Protein AF-0000000067812761 (afdb_homodimer)

Sequence (734 aa):
MPRHYYSAAEYTDMILMYGECHQNAALTLRTYRERYGASRHCPTDVRTIISAVQRLRDNQPLMPNTHDGVAGQQTSSNLEQRVLTHFRNNPTCSLRQAGRTFHVHHRTIHRILKKDKVRPYKYCKVQALLPRDKPVREMYCRWVLDRIAQDQHFVRNVFWTDESTFTRNGMWNRQTMRHWSHTNPHLIRESAHQYRFSVNVWAGIHGENIVGPFFIDGNLNAQKFLELCDGPISEYLDGLSVAANSRVWFQLDGAPPHSVLLARERLNIMFGDQWIGRFGPQRWPARSPDLTPLDFFLWGFIKNEVYARVSESEAELRTRIVDAFDKLKTMALDPDRNLLRRVRHNIVRRYSLCVQNRGGHIEHLKIMPRHYYSAAEYTDMILMYGECHQNAALTLRTYRERYGASRHCPTDVRTIISAVQRLRDNQPLMPNTHDGVAGQQTSSNLEQRVLTHFRNNPTCSLRQAGRTFHVHHRTIHRILKKDKVRPYKYCKVQALLPRDKPVREMYCRWVLDRIAQDQHFVRNVFWTDESTFTRNGMWNRQTMRHWSHTNPHLIRESAHQYRFSVNVWAGIHGENIVGPFFIDGNLNAQKFLELCDGPISEYLDGLSVAANSRVWFQLDGAPPHSVLLARERLNIMFGDQWIGRFGPQRWPARSPDLTPLDFFLWGFIKNEVYARVSESEAELRTRIVDAFDKLKTMALDPDRNLLRRVRHNIVRRYSLCVQNRGGHIEHLKI

Secondary structure (DSSP, 8-state):
-------HHHHHHHHHHHHHTTT-HHHHHHHHHHHHTTTSPPPS-HHHHHHHHHHHHTT--SS-----THHHHHHHHHHHHHHHHHHHH-TT--HHHHHHHHTS-HHHHHHHHHHTT-EEEEPEEEE---TTHHHHHHHHHHHHHHHHHH-TTHHHHEEEEEEEEEETT----TTT-EEEESS----EEEE--SS--EEEEEEEEETTEEEEEEEESSS--HHHHHHHIIIIIHHHHHHS-HHHHHTPEEE--S-GGGTSHHHHHHHHHHHTT-EESTTSSBPPPTT-GGGSHIIIIIHHHHHHHHTTS--SSHHHHHHHHHHHHHHHHHHHH-TTT-HHHHHHHHHHHHHHHHHHTTT---TTS--/-------HHHHHHHHHHHHHTTT-HHHHHHHHHHHHTTTSPPPS-HHHHHHHHHHHHTT--SS------HHHHHHHHHHHHHHHHHHHH-TT--HHHHHHHHTS-HHHHHHHHHHTT-EEEEPEEEE---TTHHHHHHHHHHHHHHHHHH-TTHHHHEEEEEEEEEETT----TTT-EEEESS----EEEE--SS--EEEEEEEEETTEEEEEEEESSS--HHHHHHHIIIIIHHHHHTS-HHHHHT-EEE--S-GGGTSHHHHHHHHHHHTT-EESTTSSBPPPTT-GGGSHIIIIIHHHHHHHHTTS--SSHHHHHHHHHHHHHHHHHHHH-TTT-HHHHHHHHHHHHHHHHHHTTT---TTS--

Foldseek 3Di:
DPPDFDDPVRLVVLQVLCVVVVNDLVVSQVVCCVVCVVPDDGDPDSVLNVVLVVCVVVVHDSTDPPCVCPVVVVVLVVVLVVLVVVCVVVVPDQLCNSCVVSVHHSVSSVVSCVVVPNDDDDDDDAFDDDPVLLQLLLVQLVVVVVVCVVPVCLLLQEKFKDKDKDKLQDDEDPVPDDDDDPDDPVDDDDHDDPDMDMWMFMWIDHRLDTFDGDTDDPDDALVSVVVCVVPRVVVVLVPDDPVSSLSHAYEDEADPSCPDPVNQVSCCVRHNQRYEYPVGNHDDRHRPLVLGCCNVPVVVQLSNQLVSDGDPDPVSSVVSSVVSVVVVSVVSPDPVCVPVVVSSVVNNVQSVQSNVVSRDDPVPDPD/DPPDFDDPVRLVVLQVLCVVVVNDLVVSQVVCCVPCVVPDDGDPDSVLNVVLVVCVVVVHDSGDPPCPPPVVVVVLVVVLVVLVVVCVVVVPDQLCNSCVVSVHHSVSSVVSCVVVPNDDDDDDDAFDDDPVLLQLLLVLLVVQVVVCVVPVCLLLQEKFKDKDKDKLQDDEDPVPDDDDDPDPPVDDDDHDDPDMDMWMFMWIDHRLDTFDGDTDDPDDALVSVVVCVVPRVVVVLVPDPPVSSLSHAYEDEADPSCPDPVNQVSCCVRHNQRYEYPVGNHDDRHRPLVLGCCNVPVVVQLSNQLVSDGDPDPVRSVVSSVVSVVVVSVVSPDPVCVPVVVSSVVNNVQSVQSNVVSRDDPVPDDD

Organism: Spodoptera frugiperda (NCBI:txid7108)

InterPro domains:
  IPR032135 Helix-turn-helix domain (DUF4817) [PF16087] (7-45)
  IPR036397 Ribonuclease H superfamily [G3DSA:3.30.420.10] (127-363)

Structure (mmCIF, N/CA/C/O backbone):
data_AF-0000000067812761-model_v1
#
loop_
_entity.id
_entity.type
_entity.pdbx_description
1 polymer 'Uncharacterized protein LOC126912128'
#
loop_
_atom_site.group_PDB
_atom_site.id
_atom_site.type_symbol
_atom_site.label_atom_id
_atom_site.label_alt_id
_atom_site.label_comp_id
_atom_site.label_asym_id
_atom_site.label_entity_id
_atom_site.label_seq_id
_atom_site.pdbx_PDB_ins_code
_atom_site.Cartn_x
_atom_site.Cartn_y
_atom_site.Cartn_z
_atom_site.occupancy
_atom_site.B_iso_or_equiv
_atom_site.auth_seq_id
_atom_site.auth_comp_id
_atom_site.auth_asym_id
_atom_site.auth_atom_id
_atom_site.pdbx_PDB_model_num
ATOM 1 N N . MET A 1 1 ? -55.125 4.051 21.984 1 34.16 1 MET A N 1
ATOM 2 C CA . MET A 1 1 ? -54.969 3.23 23.188 1 34.16 1 MET A CA 1
ATOM 3 C C . MET A 1 1 ? -53.719 2.365 23.094 1 34.16 1 MET A C 1
ATOM 5 O O . MET A 1 1 ? -53.344 1.897 22.016 1 34.16 1 MET A O 1
ATOM 9 N N . PRO A 1 2 ? -52.781 2.453 24.125 1 41.34 2 PRO A N 1
ATOM 10 C CA . PRO A 1 2 ? -51.531 1.684 24.016 1 41.34 2 PRO A CA 1
ATOM 11 C C . PRO A 1 2 ? -51.781 0.189 23.812 1 41.34 2 PRO A C 1
ATOM 13 O O . PRO A 1 2 ? -52.688 -0.376 24.422 1 41.34 2 PRO A O 1
ATOM 16 N N . ARG A 1 3 ? -51.562 -0.428 22.703 1 49.19 3 ARG A N 1
ATOM 17 C CA . ARG A 1 3 ? -51.688 -1.851 22.406 1 49.19 3 ARG A CA 1
ATOM 18 C C . ARG A 1 3 ? -51.094 -2.703 23.516 1 49.19 3 ARG A C 1
ATOM 20 O O . ARG A 1 3 ? -49.938 -2.527 23.875 1 49.19 3 ARG A O 1
ATOM 27 N N . HIS A 1 4 ? -51.938 -3.107 24.266 1 58.53 4 HIS A N 1
ATOM 28 C CA . HIS A 1 4 ? -51.469 -3.945 25.359 1 58.53 4 HIS A CA 1
ATOM 29 C C . HIS A 1 4 ? -50.875 -5.246 24.859 1 58.53 4 HIS A C 1
ATOM 31 O O . HIS A 1 4 ? -51.375 -5.848 23.906 1 58.53 4 HIS A O 1
ATOM 37 N N . TYR A 1 5 ? -49.531 -5.359 25.188 1 68.19 5 TYR A N 1
ATOM 38 C CA . TYR A 1 5 ? -48.781 -6.559 24.812 1 68.19 5 TYR A CA 1
ATOM 39 C C . TYR A 1 5 ? -49.031 -7.691 25.797 1 68.19 5 TYR A C 1
ATOM 41 O O . TYR A 1 5 ? -48.844 -7.52 27 1 68.19 5 TYR A O 1
ATOM 49 N N . TYR A 1 6 ? -49.844 -8.641 25.422 1 80.12 6 TYR A N 1
ATOM 50 C CA . TYR A 1 6 ? -50.094 -9.812 26.234 1 80.12 6 TYR A CA 1
ATOM 51 C C . TYR A 1 6 ? -48.875 -10.727 26.281 1 80.12 6 TYR A C 1
ATOM 53 O O . TYR A 1 6 ? -48.094 -10.797 25.328 1 80.12 6 TYR A O 1
ATOM 61 N N . SER A 1 7 ? -48.656 -11.188 27.484 1 82.19 7 SER A N 1
ATOM 62 C CA . SER A 1 7 ? -47.562 -12.148 27.641 1 82.19 7 SER A CA 1
ATOM 63 C C . SER A 1 7 ? -47.875 -13.477 26.953 1 82.19 7 SER A C 1
ATOM 65 O O . SER A 1 7 ? -49.031 -13.719 26.578 1 82.19 7 SER A O 1
ATOM 67 N N . ALA A 1 8 ? -46.906 -14.328 26.734 1 84.19 8 ALA A N 1
ATOM 68 C CA . ALA A 1 8 ? -47.125 -15.641 26.125 1 84.19 8 ALA A CA 1
ATOM 69 C C . ALA A 1 8 ? -48.062 -16.5 26.984 1 84.19 8 ALA A C 1
ATOM 71 O O . ALA A 1 8 ? -48.906 -17.219 26.438 1 84.19 8 ALA A O 1
ATOM 72 N N . ALA A 1 9 ? -48.031 -16.328 28.266 1 88.19 9 ALA A N 1
ATOM 73 C CA . ALA A 1 9 ? -48.875 -17.078 29.188 1 88.19 9 ALA A CA 1
ATOM 74 C C . ALA A 1 9 ? -50.344 -16.641 29.047 1 88.19 9 ALA A C 1
ATOM 76 O O . ALA A 1 9 ? -51.25 -17.469 29.078 1 88.19 9 ALA A O 1
ATOM 77 N N . GLU A 1 10 ? -50.438 -15.352 28.859 1 87.69 10 GLU A N 1
ATOM 78 C CA . GLU A 1 10 ? -51.781 -14.82 28.703 1 87.69 10 GLU A CA 1
ATOM 79 C C . GLU A 1 10 ? -52.406 -15.289 27.391 1 87.69 10 GLU A C 1
ATOM 81 O O . GLU A 1 10 ? -53.594 -15.664 27.359 1 87.69 10 GLU A O 1
ATOM 86 N N . TYR A 1 11 ? -51.562 -15.219 26.344 1 89.25 11 TYR A N 1
ATOM 87 C CA . TYR A 1 11 ? -52.062 -15.703 25.047 1 89.25 11 TYR A CA 1
ATOM 88 C C . TYR A 1 11 ? -52.406 -17.188 25.125 1 89.25 11 TYR A C 1
ATOM 90 O O . TYR A 1 11 ? -53.406 -17.625 24.562 1 89.25 11 TYR A O 1
ATOM 98 N N . THR A 1 12 ? -51.625 -17.953 25.781 1 90.25 12 THR A N 1
ATOM 99 C CA . THR A 1 12 ? -51.875 -19.375 25.922 1 90.25 12 THR A CA 1
ATOM 100 C C . THR A 1 12 ? -53.188 -19.625 26.672 1 90.25 12 THR A C 1
ATOM 102 O O . THR A 1 12 ? -53.969 -20.484 26.281 1 90.25 12 THR A O 1
ATOM 105 N N . ASP A 1 13 ? -53.469 -18.812 27.734 1 91.38 13 ASP A N 1
ATOM 106 C CA . ASP A 1 13 ? -54.688 -18.922 28.5 1 91.38 13 ASP A CA 1
ATOM 107 C C . ASP A 1 13 ? -55.906 -18.578 27.625 1 91.38 13 ASP A C 1
ATOM 109 O O . ASP A 1 13 ? -56.969 -19.203 27.75 1 91.38 13 ASP A O 1
ATOM 113 N N . MET A 1 14 ? -55.688 -17.641 26.766 1 91.31 14 MET A N 1
ATOM 114 C CA . MET A 1 14 ? -56.75 -17.25 25.859 1 91.31 14 MET A CA 1
ATOM 115 C C . MET A 1 14 ? -57.094 -18.391 24.922 1 91.31 14 MET A C 1
ATOM 117 O O . MET A 1 14 ? -58.281 -18.672 24.672 1 91.31 14 MET A O 1
ATOM 121 N N . ILE A 1 15 ? -56.062 -19.047 24.469 1 90.06 15 ILE A N 1
ATOM 122 C CA . ILE A 1 15 ? -56.25 -20.125 23.5 1 90.06 15 ILE A CA 1
ATOM 123 C C . ILE A 1 15 ? -56.875 -21.328 24.172 1 90.06 15 ILE A C 1
ATOM 125 O O . ILE A 1 15 ? -57.781 -21.938 23.625 1 90.06 15 ILE A O 1
ATOM 129 N N . LEU A 1 16 ? -56.531 -21.562 25.344 1 92.19 16 LEU A N 1
ATOM 130 C CA . LEU A 1 16 ? -57.125 -22.672 26.094 1 92.19 16 LEU A CA 1
ATOM 131 C C . LEU A 1 16 ? -58.594 -22.406 26.406 1 92.19 16 LEU A C 1
ATOM 133 O O . LEU A 1 16 ? -59.406 -23.312 26.297 1 92.19 16 LEU A O 1
ATOM 137 N N . MET A 1 17 ? -58.906 -21.172 26.719 1 91.56 17 MET A N 1
ATOM 138 C CA . MET A 1 17 ? -60.281 -20.812 27 1 91.56 17 MET A CA 1
ATOM 139 C C . MET A 1 17 ? -61.125 -20.844 25.734 1 91.56 17 MET A C 1
ATOM 141 O O . MET A 1 17 ? -62.312 -21.203 25.781 1 91.56 17 MET A O 1
ATOM 145 N N . TYR A 1 18 ? -60.5 -20.547 24.688 1 91.69 18 TYR A N 1
ATOM 146 C CA . TYR A 1 18 ? -61.156 -20.641 23.391 1 91.69 18 TYR A CA 1
ATOM 147 C C . TYR A 1 18 ? -61.562 -22.094 23.094 1 91.69 18 TYR A C 1
ATOM 149 O O . TYR A 1 18 ? -62.625 -22.344 22.562 1 91.69 18 TYR A O 1
ATOM 157 N N . GLY A 1 19 ? -60.781 -23.016 23.438 1 89.25 19 GLY A N 1
ATOM 158 C CA . GLY A 1 19 ? -61.094 -24.422 23.328 1 89.25 19 GLY A CA 1
ATOM 159 C C . GLY A 1 19 ? -62.188 -24.844 24.281 1 89.25 19 GLY A C 1
ATOM 160 O O . GLY A 1 19 ? -63.094 -25.609 23.906 1 89.25 19 GLY A O 1
ATOM 161 N N . GLU A 1 20 ? -62.156 -24.312 25.484 1 92.38 20 GLU A N 1
ATOM 162 C CA . GLU A 1 20 ? -63.156 -24.609 26.516 1 92.38 20 GLU A CA 1
ATOM 163 C C . GLU A 1 20 ? -64.562 -24.156 26.078 1 92.38 20 GLU A C 1
ATOM 165 O O . GLU A 1 20 ? -65.562 -24.812 26.391 1 92.38 20 GLU A O 1
ATOM 170 N N . CYS A 1 21 ? -64.5 -23.047 25.375 1 91.19 21 CYS A N 1
ATOM 171 C CA . CYS A 1 21 ? -65.812 -22.484 24.922 1 91.19 21 CYS A CA 1
ATOM 172 C C . CYS A 1 21 ? -66.188 -23.031 23.547 1 91.19 21 CYS A C 1
ATOM 174 O O . CYS A 1 21 ? -66.938 -22.406 22.812 1 91.19 21 CYS A O 1
ATOM 176 N N . HIS A 1 22 ? -65.562 -24.281 23.172 1 89.44 22 HIS A N 1
ATOM 177 C CA . HIS A 1 22 ? -65.875 -24.984 21.938 1 89.44 22 HIS A CA 1
ATOM 178 C C . HIS A 1 22 ? -65.75 -24.047 20.734 1 89.44 22 HIS A C 1
ATOM 180 O O . HIS A 1 22 ? -66.562 -24.062 19.844 1 89.44 22 HIS A O 1
ATOM 186 N N . GLN A 1 23 ? -64.688 -23.078 20.797 1 88.75 23 GLN A N 1
ATOM 187 C CA . GLN A 1 23 ? -64.25 -22.203 19.719 1 88.75 23 GLN A CA 1
ATOM 188 C C . GLN A 1 23 ? -65.25 -21.094 19.422 1 88.75 23 GLN A C 1
ATOM 190 O O . GLN A 1 23 ? -65.375 -20.656 18.281 1 88.75 23 GLN A O 1
ATOM 195 N N . ASN A 1 24 ? -66 -20.828 20.375 1 88.88 24 ASN A N 1
ATOM 196 C CA . ASN A 1 24 ? -66.812 -19.625 20.344 1 88.88 24 ASN A CA 1
ATOM 197 C C . ASN A 1 24 ? -66.062 -18.422 20.938 1 88.88 24 ASN A C 1
ATOM 199 O O . ASN A 1 24 ? -65.938 -18.312 22.156 1 88.88 24 ASN A O 1
ATOM 203 N N . ALA A 1 25 ? -65.75 -17.516 20.078 1 89.81 25 ALA A N 1
ATOM 204 C CA . ALA A 1 25 ? -64.875 -16.406 20.484 1 89.81 25 ALA A CA 1
ATOM 205 C C . ALA A 1 25 ? -65.562 -15.453 21.438 1 89.81 25 ALA A C 1
ATOM 207 O O . ALA A 1 25 ? -64.938 -14.961 22.391 1 89.81 25 ALA A O 1
ATOM 208 N N . ALA A 1 26 ? -66.812 -15.18 21.094 1 89.25 26 ALA A N 1
ATOM 209 C CA . ALA A 1 26 ? -67.562 -14.25 21.938 1 89.25 26 ALA A CA 1
ATOM 210 C C . ALA A 1 26 ? -67.688 -14.789 23.359 1 89.25 26 ALA A C 1
ATOM 212 O O . ALA A 1 26 ? -67.5 -14.055 24.328 1 89.25 26 ALA A O 1
ATOM 213 N N . LEU A 1 27 ? -68.062 -16.109 23.406 1 91.75 27 LEU A N 1
ATOM 214 C CA . LEU A 1 27 ? -68.188 -16.75 24.719 1 91.75 27 LEU A CA 1
ATOM 215 C C . LEU A 1 27 ? -66.812 -16.766 25.438 1 91.75 27 LEU A C 1
ATOM 217 O O . LEU A 1 27 ? -66.75 -16.609 26.656 1 91.75 27 LEU A O 1
ATOM 221 N N . THR A 1 28 ? -65.75 -16.891 24.688 1 91 28 THR A N 1
ATOM 222 C CA . THR A 1 28 ? -64.438 -16.922 25.266 1 91 28 THR A CA 1
ATOM 223 C C . THR A 1 28 ? -64.062 -15.578 25.922 1 91 28 THR A C 1
ATOM 225 O O . THR A 1 28 ? -63.5 -15.539 27.016 1 91 28 THR A O 1
ATOM 228 N N . LEU A 1 29 ? -64.375 -14.531 25.297 1 89.31 29 LEU A N 1
ATOM 229 C CA . LEU A 1 29 ? -64.125 -13.203 25.828 1 89.31 29 LEU A CA 1
ATOM 230 C C . LEU A 1 29 ? -64.812 -12.984 27.156 1 89.31 29 LEU A C 1
ATOM 232 O O . LEU A 1 29 ? -64.25 -12.453 28.109 1 89.31 29 LEU A O 1
ATOM 236 N N . ARG A 1 30 ? -66.062 -13.336 27.156 1 89.31 30 ARG A N 1
ATOM 237 C CA . ARG A 1 30 ? -66.812 -13.164 28.359 1 89.31 30 ARG A CA 1
ATOM 238 C C . ARG A 1 30 ? -66.25 -14.016 29.5 1 89.31 30 ARG A C 1
ATOM 240 O O . ARG A 1 30 ? -66.188 -13.539 30.641 1 89.31 30 ARG A O 1
ATOM 247 N N . THR A 1 31 ? -66 -15.305 29.141 1 91.38 31 THR A N 1
ATOM 248 C CA . THR A 1 31 ? -65.5 -16.219 30.156 1 91.38 31 THR A CA 1
ATOM 249 C C . THR A 1 31 ? -64.125 -15.742 30.672 1 91.38 31 THR A C 1
ATOM 251 O O . THR A 1 31 ? -63.844 -15.859 31.875 1 91.38 31 THR A O 1
ATOM 254 N N . TYR A 1 32 ? -63.344 -15.211 29.812 1 90.31 32 TYR A N 1
ATOM 255 C CA . TYR A 1 32 ? -62.031 -14.711 30.203 1 90.31 32 TYR A CA 1
ATOM 256 C C . TYR A 1 32 ? -62.156 -13.523 31.141 1 90.31 32 TYR A C 1
ATOM 258 O O . TYR A 1 32 ? -61.406 -13.438 32.125 1 90.31 32 TYR A O 1
ATOM 266 N N . ARG A 1 33 ? -63.031 -12.672 30.906 1 87.81 33 ARG A N 1
ATOM 267 C CA . ARG A 1 33 ? -63.25 -11.508 31.75 1 87.81 33 ARG A CA 1
ATOM 268 C C . ARG A 1 33 ? -63.781 -11.938 33.125 1 87.81 33 ARG A C 1
ATOM 270 O O . ARG A 1 33 ? -63.406 -11.336 34.156 1 87.81 33 ARG A O 1
ATOM 277 N N . GLU A 1 34 ? -64.562 -12.906 33.094 1 89.56 34 GLU A N 1
ATOM 278 C CA . GLU A 1 34 ? -65.125 -13.398 34.344 1 89.56 34 GLU A CA 1
ATOM 279 C C . GLU A 1 34 ? -64.062 -14.047 35.219 1 89.56 34 GLU A C 1
ATOM 281 O O . GLU A 1 34 ? -64 -13.867 36.438 1 89.56 34 GLU A O 1
ATOM 286 N N . ARG A 1 35 ? -63.156 -14.805 34.469 1 87.69 35 ARG A N 1
ATOM 287 C CA . ARG A 1 35 ? -62.188 -15.586 35.219 1 87.69 35 ARG A CA 1
ATOM 288 C C . ARG A 1 35 ? -60.969 -14.727 35.625 1 87.69 35 ARG A C 1
ATOM 290 O O . ARG A 1 35 ? -60.469 -14.852 36.719 1 87.69 35 ARG A O 1
ATOM 297 N N . TYR A 1 36 ? -60.531 -13.875 34.75 1 85.12 36 TYR A N 1
ATOM 298 C CA . TYR A 1 36 ? -59.25 -13.18 34.969 1 85.12 36 TYR A CA 1
ATOM 299 C C . TYR A 1 36 ? -59.469 -11.672 35 1 85.12 36 TYR A C 1
ATOM 301 O O . TYR A 1 36 ? -58.5 -10.914 35.094 1 85.12 36 TYR A O 1
ATOM 309 N N . GLY A 1 37 ? -60.562 -11.164 34.844 1 80.94 37 GLY A N 1
ATOM 310 C CA . GLY A 1 37 ? -60.844 -9.742 34.75 1 80.94 37 GLY A CA 1
ATOM 311 C C . GLY A 1 37 ? -60.344 -8.945 35.969 1 80.94 37 GLY A C 1
ATOM 312 O O . GLY A 1 37 ? -60.062 -7.754 35.844 1 80.94 37 GLY A O 1
ATOM 313 N N . ALA A 1 38 ? -60.188 -9.602 37.094 1 79.56 38 ALA A N 1
ATOM 314 C CA . ALA A 1 38 ? -59.781 -8.898 38.312 1 79.56 38 ALA A CA 1
ATOM 315 C C . ALA A 1 38 ? -58.281 -8.766 38.375 1 79.56 38 ALA A C 1
ATOM 317 O O . ALA A 1 38 ? -57.75 -7.863 39.031 1 79.56 38 ALA A O 1
ATOM 318 N N . SER A 1 39 ? -57.5 -9.586 37.625 1 79.38 39 SER A N 1
ATOM 319 C CA . SER A 1 39 ? -56.031 -9.641 37.844 1 79.38 39 SER A CA 1
ATOM 320 C C . SER A 1 39 ? -55.312 -9.305 36.562 1 79.38 39 SER A C 1
ATOM 322 O O . SER A 1 39 ? -54.156 -8.867 36.594 1 79.38 39 SER A O 1
ATOM 324 N N . ARG A 1 40 ? -55.969 -9.547 35.406 1 81.81 40 ARG A N 1
ATOM 325 C CA . ARG A 1 40 ? -55.25 -9.367 34.156 1 81.81 40 ARG A CA 1
ATOM 326 C C . ARG A 1 40 ? -56.031 -8.438 33.219 1 81.81 40 ARG A C 1
ATOM 328 O O . ARG A 1 40 ? -57.219 -8.203 33.406 1 81.81 40 ARG A O 1
ATOM 335 N N . HIS A 1 41 ? -55.219 -7.867 32.281 1 81.19 41 HIS A N 1
ATOM 336 C CA . HIS A 1 41 ? -55.875 -7.113 31.203 1 81.19 41 HIS A CA 1
ATOM 337 C C . HIS A 1 41 ? -56.562 -8.047 30.219 1 81.19 41 HIS A C 1
ATOM 339 O O . HIS A 1 41 ? -55.969 -8.961 29.688 1 81.19 41 HIS A O 1
ATOM 345 N N . CYS A 1 42 ? -57.812 -7.855 30.047 1 82.94 42 CYS A N 1
ATOM 346 C CA . CYS A 1 42 ? -58.625 -8.758 29.219 1 82.94 42 CYS A CA 1
ATOM 347 C C . CYS A 1 42 ? -58.75 -8.227 27.797 1 82.94 42 CYS A C 1
ATOM 349 O O . CYS A 1 42 ? -58.844 -7.02 27.578 1 82.94 42 CYS A O 1
ATOM 351 N N . PRO A 1 43 ? -58.688 -9.18 26.875 1 83 43 PRO A N 1
ATOM 352 C CA . PRO A 1 43 ? -58.875 -8.742 25.484 1 83 43 PRO A CA 1
ATOM 353 C C . PRO A 1 43 ? -60.281 -8.258 25.219 1 83 43 PRO A C 1
ATOM 355 O O . PRO A 1 43 ? -61.25 -8.781 25.781 1 83 43 PRO A O 1
ATOM 358 N N . THR A 1 44 ? -60.312 -7.172 24.391 1 81.19 44 THR A N 1
ATOM 359 C CA . THR A 1 44 ? -61.625 -6.559 24.109 1 81.19 44 THR A CA 1
ATOM 360 C C . THR A 1 44 ? -62.156 -7.043 22.781 1 81.19 44 THR A C 1
ATOM 362 O O . THR A 1 44 ? -63.344 -6.91 22.516 1 81.19 44 THR A O 1
ATOM 365 N N . ASP A 1 45 ? -61.281 -7.613 22.062 1 83 45 ASP A N 1
ATOM 366 C CA . ASP A 1 45 ? -61.656 -8.008 20.703 1 83 45 ASP A CA 1
ATOM 367 C C . ASP A 1 45 ? -61.438 -9.508 20.484 1 83 45 ASP A C 1
ATOM 369 O O . ASP A 1 45 ? -60.406 -10.039 20.859 1 83 45 ASP A O 1
ATOM 373 N N . VAL A 1 46 ? -62.469 -10.031 19.891 1 85 46 VAL A N 1
ATOM 374 C CA . VAL A 1 46 ? -62.406 -11.469 19.641 1 85 46 VAL A CA 1
ATOM 375 C C . VAL A 1 46 ? -61.281 -11.781 18.672 1 85 46 VAL A C 1
ATOM 377 O O . VAL A 1 46 ? -60.719 -12.883 18.688 1 85 46 VAL A O 1
ATOM 380 N N . ARG A 1 47 ? -60.938 -10.773 17.844 1 84.62 47 ARG A N 1
ATOM 381 C CA . ARG A 1 47 ? -59.906 -10.977 16.828 1 84.62 47 ARG A CA 1
ATOM 382 C C . ARG A 1 47 ? -58.562 -11.297 17.484 1 84.62 47 ARG A C 1
ATOM 384 O O . ARG A 1 47 ? -57.719 -11.992 16.891 1 84.62 47 ARG A O 1
ATOM 391 N N . THR A 1 48 ? -58.406 -10.75 18.625 1 84.5 48 THR A N 1
ATOM 392 C CA . THR A 1 48 ? -57.156 -11.016 19.328 1 84.5 48 THR A CA 1
ATOM 393 C C . THR A 1 48 ? -56.969 -12.508 19.578 1 84.5 48 THR A C 1
ATOM 395 O O . THR A 1 48 ? -55.875 -13.047 19.375 1 84.5 48 THR A O 1
ATOM 398 N N . ILE A 1 49 ? -58 -13.094 19.906 1 85.94 49 ILE A N 1
ATOM 399 C CA . ILE A 1 49 ? -57.969 -14.516 20.234 1 85.94 49 ILE A CA 1
ATOM 400 C C . ILE A 1 49 ? -57.906 -15.344 18.953 1 85.94 49 ILE A C 1
ATOM 402 O O . ILE A 1 49 ? -57.062 -16.25 18.844 1 85.94 49 ILE A O 1
ATOM 406 N N . ILE A 1 50 ? -58.625 -14.906 18 1 87.31 50 ILE A N 1
ATOM 407 C CA . ILE A 1 50 ? -58.688 -15.641 16.734 1 87.31 50 ILE A CA 1
ATOM 408 C C . ILE A 1 50 ? -57.344 -15.531 16.016 1 87.31 50 ILE A C 1
ATOM 410 O O . ILE A 1 50 ? -56.844 -16.516 15.461 1 87.31 50 ILE A O 1
ATOM 414 N N . SER A 1 51 ? -56.781 -14.375 16.031 1 85.75 51 SER A N 1
ATOM 415 C CA . SER A 1 51 ? -55.469 -14.18 15.367 1 85.75 51 SER A CA 1
ATOM 416 C C . SER A 1 51 ? -54.375 -15 16.047 1 85.75 51 SER A C 1
ATOM 418 O O . SER A 1 51 ? -53.5 -15.523 15.367 1 85.75 51 SER A O 1
ATOM 420 N N . ALA A 1 52 ? -54.438 -15.07 17.281 1 85.62 52 ALA A N 1
ATOM 421 C CA . ALA A 1 52 ? -53.469 -15.859 18 1 85.62 52 ALA A CA 1
ATOM 422 C C . ALA A 1 52 ? -53.531 -17.328 17.625 1 85.62 52 ALA A C 1
ATOM 424 O O . ALA A 1 52 ? -52.5 -17.984 17.406 1 85.62 52 ALA A O 1
ATOM 425 N N . VAL A 1 53 ? -54.75 -17.875 17.578 1 88 53 VAL A N 1
ATOM 426 C CA . VAL A 1 53 ? -54.938 -19.266 17.203 1 88 53 VAL A CA 1
ATOM 427 C C . VAL A 1 53 ? -54.469 -19.484 15.766 1 88 53 VAL A C 1
ATOM 429 O O . VAL A 1 53 ? -53.844 -20.5 15.461 1 88 53 VAL A O 1
ATOM 432 N N . GLN A 1 54 ? -54.688 -18.469 14.953 1 87.56 54 GLN A N 1
ATOM 433 C CA . GLN A 1 54 ? -54.25 -18.594 13.562 1 87.56 54 GLN A CA 1
ATOM 434 C C . GLN A 1 54 ? -52.75 -18.578 13.438 1 87.56 54 GLN A C 1
ATOM 436 O O . GLN A 1 54 ? -52.156 -19.297 12.633 1 87.56 54 GLN A O 1
ATOM 441 N N . ARG A 1 55 ? -52.156 -17.672 14.125 1 82.81 55 ARG A N 1
ATOM 442 C CA . ARG A 1 55 ? -50.719 -17.641 14.117 1 82.81 55 ARG A CA 1
ATOM 443 C C . ARG A 1 55 ? -50.125 -19 14.492 1 82.81 55 ARG A C 1
ATOM 445 O O . ARG A 1 55 ? -49.156 -19.469 13.867 1 82.81 55 ARG A O 1
ATOM 452 N N . LEU A 1 56 ? -50.688 -19.609 15.422 1 84.31 56 LEU A N 1
ATOM 453 C CA . LEU A 1 56 ? -50.219 -20.922 15.852 1 84.31 56 LEU A CA 1
ATOM 454 C C . LEU A 1 56 ? -50.438 -21.969 14.758 1 84.31 56 LEU A C 1
ATOM 456 O O . LEU A 1 56 ? -49.562 -22.797 14.492 1 84.31 56 LEU A O 1
ATOM 460 N N . ARG A 1 57 ? -51.625 -21.875 14.219 1 84.06 57 ARG A N 1
ATOM 461 C CA . ARG A 1 57 ? -51.938 -22.844 13.172 1 84.06 57 ARG A CA 1
ATOM 462 C C . ARG A 1 57 ? -50.969 -22.719 12.008 1 84.06 57 ARG A C 1
ATOM 464 O O . ARG A 1 57 ? -50.625 -23.719 11.359 1 84.06 57 ARG A O 1
ATOM 471 N N . ASP A 1 58 ? -50.406 -21.5 11.836 1 81.81 58 ASP A N 1
ATOM 472 C CA . ASP A 1 58 ? -49.469 -21.219 10.742 1 81.81 58 ASP A CA 1
ATOM 473 C C . ASP A 1 58 ? -48.031 -21.344 11.203 1 81.81 58 ASP A C 1
ATOM 475 O O . ASP A 1 58 ? -47.094 -20.938 10.484 1 81.81 58 ASP A O 1
ATOM 479 N N . ASN A 1 59 ? -47.938 -21.734 12.266 1 82.81 59 ASN A N 1
ATOM 480 C CA . ASN A 1 59 ? -46.594 -21.938 12.867 1 82.81 59 ASN A CA 1
ATOM 481 C C . ASN A 1 59 ? -45.875 -20.609 13.047 1 82.81 59 ASN A C 1
ATOM 483 O O . ASN A 1 59 ? -44.656 -20.531 12.875 1 82.81 59 ASN A O 1
ATOM 487 N N . GLN A 1 60 ? -46.562 -19.578 13.188 1 79.56 60 GLN A N 1
ATOM 488 C CA . GLN A 1 60 ? -46 -18.281 13.484 1 79.56 60 GLN A CA 1
ATOM 489 C C . GLN A 1 60 ? -45.812 -18.094 14.992 1 79.56 60 GLN A C 1
ATOM 491 O O . GLN A 1 60 ? -46.438 -18.797 15.789 1 79.56 60 GLN A O 1
ATOM 496 N N . PRO A 1 61 ? -44.906 -17.109 15.305 1 80.12 61 PRO A N 1
ATOM 497 C CA . PRO A 1 61 ? -44.75 -16.828 16.734 1 80.12 61 PRO A CA 1
ATOM 498 C C . PRO A 1 61 ? -46.062 -16.375 17.391 1 80.12 61 PRO A C 1
ATOM 500 O O . PRO A 1 61 ? -46.844 -15.688 16.75 1 80.12 61 PRO A O 1
ATOM 503 N N . LEU A 1 62 ? -46.219 -16.906 18.562 1 80.75 62 LEU A N 1
ATOM 504 C CA . LEU A 1 62 ? -47.438 -16.594 19.312 1 80.75 62 LEU A CA 1
ATOM 505 C C . LEU A 1 62 ? -47.594 -15.094 19.5 1 80.75 62 LEU A C 1
ATOM 507 O O . LEU A 1 62 ? -48.688 -14.555 19.312 1 80.75 62 LEU A O 1
ATOM 511 N N . MET A 1 63 ? -46.438 -14.453 19.812 1 76.56 63 MET A N 1
ATOM 512 C CA . MET A 1 63 ? -46.5 -13.008 20.031 1 76.56 63 MET A CA 1
ATOM 513 C C . MET A 1 63 ? -46.5 -12.266 18.703 1 76.56 63 MET A C 1
ATOM 515 O O . MET A 1 63 ? -45.75 -12.625 17.781 1 76.56 63 MET A O 1
ATOM 519 N N . PRO A 1 64 ? -47.438 -11.336 18.453 1 67.44 64 PRO A N 1
ATOM 520 C CA . PRO A 1 64 ? -47.438 -10.57 17.203 1 67.44 64 PRO A CA 1
ATOM 521 C C . PRO A 1 64 ? -46.156 -9.781 16.984 1 67.44 64 PRO A C 1
ATOM 523 O O . PRO A 1 64 ? -45.5 -9.352 17.953 1 67.44 64 PRO A O 1
ATOM 526 N N . ASN A 1 65 ? -45.531 -9.961 15.734 1 53.06 65 ASN A N 1
ATOM 527 C CA . ASN A 1 65 ? -44.438 -9.07 15.352 1 53.06 65 ASN A CA 1
ATOM 528 C C . ASN A 1 65 ? -44.875 -7.609 15.328 1 53.06 65 ASN A C 1
ATOM 530 O O . ASN A 1 65 ? -45.906 -7.277 14.695 1 53.06 65 ASN A O 1
ATOM 534 N N . THR A 1 66 ? -45 -6.867 16.188 1 47.75 66 THR A N 1
ATOM 535 C CA . THR A 1 66 ? -45.438 -5.477 16.094 1 47.75 66 THR A CA 1
ATOM 536 C C . THR A 1 66 ? -44.781 -4.781 14.906 1 47.75 66 THR A C 1
ATOM 538 O O . THR A 1 66 ? -43.656 -4.34 14.992 1 47.75 66 THR A O 1
ATOM 541 N N . HIS A 1 67 ? -44.844 -5.297 13.656 1 40.25 67 HIS A N 1
ATOM 542 C CA . HIS A 1 67 ? -44.438 -4.398 12.57 1 40.25 67 HIS A CA 1
ATOM 543 C C . HIS A 1 67 ? -45.375 -3.195 12.484 1 40.25 67 HIS A C 1
ATOM 545 O O . HIS A 1 67 ? -46.438 -3.275 11.875 1 40.25 67 HIS A O 1
ATOM 551 N N . ASP A 1 68 ? -45.812 -2.561 13.312 1 39.22 68 ASP A N 1
ATOM 552 C CA . ASP A 1 68 ? -46.531 -1.341 12.992 1 39.22 68 ASP A CA 1
ATOM 553 C C . ASP A 1 68 ? -45.969 -0.681 11.734 1 39.22 68 ASP A C 1
ATOM 555 O O . ASP A 1 68 ? -46.25 0.489 11.461 1 39.22 68 ASP A O 1
ATOM 559 N N . GLY A 1 69 ? -44.844 -1.141 10.977 1 36.78 69 GLY A N 1
ATOM 560 C CA . GLY A 1 69 ? -44.062 -0.531 9.914 1 36.78 69 GLY A CA 1
ATOM 561 C C . GLY A 1 69 ? -44.781 -0.473 8.586 1 36.78 69 GLY A C 1
ATOM 562 O O . GLY A 1 69 ? -44.156 -0.432 7.527 1 36.78 69 GLY A O 1
ATOM 563 N N . VAL A 1 70 ? -45.875 -0.616 8.484 1 36.5 70 VAL A N 1
ATOM 564 C CA . VAL A 1 70 ? -46.5 -0.577 7.156 1 36.5 70 VAL A CA 1
ATOM 565 C C . VAL A 1 70 ? -46.281 0.809 6.543 1 36.5 70 VAL A C 1
ATOM 567 O O . VAL A 1 70 ? -45.969 0.932 5.359 1 36.5 70 VAL A O 1
ATOM 570 N N . ALA A 1 71 ? -46.656 1.867 7.102 1 38.84 71 ALA A N 1
ATOM 571 C CA . ALA A 1 71 ? -46.406 3.201 6.562 1 38.84 71 ALA A CA 1
ATOM 572 C C . ALA A 1 71 ? -44.906 3.436 6.355 1 38.84 71 ALA A C 1
ATOM 574 O O . ALA A 1 71 ? -44.5 4.109 5.406 1 38.84 71 ALA A O 1
ATOM 575 N N . GLY A 1 72 ? -43.938 2.842 7.02 1 41.53 72 GLY A N 1
ATOM 576 C CA . GLY A 1 72 ? -42.5 2.748 6.973 1 41.53 72 GLY A CA 1
ATOM 577 C C . GLY A 1 72 ? -41.969 1.873 5.84 1 41.53 72 GLY A C 1
ATOM 578 O O . GLY A 1 72 ? -40.844 2.008 5.406 1 41.53 72 GLY A O 1
ATOM 579 N N . GLN A 1 73 ? -42.688 0.919 5.418 1 46.38 73 GLN A N 1
ATOM 580 C CA . GLN A 1 73 ? -42.375 0.032 4.301 1 46.38 73 GLN A CA 1
ATOM 581 C C . GLN A 1 73 ? -42.438 0.775 2.971 1 46.38 73 GLN A C 1
ATOM 583 O O . GLN A 1 73 ? -41.625 0.568 2.09 1 46.38 73 GLN A O 1
ATOM 588 N N . GLN A 1 74 ? -43.531 1.522 2.773 1 47.56 74 GLN A N 1
ATOM 589 C CA . GLN A 1 74 ? -43.594 2.252 1.512 1 47.56 74 GLN A CA 1
ATOM 590 C C . GLN A 1 74 ? -42.469 3.262 1.402 1 47.56 74 GLN A C 1
ATOM 592 O O . GLN A 1 74 ? -41.844 3.4 0.342 1 47.56 74 GLN A O 1
ATOM 597 N N . THR A 1 75 ? -42.312 4.07 2.398 1 50.38 75 THR A N 1
ATOM 598 C CA . THR A 1 75 ? -41.188 4.992 2.428 1 50.38 75 THR A CA 1
ATOM 599 C C . THR A 1 75 ? -39.875 4.234 2.281 1 50.38 75 THR A C 1
ATOM 601 O O . THR A 1 75 ? -38.938 4.711 1.619 1 50.38 75 THR A O 1
ATOM 604 N N . SER A 1 76 ? -40.094 3.061 2.736 1 64.06 76 SER A N 1
ATOM 605 C CA . SER A 1 76 ? -38.906 2.221 2.652 1 64.06 76 SER A CA 1
ATOM 606 C C . SER A 1 76 ? -38.688 1.705 1.234 1 64.06 76 SER A C 1
ATOM 608 O O . SER A 1 76 ? -37.531 1.666 0.746 1 64.06 76 SER A O 1
ATOM 610 N N . SER A 1 77 ? -40 1.565 0.583 1 72.88 77 SER A N 1
ATOM 611 C CA . SER A 1 77 ? -39.875 1.045 -0.774 1 72.88 77 SER A CA 1
ATOM 612 C C . SER A 1 77 ? -39.406 2.127 -1.738 1 72.88 77 SER A C 1
ATOM 614 O O . SER A 1 77 ? -38.594 1.861 -2.621 1 72.88 77 SER A O 1
ATOM 616 N N . ASN A 1 78 ? -39.969 3.297 -1.456 1 81 78 ASN A N 1
ATOM 617 C CA . ASN A 1 78 ? -39.531 4.402 -2.299 1 81 78 ASN A CA 1
ATOM 618 C C . ASN A 1 78 ? -38.062 4.707 -2.104 1 81 78 ASN A C 1
ATOM 620 O O . ASN A 1 78 ? -37.312 4.922 -3.074 1 81 78 ASN A O 1
ATOM 624 N N . LEU A 1 79 ? -37.781 4.688 -0.977 1 86.69 79 LEU A N 1
ATOM 625 C CA . LEU A 1 79 ? -36.375 4.918 -0.68 1 86.69 79 LEU A CA 1
ATOM 626 C C . LEU A 1 79 ? -35.5 3.842 -1.323 1 86.69 79 LEU A C 1
ATOM 628 O O . LEU A 1 79 ? -34.438 4.145 -1.866 1 86.69 79 LEU A O 1
ATOM 632 N N . GLU A 1 80 ? -36.031 2.643 -1.199 1 90.12 80 GLU A N 1
ATOM 633 C CA . GLU A 1 80 ? -35.281 1.525 -1.785 1 90.12 80 GLU A CA 1
ATOM 634 C C . GLU A 1 80 ? -35.062 1.729 -3.283 1 90.12 80 GLU A C 1
ATOM 636 O O . GLU A 1 80 ? -33.969 1.528 -3.793 1 90.12 80 GLU A O 1
ATOM 641 N N . GLN A 1 81 ? -36.125 2.164 -3.969 1 89.81 81 GLN A N 1
ATOM 642 C CA . GLN A 1 81 ? -36.031 2.379 -5.406 1 89.81 81 GLN A CA 1
ATOM 643 C C . GLN A 1 81 ? -35.062 3.529 -5.727 1 89.81 81 GLN A C 1
ATOM 645 O O . GLN A 1 81 ? -34.312 3.457 -6.684 1 89.81 81 GLN A O 1
ATOM 650 N N . ARG A 1 82 ? -35.188 4.504 -4.969 1 92.19 82 ARG A N 1
ATOM 651 C CA . ARG A 1 82 ? -34.344 5.668 -5.184 1 92.19 82 ARG A CA 1
ATOM 652 C C . ARG A 1 82 ? -32.875 5.32 -4.941 1 92.19 82 ARG A C 1
ATOM 654 O O . ARG A 1 82 ? -32 5.777 -5.676 1 92.19 82 ARG A O 1
ATOM 661 N N . VAL A 1 83 ? -32.688 4.555 -3.971 1 93 83 VAL A N 1
ATOM 662 C CA . VAL A 1 83 ? -31.312 4.141 -3.643 1 93 83 VAL A CA 1
ATOM 663 C C . VAL A 1 83 ? -30.766 3.262 -4.762 1 93 83 VAL A C 1
ATOM 665 O O . VAL A 1 83 ? -29.625 3.451 -5.203 1 93 83 VAL A O 1
ATOM 668 N N . LEU A 1 84 ? -31.562 2.367 -5.184 1 92.5 84 LEU A N 1
ATOM 669 C CA . LEU A 1 84 ? -31.109 1.466 -6.242 1 92.5 84 LEU A CA 1
ATOM 670 C C . LEU A 1 84 ? -30.828 2.236 -7.527 1 92.5 84 LEU A C 1
ATOM 672 O O . LEU A 1 84 ? -29.844 1.959 -8.211 1 92.5 84 LEU A O 1
ATOM 676 N N . THR A 1 85 ? -31.688 3.205 -7.82 1 92.38 85 THR A N 1
ATOM 677 C CA . THR A 1 85 ? -31.469 4.043 -9 1 92.38 85 THR A CA 1
ATOM 678 C C . THR A 1 85 ? -30.203 4.871 -8.844 1 92.38 85 THR A C 1
ATOM 680 O O . THR A 1 85 ? -29.453 5.055 -9.812 1 92.38 85 THR A O 1
ATOM 683 N N . HIS A 1 86 ? -30 5.289 -7.715 1 93.44 86 HIS A N 1
ATOM 684 C CA . HIS A 1 86 ? -28.797 6.078 -7.426 1 93.44 86 HIS A CA 1
ATOM 685 C C . HIS A 1 86 ? -27.531 5.273 -7.68 1 93.44 86 HIS A C 1
ATOM 687 O O . HIS A 1 86 ? -26.594 5.766 -8.312 1 93.44 86 HIS A O 1
ATOM 693 N N . PHE A 1 87 ? -27.5 4.102 -7.281 1 93.5 87 PHE A N 1
ATOM 694 C CA . PHE A 1 87 ? -26.297 3.281 -7.422 1 93.5 87 PHE A CA 1
ATOM 695 C C . PHE A 1 87 ? -26.156 2.762 -8.844 1 93.5 87 PHE A C 1
ATOM 697 O O . PHE A 1 87 ? -25.062 2.42 -9.281 1 93.5 87 PHE A O 1
ATOM 704 N N . ARG A 1 88 ? -27.281 2.699 -9.555 1 91.31 88 ARG A N 1
ATOM 705 C CA . ARG A 1 88 ? -27.203 2.375 -10.977 1 91.31 88 ARG A CA 1
ATOM 706 C C . ARG A 1 88 ? -26.5 3.488 -11.75 1 91.31 88 ARG A C 1
ATOM 708 O O . ARG A 1 88 ? -25.719 3.217 -12.664 1 91.31 88 ARG A O 1
ATOM 715 N N . ASN A 1 89 ? -26.844 4.629 -11.258 1 91.69 89 ASN A N 1
ATOM 716 C CA . ASN A 1 89 ? -26.266 5.793 -11.938 1 91.69 89 ASN A CA 1
ATOM 717 C C . ASN A 1 89 ? -24.875 6.125 -11.406 1 91.69 89 ASN A C 1
ATOM 719 O O . ASN A 1 89 ? -24.078 6.742 -12.109 1 91.69 89 ASN A O 1
ATOM 723 N N . ASN A 1 90 ? -24.734 5.766 -10.172 1 91.94 90 ASN A N 1
ATOM 724 C CA . ASN A 1 90 ? -23.453 6.027 -9.508 1 91.94 90 ASN A CA 1
ATOM 725 C C . ASN A 1 90 ? -22.922 4.777 -8.812 1 91.94 90 ASN A C 1
ATOM 727 O O . ASN A 1 90 ? -22.859 4.73 -7.582 1 91.94 90 ASN A O 1
ATOM 731 N N . PRO A 1 91 ? -22.453 3.945 -9.617 1 92.06 91 PRO A N 1
ATOM 732 C CA . PRO A 1 91 ? -22.078 2.646 -9.062 1 92.06 91 PRO A CA 1
ATOM 733 C C . PRO A 1 91 ? -20.844 2.732 -8.156 1 92.06 91 PRO A C 1
ATOM 735 O O . PRO A 1 91 ? -20.547 1.786 -7.422 1 92.06 91 PRO A O 1
ATOM 738 N N . THR A 1 92 ? -20.141 3.775 -8.094 1 89.12 92 THR A N 1
ATOM 739 C CA . THR A 1 92 ? -18.938 3.895 -7.285 1 89.12 92 THR A CA 1
ATOM 740 C C . THR A 1 92 ? -19.203 4.707 -6.023 1 89.12 92 THR A C 1
ATOM 742 O O . THR A 1 92 ? -18.281 4.996 -5.258 1 89.12 92 THR A O 1
ATOM 745 N N . CYS A 1 93 ? -20.422 5.035 -5.742 1 90.19 93 CYS A N 1
ATOM 746 C CA . CYS A 1 93 ? -20.797 5.816 -4.566 1 90.19 93 CYS A CA 1
ATOM 747 C C . CYS A 1 93 ? -20.594 5.016 -3.287 1 90.19 93 CYS A C 1
ATOM 749 O O . CYS A 1 93 ? -20.844 3.811 -3.258 1 90.19 93 CYS A O 1
ATOM 751 N N . SER A 1 94 ? -20.094 5.66 -2.283 1 89.94 94 SER A N 1
ATOM 752 C CA . SER A 1 94 ? -19.938 4.992 -0.996 1 89.94 94 SER A CA 1
ATOM 753 C C . SER A 1 94 ? -21.25 4.926 -0.235 1 89.94 94 SER A C 1
ATOM 755 O O . SER A 1 94 ? -22.156 5.711 -0.493 1 89.94 94 SER A O 1
ATOM 757 N N . LEU A 1 95 ? -21.297 4.027 0.714 1 92.38 95 LEU A N 1
ATOM 758 C CA . LEU A 1 95 ? -22.484 3.885 1.542 1 92.38 95 LEU A CA 1
ATOM 759 C C . LEU A 1 95 ? -22.719 5.133 2.389 1 92.38 95 LEU A C 1
ATOM 761 O O . LEU A 1 95 ? -23.844 5.586 2.545 1 92.38 95 LEU A O 1
ATOM 765 N N . ARG A 1 96 ? -21.609 5.645 2.848 1 88 96 ARG A N 1
ATOM 766 C CA . ARG A 1 96 ? -21.719 6.82 3.707 1 88 96 ARG A CA 1
ATOM 767 C C . ARG A 1 96 ? -22.188 8.039 2.916 1 88 96 ARG A C 1
ATOM 769 O O . ARG A 1 96 ? -23.016 8.805 3.387 1 88 96 ARG A O 1
ATOM 776 N N . GLN A 1 97 ? -21.609 8.266 1.754 1 87.44 97 GLN A N 1
ATOM 777 C CA . GLN A 1 97 ? -22.062 9.352 0.892 1 87.44 97 GLN A CA 1
ATOM 778 C C . GLN A 1 97 ? -23.547 9.195 0.544 1 87.44 97 GLN A C 1
ATOM 780 O O . GLN A 1 97 ? -24.297 10.18 0.54 1 87.44 97 GLN A O 1
ATOM 785 N N . ALA A 1 98 ? -23.953 7.984 0.201 1 92.25 98 ALA A N 1
ATOM 786 C CA . ALA A 1 98 ? -25.359 7.723 -0.101 1 92.25 98 ALA A CA 1
ATOM 787 C C . ALA A 1 98 ? -26.234 7.992 1.114 1 92.25 98 ALA A C 1
ATOM 789 O O . ALA A 1 98 ? -27.344 8.531 0.982 1 92.25 98 ALA A O 1
ATOM 790 N N . GLY A 1 99 ? -25.672 7.594 2.25 1 91 99 GLY A N 1
ATOM 791 C CA . GLY A 1 99 ? -26.422 7.891 3.463 1 91 99 GLY A CA 1
ATOM 792 C C . GLY A 1 99 ? -26.688 9.375 3.652 1 91 99 GLY A C 1
ATOM 793 O O . GLY A 1 99 ? -27.781 9.766 4.043 1 91 99 GLY A O 1
ATOM 794 N N . ARG A 1 100 ? -25.766 10.18 3.35 1 85.44 100 ARG A N 1
ATOM 795 C CA . ARG A 1 100 ? -25.906 11.625 3.455 1 85.44 100 ARG A CA 1
ATOM 796 C C . ARG A 1 100 ? -26.875 12.156 2.398 1 85.44 100 ARG A C 1
ATOM 798 O O . ARG A 1 100 ? -27.688 13.047 2.678 1 85.44 100 ARG A O 1
ATOM 805 N N . THR A 1 101 ? -26.719 11.68 1.293 1 87.62 101 THR A N 1
ATOM 806 C CA . THR A 1 101 ? -27.562 12.109 0.19 1 87.62 101 THR A CA 1
ATOM 807 C C . THR A 1 101 ? -29.031 11.828 0.504 1 87.62 101 THR A C 1
ATOM 809 O O . THR A 1 101 ? -29.906 12.664 0.244 1 87.62 101 THR A O 1
ATOM 812 N N . PHE A 1 102 ? -29.344 10.758 1.111 1 91.44 102 PHE A N 1
ATOM 813 C CA . PHE A 1 102 ? -30.719 10.344 1.36 1 91.44 102 PHE A CA 1
ATOM 814 C C . PHE A 1 102 ? -31.109 10.609 2.809 1 91.44 102 PHE A C 1
ATOM 816 O O . PHE A 1 102 ? -32.219 10.305 3.221 1 91.44 102 PHE A O 1
ATOM 823 N N . HIS A 1 103 ? -30.094 11.125 3.572 1 88.81 103 HIS A N 1
ATOM 824 C CA . HIS A 1 103 ? -30.328 11.477 4.965 1 88.81 103 HIS A CA 1
ATOM 825 C C . HIS A 1 103 ? -30.734 10.258 5.785 1 88.81 103 HIS A C 1
ATOM 827 O O . HIS A 1 103 ? -31.719 10.297 6.527 1 88.81 103 HIS A O 1
ATOM 833 N N . VAL A 1 104 ? -30.141 9.172 5.539 1 90.19 104 VAL A N 1
ATOM 834 C CA . VAL A 1 104 ? -30.312 7.938 6.301 1 90.19 104 VAL A CA 1
ATOM 835 C C . VAL A 1 104 ? -28.953 7.395 6.707 1 90.19 104 VAL A C 1
ATOM 837 O O . VAL A 1 104 ? -27.922 7.84 6.195 1 90.19 104 VAL A O 1
ATOM 840 N N . HIS A 1 105 ? -28.984 6.586 7.691 1 91.94 105 HIS A N 1
ATOM 841 C CA . HIS A 1 105 ? -27.75 5.945 8.102 1 91.94 105 HIS A CA 1
ATOM 842 C C . HIS A 1 105 ? -27.203 5.039 7 1 91.94 105 HIS A C 1
ATOM 844 O O . HIS A 1 105 ? -27.969 4.375 6.301 1 91.94 105 HIS A O 1
ATOM 850 N N . HIS A 1 106 ? -25.922 4.906 6.863 1 92.12 106 HIS A N 1
ATOM 851 C CA . HIS A 1 106 ? -25.281 4.129 5.805 1 92.12 106 HIS A CA 1
ATOM 852 C C . HIS A 1 106 ? -25.641 2.652 5.91 1 92.12 106 HIS A C 1
ATOM 854 O O . HIS A 1 106 ? -25.688 1.943 4.902 1 92.12 106 HIS A O 1
ATOM 860 N N . ARG A 1 107 ? -26.047 2.213 7.02 1 92.38 107 ARG A N 1
ATOM 861 C CA . ARG A 1 107 ? -26.422 0.819 7.207 1 92.38 107 ARG A CA 1
ATOM 862 C C . ARG A 1 107 ? -27.734 0.516 6.492 1 92.38 107 ARG A C 1
ATOM 864 O O . ARG A 1 107 ? -27.953 -0.604 6.02 1 92.38 107 ARG A O 1
ATOM 871 N N . THR A 1 108 ? -28.609 1.469 6.551 1 90.69 108 THR A N 1
ATOM 872 C CA . THR A 1 108 ? -29.875 1.312 5.824 1 90.69 108 THR A CA 1
ATOM 873 C C . THR A 1 108 ? -29.609 1.152 4.328 1 90.69 108 THR A C 1
ATOM 875 O O . THR A 1 108 ? -30.25 0.324 3.672 1 90.69 108 THR A O 1
ATOM 878 N N . ILE A 1 109 ? -28.672 1.974 3.848 1 92.69 109 ILE A N 1
ATOM 879 C CA . ILE A 1 109 ? -28.297 1.877 2.443 1 92.69 109 ILE A CA 1
ATOM 880 C C . ILE A 1 109 ? -27.734 0.486 2.156 1 92.69 109 ILE A C 1
ATOM 882 O O . ILE A 1 109 ? -28.109 -0.149 1.166 1 92.69 109 ILE A O 1
ATOM 886 N N . HIS A 1 110 ? -26.891 0.002 2.961 1 94.06 110 HIS A N 1
ATOM 887 C CA . HIS A 1 110 ? -26.266 -1.301 2.791 1 94.06 110 HIS A CA 1
ATOM 888 C C . HIS A 1 110 ? -27.297 -2.42 2.781 1 94.06 110 HIS A C 1
ATOM 890 O O . HIS A 1 110 ? -27.219 -3.34 1.966 1 94.06 110 HIS A O 1
ATOM 896 N N . ARG A 1 111 ? -28.281 -2.332 3.67 1 91.75 111 ARG A N 1
ATOM 897 C CA . ARG A 1 111 ? -29.344 -3.32 3.756 1 91.75 111 ARG A CA 1
ATOM 898 C C . ARG A 1 111 ? -30.141 -3.379 2.457 1 91.75 111 ARG A C 1
ATOM 900 O O . ARG A 1 111 ? -30.484 -4.461 1.98 1 91.75 111 ARG A O 1
ATOM 907 N N . ILE A 1 112 ? -30.438 -2.271 1.982 1 91.56 112 ILE A N 1
ATOM 908 C CA . ILE A 1 112 ? -31.203 -2.18 0.746 1 91.56 112 ILE A CA 1
ATOM 909 C C . ILE A 1 112 ? -30.422 -2.836 -0.395 1 91.56 112 ILE A C 1
ATOM 911 O O . ILE A 1 112 ? -30.984 -3.623 -1.161 1 91.56 112 ILE A O 1
ATOM 915 N N . LEU A 1 113 ? -29.188 -2.545 -0.506 1 93.69 113 LEU A N 1
ATOM 916 C CA . LEU A 1 113 ? -28.375 -3.096 -1.58 1 93.69 113 LEU A CA 1
ATOM 917 C C . LEU A 1 113 ? -28.219 -4.605 -1.429 1 93.69 113 LEU A C 1
ATOM 919 O O . LEU A 1 113 ? -28.297 -5.344 -2.414 1 93.69 113 LEU A O 1
ATOM 923 N N . LYS A 1 114 ? -28 -5.012 -0.287 1 92.69 114 LYS A N 1
ATOM 924 C CA . LYS A 1 114 ? -27.875 -6.441 -0.016 1 92.69 114 LYS A CA 1
ATOM 925 C C . LYS A 1 114 ? -29.172 -7.18 -0.358 1 92.69 114 LYS A C 1
ATOM 927 O O . LYS A 1 114 ? -29.141 -8.281 -0.916 1 92.69 114 LYS A O 1
ATOM 932 N N . LYS A 1 115 ? -30.25 -6.656 0.079 1 89.38 115 LYS A N 1
ATOM 933 C CA . LYS A 1 115 ? -31.547 -7.242 -0.226 1 89.38 115 LYS A CA 1
ATOM 934 C C . LYS A 1 115 ? -31.719 -7.461 -1.728 1 89.38 115 LYS A C 1
ATOM 936 O O . LYS A 1 115 ? -32.281 -8.469 -2.154 1 89.38 115 LYS A O 1
ATOM 941 N N . ASP A 1 116 ? -31.25 -6.504 -2.461 1 92.19 116 ASP A N 1
ATOM 942 C CA . ASP A 1 116 ? -31.375 -6.59 -3.912 1 92.19 116 ASP A CA 1
ATOM 943 C C . ASP A 1 116 ? -30.172 -7.305 -4.527 1 92.19 116 ASP A C 1
ATOM 945 O O . ASP A 1 116 ? -29.953 -7.238 -5.738 1 92.19 116 ASP A O 1
ATOM 949 N N . LYS A 1 117 ? -29.266 -7.785 -3.744 1 92.88 117 LYS A N 1
ATOM 950 C CA . LYS A 1 117 ? -28.125 -8.594 -4.16 1 92.88 117 LYS A CA 1
ATOM 951 C C . LYS A 1 117 ? -27.094 -7.758 -4.918 1 92.88 117 LYS A C 1
ATOM 953 O O . LYS A 1 117 ? -26.469 -8.242 -5.859 1 92.88 117 LYS A O 1
ATOM 958 N N . VAL A 1 118 ? -27.234 -6.543 -4.68 1 93.38 118 VAL A N 1
ATOM 959 C CA . VAL A 1 118 ? -26.188 -5.668 -5.199 1 93.38 118 VAL A CA 1
ATOM 960 C C . VAL A 1 118 ? -24.984 -5.703 -4.27 1 93.38 118 VAL A C 1
ATOM 962 O O . VAL A 1 118 ? -25.109 -5.457 -3.066 1 93.38 118 VAL A O 1
ATOM 965 N N . ARG A 1 119 ? -23.859 -6.059 -4.879 1 93.56 119 ARG A N 1
ATOM 966 C CA . ARG A 1 119 ? -22.656 -6.234 -4.074 1 93.56 119 ARG A CA 1
ATOM 967 C C . ARG A 1 119 ? -21.547 -5.297 -4.531 1 93.56 119 ARG A C 1
ATOM 969 O O . ARG A 1 119 ? -21.5 -4.902 -5.695 1 93.56 119 ARG A O 1
ATOM 976 N N . PRO A 1 120 ? -20.734 -4.91 -3.547 1 93 120 PRO A N 1
ATOM 977 C CA . PRO A 1 120 ? -19.562 -4.086 -3.896 1 93 120 PRO A CA 1
ATOM 978 C C . PRO A 1 120 ? -18.406 -4.906 -4.461 1 93 120 PRO A C 1
ATOM 980 O O . PRO A 1 120 ? -17.891 -5.789 -3.779 1 93 120 PRO A O 1
ATOM 983 N N . TYR A 1 121 ? -18.078 -4.727 -5.707 1 91 121 TYR A N 1
ATOM 984 C CA . TYR A 1 121 ? -16.969 -5.43 -6.332 1 91 121 TYR A CA 1
ATOM 985 C C . TYR A 1 121 ? -15.719 -4.559 -6.367 1 91 121 TYR A C 1
ATOM 987 O O . TYR A 1 121 ? -15.812 -3.34 -6.52 1 91 121 TYR A O 1
ATOM 995 N N . LYS A 1 122 ? -14.594 -5.102 -6.184 1 89.69 122 LYS A N 1
ATOM 996 C CA . LYS A 1 122 ? -13.312 -4.41 -6.164 1 89.69 122 LYS A CA 1
ATOM 997 C C . LYS A 1 122 ? -12.695 -4.352 -7.562 1 89.69 122 LYS A C 1
ATOM 999 O O . LYS A 1 122 ? -13.016 -5.176 -8.422 1 89.69 122 LYS A O 1
ATOM 1004 N N . TYR A 1 123 ? -11.914 -3.398 -7.781 1 88.88 123 TYR A N 1
ATOM 1005 C CA . TYR A 1 123 ? -11.094 -3.314 -8.984 1 88.88 123 TYR A CA 1
ATOM 1006 C C . TYR A 1 123 ? -9.852 -4.195 -8.867 1 88.88 123 TYR A C 1
ATOM 1008 O O . TYR A 1 123 ? -9.234 -4.262 -7.801 1 88.88 123 TYR A O 1
ATOM 1016 N N . CYS A 1 124 ? -9.57 -4.902 -9.953 1 89.5 124 CYS A N 1
ATOM 1017 C CA . CYS A 1 124 ? -8.352 -5.703 -10 1 89.5 124 CYS A CA 1
ATOM 1018 C C . CYS A 1 124 ? -7.188 -4.891 -10.555 1 89.5 124 CYS A C 1
ATOM 1020 O O . CYS A 1 124 ? -7.277 -4.336 -11.648 1 89.5 124 CYS A O 1
ATOM 1022 N N . LYS A 1 125 ? -6.191 -4.77 -9.766 1 89.38 125 LYS A N 1
ATOM 1023 C CA . LYS A 1 125 ? -4.977 -4.09 -10.211 1 89.38 125 LYS A CA 1
ATOM 1024 C C . LYS A 1 125 ? -4.223 -4.934 -11.234 1 89.38 125 LYS A C 1
ATOM 1026 O O . LYS A 1 125 ? -3.945 -6.109 -10.992 1 89.38 125 LYS A O 1
ATOM 1031 N N . VAL A 1 126 ? -3.973 -4.383 -12.461 1 91.81 126 VAL A N 1
ATOM 1032 C CA . VAL A 1 126 ? -3.307 -5.133 -13.523 1 91.81 126 VAL A CA 1
ATOM 1033 C C . VAL A 1 126 ? -2.17 -4.301 -14.109 1 91.81 126 VAL A C 1
ATOM 1035 O O . VAL A 1 126 ? -2.131 -3.08 -13.938 1 91.81 126 VAL A O 1
ATOM 1038 N N . GLN A 1 127 ? -1.284 -4.953 -14.758 1 92.5 127 GLN A N 1
ATOM 1039 C CA . GLN A 1 127 ? -0.18 -4.301 -15.453 1 92.5 127 GLN A CA 1
ATOM 1040 C C . GLN A 1 127 ? -0.678 -3.51 -16.656 1 92.5 127 GLN A C 1
ATOM 1042 O O . GLN A 1 127 ? -1.488 -4.012 -17.438 1 92.5 127 GLN A O 1
ATOM 1047 N N . ALA A 1 128 ? -0.218 -2.283 -16.766 1 93 128 ALA A N 1
ATOM 1048 C CA . ALA A 1 128 ? -0.576 -1.475 -17.938 1 93 128 ALA A CA 1
ATOM 1049 C C . ALA A 1 128 ? 0.025 -2.053 -19.203 1 93 128 ALA A C 1
ATOM 1051 O O . ALA A 1 128 ? 1.203 -2.416 -19.234 1 93 128 ALA A O 1
ATOM 1052 N N . LEU A 1 129 ? -0.766 -2.131 -20.219 1 94.38 129 LEU A N 1
ATOM 1053 C CA . LEU A 1 129 ? -0.334 -2.652 -21.516 1 94.38 129 LEU A CA 1
ATOM 1054 C C . LEU A 1 129 ? -0.385 -1.566 -22.578 1 94.38 129 LEU A C 1
ATOM 1056 O O . LEU A 1 129 ? -1.193 -0.639 -22.484 1 94.38 129 LEU A O 1
ATOM 1060 N N . LEU A 1 130 ? 0.477 -1.665 -23.469 1 93.5 130 LEU A N 1
ATOM 1061 C CA . LEU A 1 130 ? 0.389 -0.878 -24.703 1 93.5 130 LEU A CA 1
ATOM 1062 C C . LEU A 1 130 ? -0.406 -1.622 -25.766 1 93.5 130 LEU A C 1
ATOM 1064 O O . LEU A 1 130 ? -0.474 -2.854 -25.75 1 93.5 130 LEU A O 1
ATOM 1068 N N . PRO A 1 131 ? -1.007 -0.908 -26.562 1 92.25 131 PRO A N 1
ATOM 1069 C CA . PRO A 1 131 ? -1.791 -1.562 -27.625 1 92.25 131 PRO A CA 1
ATOM 1070 C C . PRO A 1 131 ? -0.982 -2.596 -28.406 1 92.25 131 PRO A C 1
ATOM 1072 O O . PRO A 1 131 ? -1.517 -3.635 -28.797 1 92.25 131 PRO A O 1
ATOM 1075 N N . ARG A 1 132 ? 0.299 -2.41 -28.516 1 94.38 132 ARG A N 1
ATOM 1076 C CA . ARG A 1 132 ? 1.14 -3.307 -29.312 1 94.38 132 ARG A CA 1
ATOM 1077 C C . ARG A 1 132 ? 1.467 -4.578 -28.531 1 94.38 132 ARG A C 1
ATOM 1079 O O . ARG A 1 132 ? 1.939 -5.559 -29.109 1 94.38 132 ARG A O 1
ATOM 1086 N N . ASP A 1 133 ? 1.213 -4.551 -27.281 1 95.69 133 ASP A N 1
ATOM 1087 C CA . ASP A 1 133 ? 1.559 -5.691 -26.438 1 95.69 133 ASP A CA 1
ATOM 1088 C C . ASP A 1 133 ? 0.572 -6.84 -26.625 1 95.69 133 ASP A C 1
ATOM 1090 O O . ASP A 1 133 ? 0.945 -8.008 -26.531 1 95.69 133 ASP A O 1
ATOM 1094 N N . LYS A 1 134 ? -0.683 -6.5 -26.953 1 96.94 134 LYS A N 1
ATOM 1095 C CA . LYS A 1 134 ? -1.761 -7.484 -26.938 1 96.94 134 LYS A CA 1
ATOM 1096 C C . LYS A 1 134 ? -1.52 -8.562 -28 1 96.94 134 LYS A C 1
ATOM 1098 O O . LYS A 1 134 ? -1.516 -9.758 -27.672 1 96.94 134 LYS A O 1
ATOM 1103 N N . PRO A 1 135 ? -1.194 -8.195 -29.203 1 97.5 135 PRO A N 1
ATOM 1104 C CA . PRO A 1 135 ? -0.945 -9.25 -30.188 1 97.5 135 PRO A CA 1
ATOM 1105 C C . PRO A 1 135 ? 0.276 -10.102 -29.844 1 97.5 135 PRO A C 1
ATOM 1107 O O . PRO A 1 135 ? 0.281 -11.305 -30.109 1 97.5 135 PRO A O 1
ATOM 1110 N N . VAL A 1 136 ? 1.271 -9.477 -29.281 1 97.06 136 VAL A N 1
ATOM 1111 C CA . VAL A 1 136 ? 2.49 -10.195 -28.938 1 97.06 136 VAL A CA 1
ATOM 1112 C C . VAL A 1 136 ? 2.207 -11.18 -27.797 1 97.06 136 VAL A C 1
ATOM 1114 O O . VAL A 1 136 ? 2.688 -12.312 -27.812 1 97.06 136 VAL A O 1
ATOM 1117 N N . ARG A 1 137 ? 1.444 -10.734 -26.906 1 98 137 ARG A N 1
ATOM 1118 C CA . ARG A 1 137 ? 1.041 -11.586 -25.797 1 98 137 ARG A CA 1
ATOM 1119 C C . ARG A 1 137 ? 0.221 -12.773 -26.281 1 98 137 ARG A C 1
ATOM 1121 O O . ARG A 1 137 ? 0.458 -13.914 -25.859 1 98 137 ARG A O 1
ATOM 1128 N N . GLU A 1 138 ? -0.75 -12.492 -27.094 1 98.19 138 GLU A N 1
ATOM 1129 C CA . GLU A 1 138 ? -1.576 -13.562 -27.641 1 98.19 138 GLU A CA 1
ATOM 1130 C C . GLU A 1 138 ? -0.732 -14.562 -28.438 1 98.19 138 GLU A C 1
ATOM 1132 O O . GLU A 1 138 ? -0.889 -15.781 -28.266 1 98.19 138 GLU A O 1
ATOM 1137 N N . MET A 1 139 ? 0.201 -14.086 -29.25 1 98.06 139 MET A N 1
ATOM 1138 C CA . MET A 1 139 ? 1.056 -14.938 -30.078 1 98.06 139 MET A CA 1
ATOM 1139 C C . MET A 1 139 ? 1.938 -15.82 -29.203 1 98.06 139 MET A C 1
ATOM 1141 O O . MET A 1 139 ? 2.08 -17.016 -29.469 1 98.06 139 MET A O 1
ATOM 1145 N N . TYR A 1 140 ? 2.467 -15.242 -28.219 1 98.12 140 TYR A N 1
ATOM 1146 C CA . TYR A 1 140 ? 3.324 -16 -27.312 1 98.12 140 TYR A CA 1
ATOM 1147 C C . TYR A 1 140 ? 2.545 -17.109 -26.625 1 98.12 140 TYR A C 1
ATOM 1149 O O . TYR A 1 140 ? 3.002 -18.25 -26.562 1 98.12 140 TYR A O 1
ATOM 1157 N N . CYS A 1 141 ? 1.403 -16.719 -26.078 1 98.44 141 CYS A N 1
ATOM 1158 C CA . CYS A 1 141 ? 0.581 -17.688 -25.359 1 98.44 141 CYS A CA 1
ATOM 1159 C C . CYS A 1 141 ? 0.132 -18.812 -26.297 1 98.44 141 CYS A C 1
ATOM 1161 O O . CYS A 1 141 ? 0.103 -19.984 -25.906 1 98.44 141 CYS A O 1
ATOM 1163 N N . ARG A 1 142 ? -0.204 -18.516 -27.516 1 98.25 142 ARG A N 1
ATOM 1164 C CA . ARG A 1 142 ? -0.574 -19.531 -28.5 1 98.25 142 ARG A CA 1
ATOM 1165 C C . ARG A 1 142 ? 0.595 -20.469 -28.781 1 98.25 142 ARG A C 1
ATOM 1167 O O . ARG A 1 142 ? 0.406 -21.672 -28.922 1 98.25 142 ARG A O 1
ATOM 1174 N N . TRP A 1 143 ? 1.739 -19.859 -28.891 1 98.12 143 TRP A N 1
ATOM 1175 C CA . TRP A 1 143 ? 2.932 -20.656 -29.125 1 98.12 143 TRP A CA 1
ATOM 1176 C C . TRP A 1 143 ? 3.148 -21.672 -28.016 1 98.12 143 TRP A C 1
ATOM 1178 O O . TRP A 1 143 ? 3.42 -22.844 -28.281 1 98.12 143 TRP A O 1
ATOM 1188 N N . VAL A 1 144 ? 3.021 -21.25 -26.797 1 97.94 144 VAL A N 1
ATOM 1189 C CA . VAL A 1 144 ? 3.229 -22.141 -25.672 1 97.94 144 VAL A CA 1
ATOM 1190 C C . VAL A 1 144 ? 2.16 -23.234 -25.672 1 97.94 144 VAL A C 1
ATOM 1192 O O . VAL A 1 144 ? 2.459 -24.406 -25.422 1 97.94 144 VAL A O 1
ATOM 1195 N N . LEU A 1 145 ? 0.92 -22.828 -25.922 1 97.94 145 LEU A N 1
ATOM 1196 C CA . LEU A 1 145 ? -0.167 -23.797 -25.953 1 97.94 145 LEU A CA 1
ATOM 1197 C C . LEU A 1 145 ? 0.043 -24.828 -27.062 1 97.94 145 LEU A C 1
ATOM 1199 O O . LEU A 1 145 ? -0.272 -26 -26.891 1 97.94 145 LEU A O 1
ATOM 1203 N N . ASP A 1 146 ? 0.564 -24.406 -28.141 1 97.94 146 ASP A N 1
ATOM 1204 C CA . ASP A 1 146 ? 0.903 -25.312 -29.234 1 97.94 146 ASP A CA 1
ATOM 1205 C C . ASP A 1 146 ? 2.014 -26.281 -28.812 1 97.94 146 ASP A C 1
ATOM 1207 O O . ASP A 1 146 ? 1.976 -27.469 -29.156 1 97.94 146 ASP A O 1
ATOM 1211 N N . ARG A 1 147 ? 2.984 -25.75 -28.109 1 97.44 147 ARG A N 1
ATOM 1212 C CA . ARG A 1 147 ? 4.066 -26.594 -27.625 1 97.44 147 ARG A CA 1
ATOM 1213 C C . ARG A 1 147 ? 3.539 -27.641 -26.641 1 97.44 147 ARG A C 1
ATOM 1215 O O . ARG A 1 147 ? 4.004 -28.781 -26.625 1 97.44 147 ARG A O 1
ATOM 1222 N N . ILE A 1 148 ? 2.621 -27.234 -25.875 1 96.88 148 ILE A N 1
ATOM 1223 C CA . ILE A 1 148 ? 2.008 -28.125 -24.906 1 96.88 148 ILE A CA 1
ATOM 1224 C C . ILE A 1 148 ? 1.248 -29.234 -25.641 1 96.88 148 ILE A C 1
ATOM 1226 O O . ILE A 1 148 ? 1.256 -30.391 -25.219 1 96.88 148 ILE A O 1
ATOM 1230 N N . ALA A 1 149 ? 0.53 -28.859 -26.656 1 96.69 149 ALA A N 1
ATOM 1231 C CA . ALA A 1 149 ? -0.201 -29.828 -27.453 1 96.69 149 ALA A CA 1
ATOM 1232 C C . ALA A 1 149 ? 0.744 -30.875 -28.047 1 96.69 149 ALA A C 1
ATOM 1234 O O . ALA A 1 149 ? 0.378 -32.031 -28.188 1 96.69 149 ALA A O 1
ATOM 1235 N N . GLN A 1 150 ? 1.975 -30.531 -28.328 1 96.12 150 GLN A N 1
ATOM 1236 C CA . GLN A 1 150 ? 2.979 -31.438 -28.891 1 96.12 150 GLN A CA 1
ATOM 1237 C C . GLN A 1 150 ? 3.666 -32.25 -27.797 1 96.12 150 GLN A C 1
ATOM 1239 O O . GLN A 1 150 ? 3.957 -33.438 -27.984 1 96.12 150 GLN A O 1
ATOM 1244 N N . ASP A 1 151 ? 3.908 -31.547 -26.75 1 95.25 151 ASP A N 1
ATOM 1245 C CA . ASP A 1 151 ? 4.543 -32.156 -25.578 1 95.25 151 ASP A CA 1
ATOM 1246 C C . ASP A 1 151 ? 3.863 -31.688 -24.281 1 95.25 151 ASP A C 1
ATOM 1248 O O . ASP A 1 151 ? 4.109 -30.578 -23.812 1 95.25 151 ASP A O 1
ATOM 1252 N N . GLN A 1 152 ? 3.209 -32.625 -23.641 1 92.56 152 GLN A N 1
ATOM 1253 C CA . GLN A 1 152 ? 2.416 -32.281 -22.453 1 92.56 152 GLN A CA 1
ATOM 1254 C C . GLN A 1 152 ? 3.309 -31.844 -21.297 1 92.56 152 GLN A C 1
ATOM 1256 O O . GLN A 1 152 ? 2.836 -31.203 -20.359 1 92.56 152 GLN A O 1
ATOM 1261 N N . HIS A 1 153 ? 4.59 -32.125 -21.375 1 93.5 153 HIS A N 1
ATOM 1262 C CA . HIS A 1 153 ? 5.496 -31.797 -20.281 1 93.5 153 HIS A CA 1
ATOM 1263 C C . HIS A 1 153 ? 6.281 -30.516 -20.594 1 93.5 153 HIS A C 1
ATOM 1265 O O . HIS A 1 153 ? 7.234 -30.188 -19.891 1 93.5 153 HIS A O 1
ATOM 1271 N N . PHE A 1 154 ? 5.859 -29.812 -21.594 1 96.94 154 PHE A N 1
ATOM 1272 C CA . PHE A 1 154 ? 6.617 -28.641 -22.047 1 96.94 154 PHE A CA 1
ATOM 1273 C C . PHE A 1 154 ? 6.797 -27.656 -20.906 1 96.94 154 PHE A C 1
ATOM 1275 O O . PHE A 1 154 ? 7.914 -27.203 -20.625 1 96.94 154 PHE A O 1
ATOM 1282 N N . VAL A 1 155 ? 5.688 -27.344 -20.234 1 96.94 155 VAL A N 1
ATOM 1283 C CA . VAL A 1 155 ? 5.723 -26.328 -19.172 1 96.94 155 VAL A CA 1
ATOM 1284 C C . VAL A 1 155 ? 6.641 -26.781 -18.047 1 96.94 155 VAL A C 1
ATOM 1286 O O . VAL A 1 155 ? 7.316 -25.969 -17.422 1 96.94 155 VAL A O 1
ATOM 1289 N N . ARG A 1 156 ? 6.66 -28.047 -17.812 1 95.94 156 ARG A N 1
ATOM 1290 C CA . ARG A 1 156 ? 7.516 -28.625 -16.781 1 95.94 156 ARG A CA 1
ATOM 1291 C C . ARG A 1 156 ? 8.992 -28.453 -17.125 1 95.94 156 ARG A C 1
ATOM 1293 O O . ARG A 1 156 ? 9.844 -28.391 -16.234 1 95.94 156 ARG A O 1
ATOM 1300 N N . ASN A 1 157 ? 9.289 -28.344 -18.438 1 97.06 157 ASN A N 1
ATOM 1301 C CA . ASN A 1 157 ? 10.672 -28.25 -18.906 1 97.06 157 ASN A CA 1
ATOM 1302 C C . ASN A 1 157 ? 11.141 -26.812 -19.031 1 97.06 157 ASN A C 1
ATOM 1304 O O . ASN A 1 157 ? 12.312 -26.547 -19.297 1 97.06 157 ASN A O 1
ATOM 1308 N N . VAL A 1 158 ? 10.234 -25.922 -18.781 1 98.19 158 VAL A N 1
ATOM 1309 C CA . VAL A 1 158 ? 10.633 -24.516 -18.844 1 98.19 158 VAL A CA 1
ATOM 1310 C C . VAL A 1 158 ? 11.25 -24.094 -17.516 1 98.19 158 VAL A C 1
ATOM 1312 O O . VAL A 1 158 ? 10.68 -24.359 -16.453 1 98.19 158 VAL A O 1
ATOM 1315 N N . PHE A 1 159 ? 12.422 -23.562 -17.562 1 98.38 159 PHE A N 1
ATOM 1316 C CA . PHE A 1 159 ? 13.117 -22.969 -16.422 1 98.38 159 PHE A CA 1
ATOM 1317 C C . PHE A 1 159 ? 12.797 -21.484 -16.312 1 98.38 159 PHE A C 1
ATOM 1319 O O . PHE A 1 159 ? 13.461 -20.656 -16.938 1 98.38 159 PHE A O 1
ATOM 1326 N N . TRP A 1 160 ? 11.75 -21.172 -15.5 1 98.38 160 TRP A N 1
ATOM 1327 C CA . TRP A 1 160 ? 11.312 -19.797 -15.281 1 98.38 160 TRP A CA 1
ATOM 1328 C C . TRP A 1 160 ? 12.266 -19.062 -14.344 1 98.38 160 TRP A C 1
ATOM 1330 O O . TRP A 1 160 ? 12.617 -19.578 -13.281 1 98.38 160 TRP A O 1
ATOM 1340 N N . THR A 1 161 ? 12.695 -17.875 -14.734 1 97.81 161 THR A N 1
ATOM 1341 C CA . THR A 1 161 ? 13.633 -17.141 -13.898 1 97.81 161 THR A CA 1
ATOM 1342 C C . THR A 1 161 ? 13.203 -15.688 -13.758 1 97.81 161 THR A C 1
ATOM 1344 O O . THR A 1 161 ? 12.438 -15.18 -14.586 1 97.81 161 THR A O 1
ATOM 1347 N N . ASP A 1 162 ? 13.547 -15.047 -12.711 1 97.25 162 ASP A N 1
ATOM 1348 C CA . ASP A 1 162 ? 13.25 -13.641 -12.477 1 97.25 162 ASP A CA 1
ATOM 1349 C C . ASP A 1 162 ? 14.078 -13.094 -11.312 1 97.25 162 ASP A C 1
ATOM 1351 O O . ASP A 1 162 ? 14.734 -13.852 -10.602 1 97.25 162 ASP A O 1
ATOM 1355 N N . GLU A 1 163 ? 14.156 -11.844 -11.312 1 96.62 163 GLU A N 1
ATOM 1356 C CA . GLU A 1 163 ? 14.805 -11.148 -10.203 1 96.62 163 GLU A CA 1
ATOM 1357 C C . GLU A 1 163 ? 13.812 -10.273 -9.445 1 96.62 163 GLU A C 1
ATOM 1359 O O . GLU A 1 163 ? 12.82 -9.82 -10.016 1 96.62 163 GLU A O 1
ATOM 1364 N N . SER A 1 164 ? 14.031 -10.117 -8.219 1 96.69 164 SER A N 1
ATOM 1365 C CA . SER A 1 164 ? 13.203 -9.234 -7.406 1 96.69 164 SER A CA 1
ATOM 1366 C C . SER A 1 164 ? 14.039 -8.484 -6.375 1 96.69 164 SER A C 1
ATOM 1368 O O . SER A 1 164 ? 15.047 -9 -5.883 1 96.69 164 SER A O 1
ATOM 1370 N N . THR A 1 165 ? 13.617 -7.289 -6.102 1 96.19 165 THR A N 1
ATOM 1371 C CA . THR A 1 165 ? 14.297 -6.449 -5.121 1 96.19 165 THR A CA 1
ATOM 1372 C C . THR A 1 165 ? 13.539 -6.441 -3.797 1 96.19 165 THR A C 1
ATOM 1374 O O . THR A 1 165 ? 12.32 -6.273 -3.773 1 96.19 165 THR A O 1
ATOM 1377 N N . PHE A 1 166 ? 14.266 -6.719 -2.756 1 96.19 166 PHE A N 1
ATOM 1378 C CA . PHE A 1 166 ? 13.75 -6.617 -1.395 1 96.19 166 PHE A CA 1
ATOM 1379 C C . PHE A 1 166 ? 14.344 -5.414 -0.677 1 96.19 166 PHE A C 1
ATOM 1381 O O . PHE A 1 166 ? 15.562 -5.211 -0.696 1 96.19 166 PHE A O 1
ATOM 1388 N N . THR A 1 167 ? 13.484 -4.633 -0.112 1 94.44 167 THR A N 1
ATOM 1389 C CA . THR A 1 167 ? 13.953 -3.434 0.576 1 94.44 167 THR A CA 1
ATOM 1390 C C . THR A 1 167 ? 13.594 -3.484 2.057 1 94.44 167 THR A C 1
ATOM 1392 O O . THR A 1 167 ? 12.781 -4.309 2.475 1 94.44 167 THR A O 1
ATOM 1395 N N . ARG A 1 168 ? 14.211 -2.693 2.803 1 90.38 168 ARG A N 1
ATOM 1396 C CA . ARG A 1 168 ? 13.914 -2.592 4.227 1 90.38 168 ARG A CA 1
ATOM 1397 C C . ARG A 1 168 ? 12.445 -2.25 4.457 1 90.38 168 ARG A C 1
ATOM 1399 O O . ARG A 1 168 ? 11.82 -2.771 5.379 1 90.38 168 ARG A O 1
ATOM 1406 N N . ASN A 1 169 ? 11.953 -1.269 3.648 1 85.94 169 ASN A N 1
ATOM 1407 C CA . ASN A 1 169 ? 10.586 -0.777 3.816 1 85.94 169 ASN A CA 1
ATOM 1408 C C . ASN A 1 169 ? 9.617 -1.492 2.883 1 85.94 169 ASN A C 1
ATOM 1410 O O . ASN A 1 169 ? 8.758 -0.857 2.271 1 85.94 169 ASN A O 1
ATOM 1414 N N . GLY A 1 170 ? 9.789 -2.773 2.838 1 82 170 GLY A N 1
ATOM 1415 C CA . GLY A 1 170 ? 8.898 -3.533 1.976 1 82 170 GLY A CA 1
ATOM 1416 C C . GLY A 1 170 ? 7.453 -3.508 2.443 1 82 170 GLY A C 1
ATOM 1417 O O . GLY A 1 170 ? 7.18 -3.248 3.615 1 82 170 GLY A O 1
ATOM 1418 N N . MET A 1 171 ? 6.609 -3.748 1.466 1 77.38 171 MET A N 1
ATOM 1419 C CA . MET A 1 171 ? 5.176 -3.727 1.733 1 77.38 171 MET A CA 1
ATOM 1420 C C . MET A 1 171 ? 4.734 -5.004 2.439 1 77.38 171 MET A C 1
ATOM 1422 O O . MET A 1 171 ? 5.207 -6.094 2.109 1 77.38 171 MET A O 1
ATOM 1426 N N . TRP A 1 172 ? 3.979 -4.816 3.467 1 74.81 172 TRP A N 1
ATOM 1427 C CA . TRP A 1 172 ? 3.373 -5.957 4.145 1 74.81 172 TRP A CA 1
ATOM 1428 C C . TRP A 1 172 ? 1.851 -5.891 4.07 1 74.81 172 TRP A C 1
ATOM 1430 O O . TRP A 1 172 ? 1.28 -4.82 3.844 1 74.81 172 TRP A O 1
ATOM 1440 N N . ASN A 1 173 ? 1.32 -7.031 4.062 1 72.81 173 ASN A N 1
ATOM 1441 C CA . ASN A 1 173 ? -0.131 -7.141 3.957 1 72.81 173 ASN A CA 1
ATOM 1442 C C . ASN A 1 173 ? -0.812 -6.859 5.293 1 72.81 173 ASN A C 1
ATOM 1444 O O . ASN A 1 173 ? -0.839 -7.723 6.176 1 72.81 173 ASN A O 1
ATOM 1448 N N . ARG A 1 174 ? -1.396 -5.738 5.367 1 77.19 174 ARG A N 1
ATOM 1449 C CA . ARG A 1 174 ? -2.051 -5.32 6.602 1 77.19 174 ARG A CA 1
ATOM 1450 C C . ARG A 1 174 ? -3.326 -6.117 6.848 1 77.19 174 ARG A C 1
ATOM 1452 O O . ARG A 1 174 ? -3.818 -6.184 7.973 1 77.19 174 ARG A O 1
ATOM 1459 N N . GLN A 1 175 ? -3.855 -6.621 5.793 1 76 175 GLN A N 1
ATOM 1460 C CA . GLN A 1 175 ? -5.121 -7.336 5.918 1 76 175 GLN A CA 1
ATOM 1461 C C . GLN A 1 175 ? -4.918 -8.695 6.578 1 76 175 GLN A C 1
ATOM 1463 O O . GLN A 1 175 ? -5.809 -9.188 7.277 1 76 175 GLN A O 1
ATOM 1468 N N . THR A 1 176 ? -3.771 -9.227 6.293 1 76.19 176 THR A N 1
ATOM 1469 C CA . THR A 1 176 ? -3.57 -10.586 6.789 1 76.19 176 THR A CA 1
ATOM 1470 C C . THR A 1 176 ? -2.809 -10.57 8.109 1 76.19 176 THR A C 1
ATOM 1472 O O . THR A 1 176 ? -2.84 -11.547 8.867 1 76.19 176 THR A O 1
ATOM 1475 N N . MET A 1 177 ? -2.195 -9.461 8.344 1 83.69 177 MET A N 1
ATOM 1476 C CA . MET A 1 177 ? -1.459 -9.367 9.602 1 83.69 177 MET A CA 1
ATOM 1477 C C . MET A 1 177 ? -2.363 -8.883 10.727 1 83.69 177 MET A C 1
ATOM 1479 O O . MET A 1 177 ? -2.586 -7.68 10.875 1 83.69 177 MET A O 1
ATOM 1483 N N . ARG A 1 178 ? -2.793 -9.852 11.391 1 88.62 178 ARG A N 1
ATOM 1484 C CA . ARG A 1 178 ? -3.711 -9.539 12.484 1 88.62 178 ARG A CA 1
ATOM 1485 C C . ARG A 1 178 ? -3.213 -10.125 13.805 1 88.62 178 ARG A C 1
ATOM 1487 O O . ARG A 1 178 ? -2.412 -11.062 13.812 1 88.62 178 ARG A O 1
ATOM 1494 N N . HIS A 1 179 ? -3.551 -9.477 14.859 1 91.38 179 HIS A N 1
ATOM 1495 C CA . HIS A 1 179 ? -3.268 -9.914 16.219 1 91.38 179 HIS A CA 1
ATOM 1496 C C . HIS A 1 179 ? -4.555 -10.141 17.016 1 91.38 179 HIS A C 1
ATOM 1498 O O . HIS A 1 179 ? -5.316 -9.203 17.25 1 91.38 179 HIS A O 1
ATOM 1504 N N . TRP A 1 180 ? -4.668 -11.391 17.297 1 93.56 180 TRP A N 1
ATOM 1505 C CA . TRP A 1 180 ?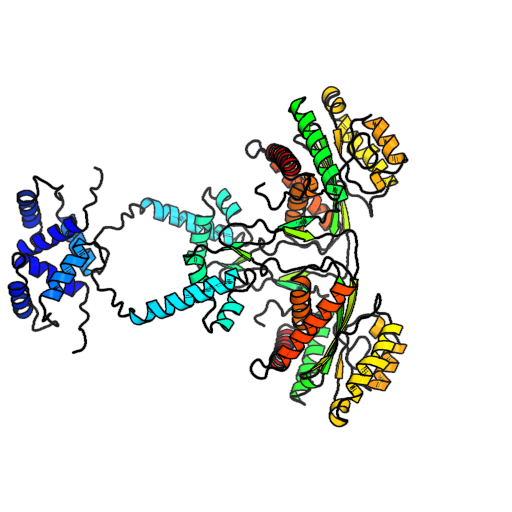 -5.879 -11.742 18.016 1 93.56 180 TRP A CA 1
ATOM 1506 C C . TRP A 1 180 ? -5.723 -11.453 19.516 1 93.56 180 TRP A C 1
ATOM 1508 O O . TRP A 1 180 ? -4.766 -11.906 20.141 1 93.56 180 TRP A O 1
ATOM 1518 N N . SER A 1 181 ? -6.637 -10.578 20.094 1 92.38 181 SER A N 1
ATOM 1519 C CA . SER A 1 181 ? -6.586 -10.219 21.5 1 92.38 181 SER A CA 1
ATOM 1520 C C . SER A 1 181 ? -7.957 -9.789 22.016 1 92.38 181 SER A C 1
ATOM 1522 O O . SER A 1 181 ? -8.867 -9.523 21.234 1 92.38 181 SER A O 1
ATOM 1524 N N . HIS A 1 182 ? -8.07 -9.812 23.328 1 91.62 182 HIS A N 1
ATOM 1525 C CA . HIS A 1 182 ? -9.305 -9.375 23.969 1 91.62 182 HIS A CA 1
ATOM 1526 C C . HIS A 1 182 ? -9.453 -7.859 23.938 1 91.62 182 HIS A C 1
ATOM 1528 O O . HIS A 1 182 ? -10.562 -7.34 23.875 1 91.62 182 HIS A O 1
ATOM 1534 N N . THR A 1 183 ? -8.352 -7.27 23.969 1 89.62 183 THR A N 1
ATOM 1535 C CA . THR A 1 183 ? -8.312 -5.812 23.938 1 89.62 183 THR A CA 1
ATOM 1536 C C . THR A 1 183 ? -7.324 -5.32 22.875 1 89.62 183 THR A C 1
ATOM 1538 O O . THR A 1 183 ? -6.371 -6.023 22.531 1 89.62 183 THR A O 1
ATOM 1541 N N . ASN A 1 184 ? -7.531 -4.125 22.438 1 88.12 184 ASN A N 1
ATOM 1542 C CA . ASN A 1 184 ? -6.637 -3.555 21.438 1 88.12 184 ASN A CA 1
ATOM 1543 C C . ASN A 1 184 ? -5.234 -3.332 21.984 1 88.12 184 ASN A C 1
ATOM 1545 O O . ASN A 1 184 ? -5.035 -2.473 22.844 1 88.12 184 ASN A O 1
ATOM 1549 N N . PRO A 1 185 ? -4.359 -4.078 21.594 1 88.44 185 PRO A N 1
ATOM 1550 C CA . PRO A 1 185 ? -2.994 -3.922 22.094 1 88.44 185 PRO A CA 1
ATOM 1551 C C . PRO A 1 185 ? -2.287 -2.699 21.516 1 88.44 185 PRO A C 1
ATOM 1553 O O . PRO A 1 185 ? -1.187 -2.354 21.953 1 88.44 185 PRO A O 1
ATOM 1556 N N . HIS A 1 186 ? -2.896 -2.014 20.547 1 89.62 186 HIS A N 1
ATOM 1557 C CA . HIS A 1 186 ? -2.348 -0.812 19.922 1 89.62 186 HIS A CA 1
ATOM 1558 C C . HIS A 1 186 ? -0.971 -1.08 19.328 1 89.62 186 HIS A C 1
ATOM 1560 O O . HIS A 1 186 ? -0.01 -0.366 19.625 1 89.62 186 HIS A O 1
ATOM 1566 N N . LEU A 1 187 ? -1.032 -2.102 18.578 1 89.25 187 LEU A N 1
ATOM 1567 C CA . LEU A 1 187 ? 0.212 -2.545 17.969 1 89.25 187 LEU A CA 1
ATOM 1568 C C . LEU A 1 187 ? 0.637 -1.592 16.844 1 89.25 187 LEU A C 1
ATOM 1570 O O . LEU A 1 187 ? -0.21 -1.036 16.141 1 89.25 187 LEU A O 1
ATOM 1574 N N . ILE A 1 188 ? 1.96 -1.358 16.812 1 89.62 188 ILE A N 1
ATOM 1575 C CA . ILE A 1 188 ? 2.492 -0.469 15.781 1 89.62 188 ILE A CA 1
ATOM 1576 C C . ILE A 1 188 ? 3.549 -1.203 14.961 1 89.62 188 ILE A C 1
ATOM 1578 O O . ILE A 1 188 ? 4.156 -2.166 15.438 1 89.62 188 ILE A O 1
ATOM 1582 N N . ARG A 1 189 ? 3.674 -0.826 13.789 1 89.06 189 ARG A N 1
ATOM 1583 C CA . ARG A 1 189 ? 4.773 -1.251 12.93 1 89.06 189 ARG A CA 1
ATOM 1584 C C . ARG A 1 189 ? 5.422 -0.055 12.234 1 89.06 189 ARG A C 1
ATOM 1586 O O . ARG A 1 189 ? 4.746 0.706 11.539 1 89.06 189 ARG A O 1
ATOM 1593 N N . GLU A 1 190 ? 6.625 0.118 12.477 1 88.31 190 GLU A N 1
ATOM 1594 C CA . GLU A 1 190 ? 7.355 1.248 11.906 1 88.31 190 GLU A CA 1
ATOM 1595 C C . GLU A 1 190 ? 7.652 1.022 10.43 1 88.31 190 GLU A C 1
ATOM 1597 O O . GLU A 1 190 ? 7.945 -0.1 10.008 1 88.31 190 GLU A O 1
ATOM 1602 N N . SER A 1 191 ? 7.438 2.051 9.703 1 86.81 191 SER A N 1
ATOM 1603 C CA . SER A 1 191 ? 7.746 2.08 8.281 1 86.81 191 SER A CA 1
ATOM 1604 C C . SER A 1 191 ? 8.508 3.348 7.902 1 86.81 191 SER A C 1
ATOM 1606 O O . SER A 1 191 ? 8.812 4.172 8.766 1 86.81 191 SER A O 1
ATOM 1608 N N . ALA A 1 192 ? 8.961 3.506 6.746 1 86.44 192 ALA A N 1
ATOM 1609 C CA . ALA A 1 192 ? 9.656 4.684 6.227 1 86.44 192 ALA A CA 1
ATOM 1610 C C . ALA A 1 192 ? 10.953 4.938 6.984 1 86.44 192 ALA A C 1
ATOM 1612 O O . ALA A 1 192 ? 11.203 6.055 7.434 1 86.44 192 ALA A O 1
ATOM 1613 N N . HIS A 1 193 ? 11.727 3.93 7.168 1 86.69 193 HIS A N 1
ATOM 1614 C CA . HIS A 1 193 ? 13.039 4.066 7.793 1 86.69 193 HIS A CA 1
ATOM 1615 C C . HIS A 1 193 ? 13.984 4.898 6.93 1 86.69 193 HIS A C 1
ATOM 1617 O O . HIS A 1 193 ? 13.992 4.754 5.703 1 86.69 193 HIS A O 1
ATOM 1623 N N . GLN A 1 194 ? 14.641 5.785 7.539 1 82.94 194 GLN A N 1
ATOM 1624 C CA . GLN A 1 194 ? 15.562 6.66 6.82 1 82.94 194 GLN A CA 1
ATOM 1625 C C . GLN A 1 194 ? 16.766 5.875 6.289 1 82.94 194 GLN A C 1
ATOM 1627 O O . GLN A 1 194 ? 17.219 6.117 5.172 1 82.94 194 GLN A O 1
ATOM 1632 N N . TYR A 1 195 ? 17.266 4.98 7.223 1 84.69 195 TYR A N 1
ATOM 1633 C CA . TYR A 1 195 ? 18.312 4.09 6.746 1 84.69 195 TYR A CA 1
ATOM 1634 C C . TYR A 1 195 ? 17.75 3.014 5.832 1 84.69 195 TYR A C 1
ATOM 1636 O O . TYR A 1 195 ? 16.938 2.184 6.266 1 84.69 195 TYR A O 1
ATOM 1644 N N . ARG A 1 196 ? 18.219 3.096 4.535 1 89.06 196 ARG A N 1
ATOM 1645 C CA . ARG A 1 196 ? 17.641 2.193 3.543 1 89.06 196 ARG A CA 1
ATOM 1646 C C . ARG A 1 196 ? 18.688 1.221 3.016 1 89.06 196 ARG A C 1
ATOM 1648 O O . ARG A 1 196 ? 19.875 1.572 2.896 1 89.06 196 ARG A O 1
ATOM 1655 N N . PHE A 1 197 ? 18.312 -0.05 2.936 1 92.38 197 PHE A N 1
ATOM 1656 C CA . PHE A 1 197 ? 19.094 -1.067 2.244 1 92.38 197 PHE A CA 1
ATOM 1657 C C . PHE A 1 197 ? 18.188 -1.948 1.385 1 92.38 197 PHE A C 1
ATOM 1659 O O . PHE A 1 197 ? 16.984 -1.988 1.586 1 92.38 197 PHE A O 1
ATOM 1666 N N . SER A 1 198 ? 18.719 -2.459 0.345 1 93.94 198 SER A N 1
ATOM 1667 C CA . SER A 1 198 ? 17.984 -3.33 -0.567 1 93.94 198 SER A CA 1
ATOM 1668 C C . SER A 1 198 ? 18.844 -4.504 -1.02 1 93.94 198 SER A C 1
ATOM 1670 O O . SER A 1 198 ? 20.078 -4.41 -1.04 1 93.94 198 SER A O 1
ATOM 1672 N N . VAL A 1 199 ? 18.203 -5.578 -1.208 1 95.62 199 VAL A N 1
ATOM 1673 C CA . VAL A 1 199 ? 18.844 -6.797 -1.677 1 95.62 199 VAL A CA 1
ATOM 1674 C C . VAL A 1 199 ? 18.156 -7.297 -2.941 1 95.62 199 VAL A C 1
ATOM 1676 O O . VAL A 1 199 ? 16.922 -7.348 -3.004 1 95.62 199 VAL A O 1
ATOM 1679 N N . ASN A 1 200 ? 18.969 -7.52 -3.92 1 97 200 ASN A N 1
ATOM 1680 C CA . ASN A 1 200 ? 18.438 -8.109 -5.145 1 97 200 ASN A CA 1
ATOM 1681 C C . ASN A 1 200 ? 18.625 -9.625 -5.16 1 97 200 ASN A C 1
ATOM 1683 O O . ASN A 1 200 ? 19.688 -10.133 -4.836 1 97 200 ASN A O 1
ATOM 1687 N N . VAL A 1 201 ? 17.547 -10.305 -5.539 1 98 201 VAL A N 1
ATOM 1688 C CA . VAL A 1 201 ? 17.562 -11.766 -5.457 1 98 201 VAL A CA 1
ATOM 1689 C C . VAL A 1 201 ? 17.141 -12.359 -6.797 1 98 201 VAL A C 1
ATOM 1691 O O . VAL A 1 201 ? 16.203 -11.891 -7.434 1 98 201 VAL A O 1
ATOM 1694 N N . TRP A 1 202 ? 17.891 -13.297 -7.242 1 97.88 202 TRP A N 1
ATOM 1695 C CA . TRP A 1 202 ? 17.547 -14.109 -8.398 1 97.88 202 TRP A CA 1
ATOM 1696 C C . TRP A 1 202 ? 16.969 -15.453 -7.961 1 97.88 202 TRP A C 1
ATOM 1698 O O . TRP A 1 202 ? 17.438 -16.047 -6.992 1 97.88 202 TRP A O 1
ATOM 1708 N N . ALA A 1 203 ? 15.953 -15.945 -8.625 1 98.44 203 ALA A N 1
ATOM 1709 C CA . ALA A 1 203 ? 15.383 -17.266 -8.367 1 98.44 203 ALA A CA 1
ATOM 1710 C C . ALA A 1 203 ? 14.766 -17.844 -9.633 1 98.44 203 ALA A C 1
ATOM 1712 O O . ALA A 1 203 ? 14.617 -17.156 -10.641 1 98.44 203 ALA A O 1
ATOM 1713 N N . GLY A 1 204 ? 14.492 -19.141 -9.523 1 98.19 204 GLY A N 1
ATOM 1714 C CA . GLY A 1 204 ? 13.867 -19.828 -10.641 1 98.19 204 GLY A CA 1
ATOM 1715 C C . GLY A 1 204 ? 13 -21 -10.211 1 98.19 204 GLY A C 1
ATOM 1716 O O . GLY A 1 204 ? 13.07 -21.438 -9.062 1 98.19 204 GLY A O 1
ATOM 1717 N N . ILE A 1 205 ? 12.125 -21.391 -11.094 1 98.19 205 ILE A N 1
ATOM 1718 C CA . ILE A 1 205 ? 11.305 -22.594 -10.938 1 98.19 205 ILE A CA 1
ATOM 1719 C C . ILE A 1 205 ? 11.484 -23.5 -12.148 1 98.19 205 ILE A C 1
ATOM 1721 O O . ILE A 1 205 ? 11.352 -23.062 -13.297 1 98.19 205 ILE A O 1
ATOM 1725 N N . HIS A 1 206 ? 11.859 -24.719 -11.922 1 97.56 206 HIS A N 1
ATOM 1726 C CA . HIS A 1 206 ? 12 -25.734 -12.969 1 97.56 206 HIS A CA 1
ATOM 1727 C C . HIS A 1 206 ? 11.375 -27.062 -12.547 1 97.56 206 HIS A C 1
ATOM 1729 O O . HIS A 1 206 ? 11.867 -27.703 -11.617 1 97.56 206 HIS A O 1
ATOM 1735 N N . GLY A 1 207 ? 10.273 -27.391 -13.281 1 94.12 207 GLY A N 1
ATOM 1736 C CA . GLY A 1 207 ? 9.594 -28.609 -12.883 1 94.12 207 GLY A CA 1
ATOM 1737 C C . GLY A 1 207 ? 9.094 -28.578 -11.453 1 94.12 207 GLY A C 1
ATOM 1738 O O . GLY A 1 207 ? 8.273 -27.734 -11.094 1 94.12 207 GLY A O 1
ATOM 1739 N N . GLU A 1 208 ? 9.656 -29.391 -10.633 1 93.12 208 GLU A N 1
ATOM 1740 C CA . GLU A 1 208 ? 9.266 -29.469 -9.234 1 93.12 208 GLU A CA 1
ATOM 1741 C C . GLU A 1 208 ? 10.328 -28.844 -8.328 1 93.12 208 GLU A C 1
ATOM 1743 O O . GLU A 1 208 ? 10.312 -29.047 -7.113 1 93.12 208 GLU A O 1
ATOM 1748 N N . ASN A 1 209 ? 11.203 -28.062 -8.961 1 94.94 209 ASN A N 1
ATOM 1749 C CA . ASN A 1 209 ? 12.328 -27.516 -8.203 1 94.94 209 ASN A CA 1
ATOM 1750 C C . ASN A 1 209 ? 12.281 -26 -8.156 1 94.94 209 ASN A C 1
ATOM 1752 O O . ASN A 1 209 ? 11.992 -25.344 -9.164 1 94.94 209 ASN A O 1
ATOM 1756 N N . ILE A 1 210 ? 12.469 -25.516 -6.965 1 97.75 210 ILE A N 1
ATOM 1757 C CA . ILE A 1 210 ? 12.703 -24.094 -6.77 1 97.75 210 ILE A CA 1
ATOM 1758 C C . ILE A 1 210 ? 14.203 -23.828 -6.633 1 97.75 210 ILE A C 1
ATOM 1760 O O . ILE A 1 210 ? 14.867 -24.422 -5.77 1 97.75 210 ILE A O 1
ATOM 1764 N N . VAL A 1 211 ? 14.727 -23.047 -7.547 1 97.69 211 VAL A N 1
ATOM 1765 C CA . VAL A 1 211 ? 16.156 -22.766 -7.57 1 97.69 211 VAL A CA 1
ATOM 1766 C C . VAL A 1 211 ? 16.422 -21.391 -6.953 1 97.69 211 VAL A C 1
ATOM 1768 O O . VAL A 1 211 ? 15.781 -20.406 -7.316 1 97.69 211 VAL A O 1
ATOM 1771 N N . GLY A 1 212 ? 17.391 -21.375 -6.113 1 97.19 212 GLY A N 1
ATOM 1772 C CA . GLY A 1 212 ? 17.703 -20.141 -5.391 1 97.19 212 GLY A CA 1
ATOM 1773 C C . GLY A 1 212 ? 17.297 -20.203 -3.93 1 97.19 212 GLY A C 1
ATOM 1774 O O . GLY A 1 212 ? 17 -21.266 -3.398 1 97.19 212 GLY A O 1
ATOM 1775 N N . PRO A 1 213 ? 17.422 -19.031 -3.287 1 98.19 213 PRO A N 1
ATOM 1776 C CA . PRO A 1 213 ? 17.703 -17.672 -3.766 1 98.19 213 PRO A CA 1
ATOM 1777 C C . PRO A 1 213 ? 19.188 -17.422 -3.996 1 98.19 213 PRO A C 1
ATOM 1779 O O . PRO A 1 213 ? 20.031 -17.984 -3.297 1 98.19 213 PRO A O 1
ATOM 1782 N N . PHE A 1 214 ? 19.547 -16.672 -5.016 1 98 214 PHE A N 1
ATOM 1783 C CA . PHE A 1 214 ? 20.891 -16.172 -5.238 1 98 214 PHE A CA 1
ATOM 1784 C C . PHE A 1 214 ? 20.922 -14.656 -5.148 1 98 214 PHE A C 1
ATOM 1786 O O . PHE A 1 214 ? 20.188 -13.969 -5.859 1 98 214 PHE A O 1
ATOM 1793 N N . PHE A 1 215 ? 21.797 -14.156 -4.289 1 97.56 215 PHE A N 1
ATOM 1794 C CA . PHE A 1 215 ? 21.859 -12.719 -4.031 1 97.56 215 PHE A CA 1
ATOM 1795 C C . PHE A 1 215 ? 22.75 -12.023 -5.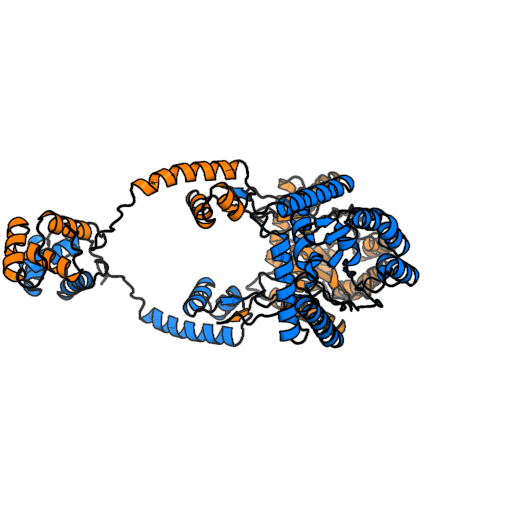055 1 97.56 215 PHE A C 1
ATOM 1797 O O . PHE A 1 215 ? 23.797 -12.539 -5.422 1 97.56 215 PHE A O 1
ATOM 1804 N N . ILE A 1 216 ? 22.219 -10.945 -5.582 1 95.81 216 ILE A N 1
ATOM 1805 C CA . ILE A 1 216 ? 22.969 -10.109 -6.52 1 95.81 216 ILE A CA 1
ATOM 1806 C C . ILE A 1 216 ? 23.391 -8.82 -5.828 1 95.81 216 ILE A C 1
ATOM 1808 O O . ILE A 1 216 ? 22.547 -8.055 -5.344 1 95.81 216 ILE A O 1
ATOM 1812 N N . ASP A 1 217 ? 24.641 -8.602 -5.715 1 90.56 217 ASP A N 1
ATOM 1813 C CA . ASP A 1 217 ? 25.125 -7.367 -5.109 1 90.56 217 ASP A CA 1
ATOM 1814 C C . ASP A 1 217 ? 24.812 -6.16 -5.996 1 90.56 217 ASP A C 1
ATOM 1816 O O . ASP A 1 217 ? 25.344 -6.051 -7.109 1 90.56 217 ASP A O 1
ATOM 1820 N N . GLY A 1 218 ? 23.953 -5.32 -5.547 1 90.31 218 GLY A N 1
ATOM 1821 C CA . GLY A 1 218 ? 23.562 -4.172 -6.344 1 90.31 218 GLY A CA 1
ATOM 1822 C C . GLY A 1 218 ? 22.547 -4.512 -7.422 1 90.31 218 GLY A C 1
ATOM 1823 O O . GLY A 1 218 ? 21.719 -5.418 -7.246 1 90.31 218 GLY A O 1
ATOM 1824 N N . ASN A 1 219 ? 22.578 -3.73 -8.539 1 89.88 219 ASN A N 1
ATOM 1825 C CA . ASN A 1 219 ? 21.641 -3.947 -9.648 1 89.88 219 ASN A CA 1
ATOM 1826 C C . ASN A 1 219 ? 22.172 -4.992 -10.625 1 89.88 219 ASN A C 1
ATOM 1828 O O . ASN A 1 219 ? 23.391 -5.109 -10.82 1 89.88 219 ASN A O 1
ATOM 1832 N N . LEU A 1 220 ? 21.297 -5.703 -11.156 1 93.31 220 LEU A N 1
ATOM 1833 C CA . LEU A 1 220 ? 21.672 -6.688 -12.172 1 93.31 220 LEU A CA 1
ATOM 1834 C C . LEU A 1 220 ? 22.172 -6.004 -13.438 1 93.31 220 LEU A C 1
ATOM 1836 O O . LEU A 1 220 ? 21.484 -5.141 -13.992 1 93.31 220 LEU A O 1
ATOM 1840 N N . ASN A 1 221 ? 23.344 -6.207 -13.773 1 94.56 221 ASN A N 1
ATOM 1841 C CA . ASN A 1 221 ? 23.891 -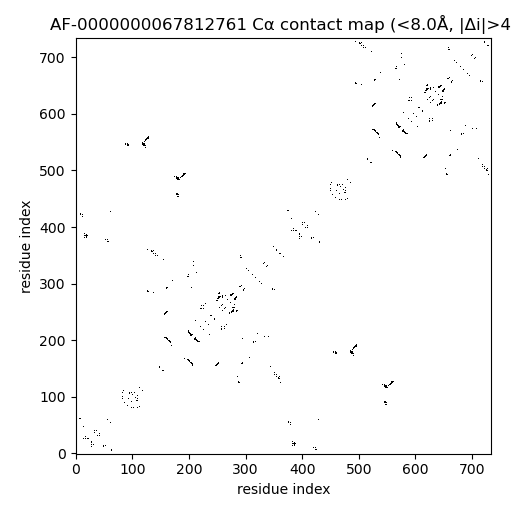5.805 -15.07 1 94.56 221 ASN A CA 1
ATOM 1842 C C . ASN A 1 221 ? 24.312 -7.008 -15.906 1 94.56 221 ASN A C 1
ATOM 1844 O O . ASN A 1 221 ? 24.094 -8.156 -15.5 1 94.56 221 ASN A O 1
ATOM 1848 N N . ALA A 1 222 ? 24.75 -6.73 -17.047 1 93.69 222 ALA A N 1
ATOM 1849 C CA . ALA A 1 222 ? 25.078 -7.801 -17.969 1 93.69 222 ALA A CA 1
ATOM 1850 C C . ALA A 1 222 ? 26.172 -8.711 -17.406 1 93.69 222 ALA A C 1
ATOM 1852 O O . ALA A 1 222 ? 26.078 -9.938 -17.5 1 93.69 222 ALA A O 1
ATOM 1853 N N . GLN A 1 223 ? 27.141 -8.133 -16.797 1 94.88 223 GLN A N 1
ATOM 1854 C CA . GLN A 1 223 ? 28.234 -8.906 -16.25 1 94.88 223 GLN A CA 1
ATOM 1855 C C . GLN A 1 223 ? 27.75 -9.812 -15.117 1 94.88 223 GLN A C 1
ATOM 1857 O O . GLN A 1 223 ? 28.156 -10.977 -15.039 1 94.88 223 GLN A O 1
ATOM 1862 N N . LYS A 1 224 ? 26.984 -9.289 -14.234 1 96.19 224 LYS A N 1
ATOM 1863 C CA . LYS A 1 224 ? 26.453 -10.078 -13.125 1 96.19 224 LYS A CA 1
ATOM 1864 C C . LYS A 1 224 ? 25.547 -11.195 -13.633 1 96.19 224 LYS A C 1
ATOM 1866 O O . LYS A 1 224 ? 25.5 -12.273 -13.039 1 96.19 224 LYS A O 1
ATOM 1871 N N . PHE A 1 225 ? 24.797 -10.867 -14.695 1 96.56 225 PHE A N 1
ATOM 1872 C CA . PHE A 1 225 ? 23.953 -11.898 -15.289 1 96.56 225 PHE A CA 1
ATOM 1873 C C . PHE A 1 225 ? 24.797 -13.039 -15.844 1 96.56 225 PHE A C 1
ATOM 1875 O O . PHE A 1 225 ? 24.453 -14.211 -15.688 1 96.56 225 PHE A O 1
ATOM 1882 N N . LEU A 1 226 ? 25.891 -12.703 -16.484 1 96.5 226 LEU A N 1
ATOM 1883 C CA . LEU A 1 226 ? 26.797 -13.719 -17 1 96.5 226 LEU A CA 1
ATOM 1884 C C . LEU A 1 226 ? 27.391 -14.555 -15.867 1 96.5 226 LEU A C 1
ATOM 1886 O O . LEU A 1 226 ? 27.562 -15.766 -16.016 1 96.5 226 LEU A O 1
ATOM 1890 N N . GLU A 1 227 ? 27.641 -13.875 -14.773 1 96.75 227 GLU A N 1
ATOM 1891 C CA . GLU A 1 227 ? 28.125 -14.594 -13.602 1 96.75 227 GLU A CA 1
ATOM 1892 C C . GLU A 1 227 ? 27.094 -15.586 -13.086 1 96.75 227 GLU A C 1
ATOM 1894 O O . GLU A 1 227 ? 27.438 -16.688 -12.648 1 96.75 227 GLU A O 1
ATOM 1899 N N . LEU A 1 228 ? 25.891 -15.195 -13.117 1 96.62 228 LEU A N 1
ATOM 1900 C CA . LEU A 1 228 ? 24.812 -16.094 -12.734 1 96.62 228 LEU A CA 1
ATOM 1901 C C . LEU A 1 228 ? 24.734 -17.281 -13.688 1 96.62 228 LEU A C 1
ATOM 1903 O O . LEU A 1 228 ? 24.547 -18.422 -13.25 1 96.62 228 LEU A O 1
ATOM 1907 N N . CYS A 1 229 ? 24.812 -17.047 -14.984 1 96.62 229 CYS A N 1
ATOM 1908 C CA . CYS A 1 229 ? 24.75 -18.094 -16 1 96.62 229 CYS A CA 1
ATOM 1909 C C . CYS A 1 229 ? 25.875 -19.109 -15.805 1 96.62 229 CYS A C 1
ATOM 1911 O O . CYS A 1 229 ? 25.625 -20.312 -15.852 1 96.62 229 CYS A O 1
ATOM 1913 N N . ASP A 1 230 ? 27.062 -18.562 -15.523 1 96.06 230 ASP A N 1
ATOM 1914 C CA . ASP A 1 230 ? 28.234 -19.422 -15.461 1 96.06 230 ASP A CA 1
ATOM 1915 C C . ASP A 1 230 ? 28.375 -20.078 -14.086 1 96.06 230 ASP A C 1
ATOM 1917 O O . ASP A 1 230 ? 29.109 -21.047 -13.922 1 96.06 230 ASP A O 1
ATOM 1921 N N . GLY A 1 231 ? 27.641 -19.625 -13.125 1 96.44 231 GLY A N 1
ATOM 1922 C CA . GLY A 1 231 ? 27.719 -20.141 -11.766 1 96.44 231 GLY A CA 1
ATOM 1923 C C . GLY A 1 231 ? 26.5 -20.969 -11.383 1 96.44 231 GLY A C 1
ATOM 1924 O O . GLY A 1 231 ? 26.375 -22.125 -11.773 1 96.44 231 GLY A O 1
ATOM 1925 N N . PRO A 1 232 ? 25.672 -20.312 -10.672 1 95.81 232 PRO A N 1
ATOM 1926 C CA . PRO A 1 232 ? 24.562 -21.078 -10.094 1 95.81 232 PRO A CA 1
ATOM 1927 C C . PRO A 1 232 ? 23.688 -21.734 -11.164 1 95.81 232 PRO A C 1
ATOM 1929 O O . PRO A 1 232 ? 23.203 -22.844 -10.969 1 95.81 232 PRO A O 1
ATOM 1932 N N . ILE A 1 233 ? 23.375 -21.078 -12.242 1 96.62 233 ILE A N 1
ATOM 1933 C CA . ILE A 1 233 ? 22.5 -21.625 -13.281 1 96.62 233 ILE A CA 1
ATOM 1934 C C . ILE A 1 233 ? 23.172 -22.844 -13.922 1 96.62 233 ILE A C 1
ATOM 1936 O O . ILE A 1 233 ? 22.547 -23.891 -14.078 1 96.62 233 ILE A O 1
ATOM 1940 N N . SER A 1 234 ? 24.438 -22.672 -14.32 1 96.56 234 SER A N 1
ATOM 1941 C CA . SER A 1 234 ? 25.188 -23.781 -14.898 1 96.56 234 SER A CA 1
ATOM 1942 C C . SER A 1 234 ? 25.281 -24.953 -13.922 1 96.56 234 SER A C 1
ATOM 1944 O O . SER A 1 234 ? 25.172 -26.109 -14.32 1 96.56 234 SER A O 1
ATOM 1946 N N . GLU A 1 235 ? 25.547 -24.625 -12.68 1 97.12 235 GLU A N 1
ATOM 1947 C CA . GLU A 1 235 ? 25.625 -25.672 -11.656 1 97.12 235 GLU A CA 1
ATOM 1948 C C . GLU A 1 235 ? 24.328 -26.453 -11.555 1 97.12 235 GLU A C 1
ATOM 1950 O O . GLU A 1 235 ? 24.344 -27.672 -11.422 1 97.12 235 GLU A O 1
ATOM 1955 N N . TYR A 1 236 ? 23.266 -25.766 -11.586 1 97.19 236 TYR A N 1
ATOM 1956 C CA . TYR A 1 236 ? 21.969 -26.422 -11.531 1 97.19 236 TYR A CA 1
ATOM 1957 C C . TYR A 1 236 ? 21.75 -27.312 -12.75 1 97.19 236 TYR A C 1
ATOM 1959 O O . TYR A 1 236 ? 21.297 -28.453 -12.617 1 97.19 236 TYR A O 1
ATOM 1967 N N . LEU A 1 237 ? 22.031 -26.797 -13.945 1 96.81 237 LEU A N 1
ATOM 1968 C CA . LEU A 1 237 ? 21.844 -27.531 -15.188 1 96.81 237 LEU A CA 1
ATOM 1969 C C . LEU A 1 237 ? 22.719 -28.781 -15.219 1 96.81 237 LEU A C 1
ATOM 1971 O O . LEU A 1 237 ? 22.297 -29.828 -15.688 1 96.81 237 LEU A O 1
ATOM 1975 N N . ASP A 1 238 ? 23.922 -28.641 -14.664 1 95.69 238 ASP A N 1
ATOM 1976 C CA . ASP A 1 238 ? 24.859 -29.766 -14.625 1 95.69 238 ASP A CA 1
ATOM 1977 C C . ASP A 1 238 ? 24.359 -30.875 -13.711 1 95.69 238 ASP A C 1
ATOM 1979 O O . ASP A 1 238 ? 24.75 -32.031 -13.852 1 95.69 238 ASP A O 1
ATOM 1983 N N . GLY A 1 239 ? 23.547 -30.484 -12.789 1 95.62 239 GLY A N 1
ATOM 1984 C CA . GLY A 1 239 ? 23 -31.469 -11.867 1 95.62 239 GLY A CA 1
ATOM 1985 C C . GLY A 1 239 ? 21.844 -32.25 -12.461 1 95.62 239 GLY A C 1
ATOM 1986 O O . GLY A 1 239 ? 21.453 -33.312 -11.922 1 95.62 239 GLY A O 1
ATOM 1987 N N . LEU A 1 240 ? 21.344 -31.844 -13.562 1 95.56 240 LEU A N 1
ATOM 1988 C CA . LEU A 1 240 ? 20.266 -32.562 -14.242 1 95.56 240 LEU A CA 1
ATOM 1989 C C . LEU A 1 240 ? 20.797 -33.719 -15.078 1 95.56 240 LEU A C 1
ATOM 1991 O O . LEU A 1 240 ? 21.984 -33.719 -15.438 1 95.56 240 LEU A O 1
ATOM 1995 N N . SER A 1 241 ? 19.906 -34.719 -15.367 1 94.88 241 SER A N 1
ATOM 1996 C CA . SER A 1 241 ? 20.266 -35.719 -16.344 1 94.88 241 SER A CA 1
ATOM 1997 C C . SER A 1 241 ? 20.469 -35.125 -17.734 1 94.88 241 SER A C 1
ATOM 1999 O O . SER A 1 241 ? 19.922 -34.062 -18.031 1 94.88 241 SER A O 1
ATOM 2001 N N . VAL A 1 242 ? 21.172 -35.75 -18.531 1 93.25 242 VAL A N 1
ATOM 2002 C CA . VAL A 1 242 ? 21.453 -35.281 -19.891 1 93.25 242 VAL A CA 1
ATOM 2003 C C . VAL A 1 242 ? 20.141 -35.125 -20.656 1 93.25 242 VAL A C 1
ATOM 2005 O O . VAL A 1 242 ? 19.938 -34.125 -21.344 1 93.25 242 VAL A O 1
ATOM 2008 N N . ALA A 1 243 ? 19.297 -35.969 -20.453 1 93.38 243 ALA A N 1
ATOM 2009 C CA . ALA A 1 243 ? 18 -35.938 -21.125 1 93.38 243 ALA A CA 1
ATOM 2010 C C . ALA A 1 243 ? 17.172 -34.75 -20.656 1 93.38 243 ALA A C 1
ATOM 2012 O O . ALA A 1 243 ? 16.547 -34.062 -21.469 1 93.38 243 ALA A O 1
ATOM 2013 N N . ALA A 1 244 ? 17.203 -34.531 -19.375 1 93.44 244 ALA A N 1
ATOM 2014 C CA . ALA A 1 244 ? 16.453 -33.406 -18.812 1 93.44 244 ALA A CA 1
ATOM 2015 C C . ALA A 1 244 ? 17.047 -32.062 -19.234 1 93.44 244 ALA A C 1
ATOM 2017 O O . ALA A 1 244 ? 16.297 -31.125 -19.547 1 93.44 244 ALA A O 1
ATOM 2018 N N . ASN A 1 245 ? 18.297 -31.984 -19.219 1 94.94 245 ASN A N 1
ATOM 2019 C CA . ASN A 1 245 ? 19 -30.766 -19.578 1 94.94 245 ASN A CA 1
ATOM 2020 C C . ASN A 1 245 ? 18.75 -30.375 -21.031 1 94.94 245 ASN A C 1
ATOM 2022 O O . ASN A 1 245 ? 18.609 -29.203 -21.344 1 94.94 245 ASN A O 1
ATOM 2026 N N . SER A 1 246 ? 18.672 -31.375 -21.875 1 94.06 246 SER A N 1
ATOM 2027 C CA . SER A 1 246 ? 18.5 -31.125 -23.297 1 94.06 246 SER A CA 1
ATOM 2028 C C . SER A 1 246 ? 17.109 -30.594 -23.594 1 94.06 246 SER A C 1
ATOM 2030 O O . SER A 1 246 ? 16.859 -30.031 -24.672 1 94.06 246 SER A O 1
ATOM 2032 N N . ARG A 1 247 ? 16.188 -30.703 -22.672 1 95.19 247 ARG A N 1
ATOM 2033 C CA . ARG A 1 247 ? 14.805 -30.312 -22.922 1 95.19 247 ARG A CA 1
ATOM 2034 C C . ARG A 1 247 ? 14.492 -28.969 -22.266 1 95.19 247 ARG A C 1
ATOM 2036 O O . ARG A 1 247 ? 13.398 -28.422 -22.438 1 95.19 247 ARG A O 1
ATOM 2043 N N . VAL A 1 248 ? 15.453 -28.422 -21.562 1 97.62 248 VAL A N 1
ATOM 2044 C CA . VAL A 1 248 ? 15.227 -27.203 -20.781 1 97.62 248 VAL A CA 1
ATOM 2045 C C . VAL A 1 248 ? 15 -26.016 -21.719 1 97.62 248 VAL A C 1
ATOM 2047 O O . VAL A 1 248 ? 15.75 -25.844 -22.672 1 97.62 248 VAL A O 1
ATOM 2050 N N . TRP A 1 249 ? 13.922 -25.328 -21.484 1 98.19 249 TRP A N 1
ATOM 2051 C CA . TRP A 1 249 ? 13.695 -24 -22.047 1 98.19 249 TRP A CA 1
ATOM 2052 C C . TRP A 1 249 ? 13.922 -22.922 -20.984 1 98.19 249 TRP A C 1
ATOM 2054 O O . TRP A 1 249 ? 13.281 -22.938 -19.938 1 98.19 249 TRP A O 1
ATOM 2064 N N . PHE A 1 250 ? 14.836 -22.031 -21.266 1 98.38 250 PHE A N 1
ATOM 2065 C CA . PHE A 1 250 ? 15.203 -21 -20.297 1 98.38 250 PHE A CA 1
ATOM 2066 C C . PHE A 1 250 ? 14.414 -19.719 -20.547 1 98.38 250 PHE A C 1
ATOM 2068 O O . PHE A 1 250 ? 14.406 -19.188 -21.656 1 98.38 250 PHE A O 1
ATOM 2075 N N . GLN A 1 251 ? 13.719 -19.219 -19.562 1 98.25 251 GLN A N 1
ATOM 2076 C CA . GLN A 1 251 ? 12.852 -18.062 -19.766 1 98.25 251 GLN A CA 1
ATOM 2077 C C . GLN A 1 251 ? 13.375 -16.844 -19 1 98.25 251 GLN A C 1
ATOM 2079 O O . GLN A 1 251 ? 13.734 -16.953 -17.828 1 98.25 251 GLN A O 1
ATOM 2084 N N . LEU A 1 252 ? 13.438 -15.719 -19.672 1 96.88 252 LEU A N 1
ATOM 2085 C CA . LEU A 1 252 ? 13.875 -14.445 -19.125 1 96.88 252 LEU A CA 1
ATOM 2086 C C . LEU A 1 252 ? 12.852 -13.352 -19.391 1 96.88 252 LEU A C 1
ATOM 2088 O O . LEU A 1 252 ? 12.133 -13.398 -20.391 1 96.88 252 LEU A O 1
ATOM 2092 N N . ASP A 1 253 ? 12.82 -12.406 -18.453 1 93.31 253 ASP A N 1
ATOM 2093 C CA . ASP A 1 253 ? 12 -11.234 -18.75 1 93.31 253 ASP A CA 1
ATOM 2094 C C . ASP A 1 253 ? 12.711 -10.289 -19.719 1 93.31 253 ASP A C 1
ATOM 2096 O O . ASP A 1 253 ? 13.727 -10.648 -20.297 1 93.31 253 ASP A O 1
ATOM 2100 N N . GLY A 1 254 ? 12.125 -9.148 -20.016 1 91.12 254 GLY A N 1
ATOM 2101 C CA . GLY A 1 254 ? 12.633 -8.242 -21.031 1 91.12 254 GLY A CA 1
ATOM 2102 C C . GLY A 1 254 ? 13.656 -7.258 -20.5 1 91.12 254 GLY A C 1
ATOM 2103 O O . GLY A 1 254 ? 13.977 -6.27 -21.172 1 91.12 254 GLY A O 1
ATOM 2104 N N . ALA A 1 255 ? 14.266 -7.449 -19.328 1 92.31 255 ALA A N 1
ATOM 2105 C CA . ALA A 1 255 ? 15.219 -6.512 -18.734 1 92.31 255 ALA A CA 1
ATOM 2106 C C . ALA A 1 255 ? 16.469 -6.375 -19.609 1 92.31 255 ALA A C 1
ATOM 2108 O O . ALA A 1 255 ? 16.953 -7.359 -20.172 1 92.31 255 ALA A O 1
ATOM 2109 N N . PRO A 1 256 ? 17.047 -5.301 -19.688 1 92.31 256 PRO A N 1
ATOM 2110 C CA . PRO A 1 256 ? 18.188 -5.004 -20.578 1 92.31 256 PRO A CA 1
ATOM 2111 C C . PRO A 1 256 ? 19.391 -5.906 -20.328 1 92.31 256 PRO A C 1
ATOM 2113 O O . PRO A 1 256 ? 20.031 -6.352 -21.266 1 92.31 256 PRO A O 1
ATOM 2116 N N . PRO A 1 257 ? 19.672 -6.234 -19.125 1 94.38 257 PRO A N 1
ATOM 2117 C CA . PRO A 1 257 ? 20.859 -7.078 -18.891 1 94.38 257 PRO A CA 1
ATOM 2118 C C . PRO A 1 257 ? 20.75 -8.43 -19.594 1 94.38 257 PRO A C 1
ATOM 2120 O O . PRO A 1 257 ? 21.781 -9.062 -19.875 1 94.38 257 PRO A O 1
ATOM 2123 N N . HIS A 1 258 ? 19.578 -8.898 -19.891 1 94.38 258 HIS A N 1
ATOM 2124 C CA . HIS A 1 258 ? 19.359 -10.203 -20.484 1 94.38 258 HIS A CA 1
ATOM 2125 C C . HIS A 1 258 ? 19.484 -10.141 -22 1 94.38 258 HIS A C 1
ATOM 2127 O O . HIS A 1 258 ? 19.562 -11.18 -22.672 1 94.38 258 HIS A O 1
ATOM 2133 N N . SER A 1 259 ? 19.438 -8.859 -22.578 1 93.81 259 SER A N 1
ATOM 2134 C CA . SER A 1 259 ? 19.266 -8.773 -24.031 1 93.81 259 SER A CA 1
ATOM 2135 C C . SER A 1 259 ? 20.5 -8.203 -24.703 1 93.81 259 SER A C 1
A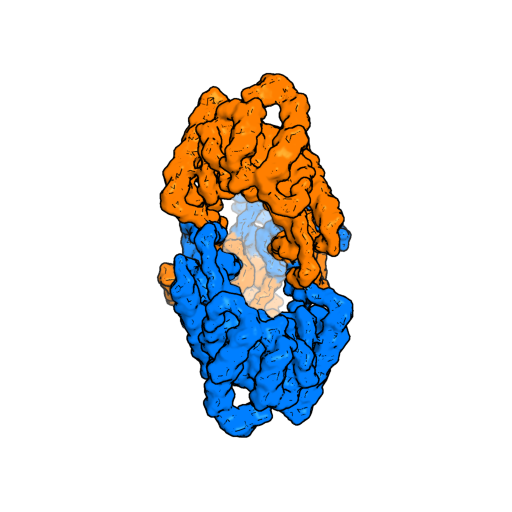TOM 2137 O O . SER A 1 259 ? 20.547 -8.062 -25.922 1 93.81 259 SER A O 1
ATOM 2139 N N . VAL A 1 260 ? 21.516 -7.91 -23.875 1 94.75 260 VAL A N 1
ATOM 2140 C CA . VAL A 1 260 ? 22.766 -7.449 -24.469 1 94.75 260 VAL A CA 1
ATOM 2141 C C . VAL A 1 260 ? 23.406 -8.586 -25.281 1 94.75 260 VAL A C 1
ATOM 2143 O O . VAL A 1 260 ? 23.125 -9.758 -25.031 1 94.75 260 VAL A O 1
ATOM 2146 N N . LEU A 1 261 ? 24.188 -8.195 -26.203 1 94.94 261 LEU A N 1
ATOM 2147 C CA . LEU A 1 261 ? 24.75 -9.156 -27.141 1 94.94 261 LEU A CA 1
ATOM 2148 C C . LEU A 1 261 ? 25.484 -10.266 -26.406 1 94.94 261 LEU A C 1
ATOM 2150 O O . LEU A 1 261 ? 25.281 -11.453 -26.688 1 94.94 261 LEU A O 1
ATOM 2154 N N . LEU A 1 262 ? 26.297 -9.883 -25.5 1 95.31 262 LEU A N 1
ATOM 2155 C CA . LEU A 1 262 ? 27.109 -10.859 -24.766 1 95.31 262 LEU A CA 1
ATOM 2156 C C . LEU A 1 262 ? 26.219 -11.852 -24.031 1 95.31 262 LEU A C 1
ATOM 2158 O O . LEU A 1 262 ? 26.531 -13.047 -23.969 1 95.31 262 LEU A O 1
ATOM 2162 N N . ALA A 1 263 ? 25.234 -11.398 -23.422 1 96.31 263 ALA A N 1
ATOM 2163 C CA . ALA A 1 263 ? 24.281 -12.258 -22.719 1 96.31 263 ALA A CA 1
ATOM 2164 C C . ALA A 1 263 ? 23.578 -13.211 -23.672 1 96.31 263 ALA A C 1
ATOM 2166 O O . ALA A 1 263 ? 23.453 -14.406 -23.391 1 96.31 263 ALA A O 1
ATOM 2167 N N . ARG A 1 264 ? 23.109 -12.711 -24.812 1 96.25 264 ARG A N 1
ATOM 2168 C CA . ARG A 1 264 ? 22.406 -13.539 -25.781 1 96.25 264 ARG A CA 1
ATOM 2169 C C . ARG A 1 264 ? 23.328 -14.617 -26.344 1 96.25 264 ARG A C 1
ATOM 2171 O O . ARG A 1 264 ? 22.906 -15.75 -26.562 1 96.25 264 ARG A O 1
ATOM 2178 N N . GLU A 1 265 ? 24.594 -14.242 -26.594 1 96.88 265 GLU A N 1
ATOM 2179 C CA . GLU A 1 265 ? 25.547 -15.227 -27.078 1 96.88 265 GLU A CA 1
ATOM 2180 C C . GLU A 1 265 ? 25.766 -16.344 -26.062 1 96.88 265 GLU A C 1
ATOM 2182 O O . GLU A 1 265 ? 25.812 -17.516 -26.422 1 96.88 265 GLU A O 1
ATOM 2187 N N . ARG A 1 266 ? 25.859 -15.945 -24.844 1 97.12 266 ARG A N 1
ATOM 2188 C CA . ARG A 1 266 ? 26.047 -16.953 -23.797 1 97.12 266 ARG A CA 1
ATOM 2189 C C . ARG A 1 266 ? 24.812 -17.859 -23.688 1 97.12 266 ARG A C 1
ATOM 2191 O O . ARG A 1 266 ? 24.953 -19.062 -23.531 1 97.12 266 ARG A O 1
ATOM 2198 N N . LEU A 1 267 ? 23.688 -17.312 -23.797 1 97 267 LEU A N 1
ATOM 2199 C CA . LEU A 1 267 ? 22.453 -18.078 -23.75 1 97 267 LEU A CA 1
ATOM 2200 C C . LEU A 1 267 ? 22.375 -19.047 -24.922 1 97 267 LEU A C 1
ATOM 2202 O O . LEU A 1 267 ? 21.922 -20.188 -24.766 1 97 267 LEU A O 1
ATOM 2206 N N . ASN A 1 268 ? 22.812 -18.609 -26.094 1 97.25 268 ASN A N 1
ATOM 2207 C CA . ASN A 1 268 ? 22.859 -19.484 -27.25 1 97.25 268 ASN A CA 1
ATOM 2208 C C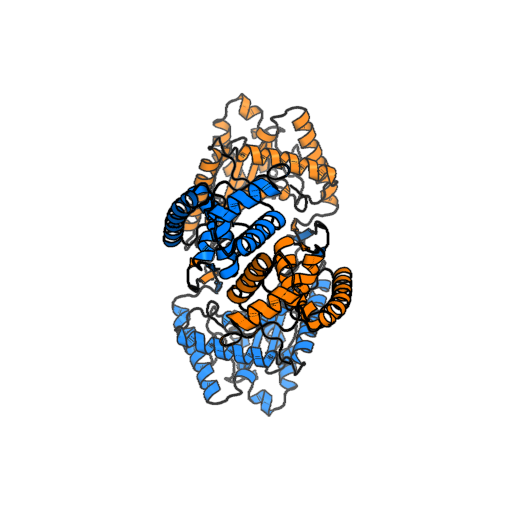 . ASN A 1 268 ? 23.781 -20.672 -27.031 1 97.25 268 ASN A C 1
ATOM 2210 O O . ASN A 1 268 ? 23.484 -21.781 -27.484 1 97.25 268 ASN A O 1
ATOM 2214 N N . ILE A 1 269 ? 24.859 -20.391 -26.406 1 96.62 269 ILE A N 1
ATOM 2215 C CA . ILE A 1 269 ? 25.812 -21.453 -26.141 1 96.62 269 ILE A CA 1
ATOM 2216 C C . ILE A 1 269 ? 25.219 -22.438 -25.125 1 96.62 269 ILE A C 1
ATOM 2218 O O . ILE A 1 269 ? 25.344 -23.656 -25.297 1 96.62 269 ILE A O 1
ATOM 2222 N N . MET A 1 270 ? 24.547 -21.953 -24.172 1 96.25 270 MET A N 1
ATOM 2223 C CA . MET A 1 270 ? 24.047 -22.781 -23.078 1 96.25 270 MET A CA 1
ATOM 2224 C C . MET A 1 270 ? 22.797 -23.531 -23.484 1 96.25 270 MET A C 1
ATOM 2226 O O . MET A 1 270 ? 22.609 -24.688 -23.094 1 96.25 270 MET A O 1
ATOM 2230 N N . PHE A 1 271 ? 21.891 -22.859 -24.297 1 97.12 271 PHE A N 1
ATOM 2231 C CA . PHE A 1 271 ? 20.562 -23.422 -24.469 1 97.12 271 PHE A CA 1
ATOM 2232 C C . PHE A 1 271 ? 20.234 -23.594 -25.953 1 97.12 271 PHE A C 1
ATOM 2234 O O . PHE A 1 271 ? 19.172 -24.109 -26.297 1 97.12 271 PHE A O 1
ATOM 2241 N N . GLY A 1 272 ? 21.172 -23.219 -26.828 1 96.5 272 GLY A N 1
ATOM 2242 C CA . GLY A 1 272 ? 20.844 -23.203 -28.25 1 96.5 272 GLY A CA 1
ATOM 2243 C C . GLY A 1 272 ? 19.688 -22.266 -28.594 1 96.5 272 GLY A C 1
ATOM 2244 O O . GLY A 1 272 ? 19.703 -21.094 -28.219 1 96.5 272 GLY A O 1
ATOM 2245 N N . ASP A 1 273 ? 18.625 -22.828 -29.172 1 96.69 273 ASP A N 1
ATOM 2246 C CA . ASP A 1 273 ? 17.453 -22.031 -29.531 1 96.69 273 ASP A CA 1
ATOM 2247 C C . ASP A 1 273 ? 16.344 -22.188 -28.484 1 96.69 273 ASP A C 1
ATOM 2249 O O . ASP A 1 273 ? 15.211 -21.75 -28.703 1 96.69 273 ASP A O 1
ATOM 2253 N N . GLN A 1 274 ? 16.688 -22.75 -27.328 1 97.81 274 GLN A N 1
ATOM 2254 C CA . GLN A 1 274 ? 15.664 -23.078 -26.344 1 97.81 274 GLN A CA 1
ATOM 2255 C C . GLN A 1 274 ? 15.68 -22.078 -25.188 1 97.81 274 GLN A C 1
ATOM 2257 O O . GLN A 1 274 ? 15.812 -22.469 -24.016 1 97.81 274 GLN A O 1
ATOM 2262 N N . TRP A 1 275 ? 15.5 -20.859 -25.516 1 97.69 275 TRP A N 1
ATOM 2263 C CA . TRP A 1 275 ? 15.312 -19.859 -24.469 1 97.69 275 TRP A CA 1
ATOM 2264 C C . TRP A 1 275 ? 14.359 -18.75 -24.922 1 97.69 275 TRP A C 1
ATOM 2266 O O . TRP A 1 275 ? 14.18 -18.547 -26.125 1 97.69 275 TRP A O 1
ATOM 2276 N N . ILE A 1 276 ? 13.68 -18.25 -24.016 1 97.88 276 ILE A N 1
ATOM 2277 C CA . ILE A 1 276 ? 12.641 -17.234 -24.203 1 97.88 276 ILE A CA 1
ATOM 2278 C C . ILE A 1 276 ? 13.102 -15.914 -23.594 1 97.88 276 ILE A C 1
ATOM 2280 O O . ILE A 1 276 ? 13.453 -15.859 -22.406 1 97.88 276 ILE A O 1
ATOM 2284 N N . GLY A 1 277 ? 13.203 -14.836 -24.312 1 96.62 277 GLY A N 1
ATOM 2285 C CA . GLY A 1 277 ? 13.617 -13.539 -23.828 1 96.62 277 GLY A CA 1
ATOM 2286 C C . GLY A 1 277 ? 13.609 -12.461 -24.891 1 96.62 277 GLY A C 1
ATOM 2287 O O . GLY A 1 277 ? 13.234 -12.719 -26.031 1 96.62 277 GLY A O 1
ATOM 2288 N N . ARG A 1 278 ? 13.992 -11.273 -24.516 1 93.81 278 ARG A N 1
ATOM 2289 C CA . ARG A 1 278 ? 14.07 -10.156 -25.453 1 93.81 278 ARG A CA 1
ATOM 2290 C C . ARG A 1 278 ? 15.156 -10.398 -26.5 1 93.81 278 ARG A C 1
ATOM 2292 O O . ARG A 1 278 ? 16.312 -10.664 -26.156 1 93.81 278 ARG A O 1
ATOM 2299 N N . PHE A 1 279 ? 14.727 -10.469 -27.766 1 92.25 279 PHE A N 1
ATOM 2300 C CA . PHE A 1 279 ? 15.609 -10.656 -28.906 1 92.25 279 PHE A CA 1
ATOM 2301 C C . PHE A 1 279 ? 16.125 -12.086 -28.953 1 92.25 279 PHE A C 1
ATOM 2303 O O . PHE A 1 279 ? 17.188 -12.344 -29.531 1 92.25 279 PHE A O 1
ATOM 2310 N N . GLY A 1 280 ? 15.469 -13 -28.266 1 93.44 280 GLY A N 1
ATOM 2311 C CA . GLY A 1 280 ? 15.828 -14.406 -28.312 1 93.44 280 GLY A CA 1
ATOM 2312 C C . GLY A 1 280 ? 15.102 -15.18 -29.391 1 93.44 280 GLY A C 1
ATOM 2313 O O . GLY A 1 280 ? 14.344 -14.602 -30.172 1 93.44 280 GLY A O 1
ATOM 2314 N N . PRO A 1 281 ? 15.477 -16.5 -29.5 1 95.81 281 PRO A N 1
ATOM 2315 C CA . PRO A 1 281 ? 14.758 -17.328 -30.469 1 95.81 281 PRO A CA 1
ATOM 2316 C C . PRO A 1 281 ? 13.242 -17.281 -30.297 1 95.81 281 PRO A C 1
ATOM 2318 O O . PRO A 1 281 ? 12.5 -17.25 -31.281 1 95.81 281 PRO A O 1
ATOM 2321 N N . GLN A 1 282 ? 12.805 -17.297 -29.062 1 96.81 282 GLN A N 1
ATOM 2322 C CA . GLN A 1 282 ? 11.406 -17.016 -28.75 1 96.81 282 GLN A CA 1
ATOM 2323 C C . GLN A 1 282 ? 11.281 -15.742 -27.906 1 96.81 282 GLN A C 1
ATOM 2325 O O . GLN A 1 282 ? 11.898 -15.625 -26.844 1 96.81 282 GLN A O 1
ATOM 2330 N N . ARG A 1 283 ? 10.461 -14.852 -28.422 1 95.38 283 ARG A N 1
ATOM 2331 C CA . ARG A 1 283 ? 10.359 -13.547 -27.781 1 95.38 283 ARG A CA 1
ATOM 2332 C C . ARG A 1 283 ? 9.406 -13.586 -26.594 1 95.38 283 ARG A C 1
ATOM 2334 O O . ARG A 1 283 ? 8.32 -14.156 -26.672 1 95.38 283 ARG A O 1
ATOM 2341 N N . TRP A 1 284 ? 9.883 -13.039 -25.484 1 97 284 TRP A N 1
ATOM 2342 C CA . TRP A 1 284 ? 9.031 -12.812 -24.312 1 97 284 TRP A CA 1
ATOM 2343 C C . TRP A 1 284 ? 8.18 -11.555 -24.5 1 97 284 TRP A C 1
ATOM 2345 O O . TRP A 1 284 ? 8.688 -10.516 -24.922 1 97 284 TRP A O 1
ATOM 2355 N N . PRO A 1 285 ? 6.844 -11.672 -24.234 1 96.88 285 PRO A N 1
ATOM 2356 C CA . PRO A 1 285 ? 6.023 -10.469 -24.359 1 96.88 285 PRO A CA 1
ATOM 2357 C C . PRO A 1 285 ? 6.34 -9.43 -23.281 1 96.88 285 PRO A C 1
ATOM 2359 O O . PRO A 1 285 ? 6.383 -9.766 -22.094 1 96.88 285 PRO A O 1
ATOM 2362 N N . ALA A 1 286 ? 6.52 -8.234 -23.719 1 94.25 286 ALA A N 1
ATOM 2363 C CA . ALA A 1 286 ? 6.805 -7.148 -22.797 1 94.25 286 ALA A CA 1
ATOM 2364 C C . ALA A 1 286 ? 5.617 -6.898 -21.859 1 94.25 286 ALA A C 1
ATOM 2366 O O . ALA A 1 286 ? 4.465 -7.098 -22.25 1 94.25 286 ALA A O 1
ATOM 2367 N N . ARG A 1 287 ? 5.887 -6.453 -20.609 1 94.94 287 ARG A N 1
ATOM 2368 C CA . ARG A 1 287 ? 4.871 -6.031 -19.656 1 94.94 287 ARG A CA 1
ATOM 2369 C C . ARG A 1 287 ? 3.893 -7.164 -19.375 1 94.94 287 ARG A C 1
ATOM 2371 O O . ARG A 1 287 ? 2.678 -6.953 -19.375 1 94.94 287 ARG A O 1
ATOM 2378 N N . SER A 1 288 ? 4.441 -8.367 -19.141 1 96 288 SER A N 1
ATOM 2379 C CA . SER A 1 288 ? 3.588 -9.531 -18.938 1 96 288 SER A CA 1
ATOM 2380 C C . SER A 1 288 ? 3.973 -10.281 -17.656 1 96 288 SER A C 1
ATOM 2382 O O . SER A 1 288 ? 4.176 -11.492 -17.672 1 96 288 SER A O 1
ATOM 2384 N N . PRO A 1 289 ? 4 -9.562 -16.562 1 95.38 289 PRO A N 1
ATOM 2385 C CA . PRO A 1 289 ? 4.297 -10.25 -15.305 1 95.38 289 PRO A CA 1
ATOM 2386 C C . PRO A 1 289 ? 3.236 -11.281 -14.93 1 95.38 289 PRO A C 1
ATOM 2388 O O . PRO A 1 289 ? 3.518 -12.219 -14.18 1 95.38 289 PRO A O 1
ATOM 2391 N N . ASP A 1 290 ? 2.08 -11.133 -15.469 1 95.5 290 ASP A N 1
ATOM 2392 C CA . ASP A 1 290 ? 0.973 -12.023 -15.141 1 95.5 290 ASP A CA 1
ATOM 2393 C C . ASP A 1 290 ? 1.134 -13.375 -15.836 1 95.5 290 ASP A C 1
ATOM 2395 O O . ASP A 1 290 ? 0.395 -14.32 -15.547 1 95.5 290 ASP A O 1
ATOM 2399 N N . LEU A 1 291 ? 2.17 -13.516 -16.641 1 97.25 291 LEU A N 1
ATOM 2400 C CA . LEU A 1 291 ? 2.338 -14.742 -17.406 1 97.25 291 LEU A CA 1
ATOM 2401 C C . LEU A 1 291 ? 3.502 -15.562 -16.875 1 97.25 291 LEU A C 1
ATOM 2403 O O . LEU A 1 291 ? 3.795 -16.641 -17.391 1 97.25 291 LEU A O 1
ATOM 2407 N N . THR A 1 292 ? 4.188 -15.109 -15.852 1 97.25 292 THR A N 1
ATOM 2408 C CA . THR A 1 292 ? 5.297 -15.859 -15.273 1 97.25 292 THR A CA 1
ATOM 2409 C C . THR A 1 292 ? 4.98 -16.281 -13.844 1 97.25 292 THR A C 1
ATOM 2411 O O . THR A 1 292 ? 4.441 -15.484 -13.062 1 97.25 292 THR A O 1
ATOM 2414 N N . PRO A 1 293 ? 5.289 -17.516 -13.469 1 97.62 293 PRO A N 1
ATOM 2415 C CA . PRO A 1 293 ? 4.961 -18 -12.133 1 97.62 293 PRO A CA 1
ATOM 2416 C C . PRO A 1 293 ? 5.777 -17.312 -11.039 1 97.62 293 PRO A C 1
ATOM 2418 O O . PRO A 1 293 ? 5.402 -17.359 -9.859 1 97.62 293 PRO A O 1
ATOM 2421 N N . LEU A 1 294 ? 6.926 -16.719 -11.375 1 98.06 294 LEU A N 1
ATOM 2422 C CA . LEU A 1 294 ? 7.68 -16 -10.344 1 98.06 294 LEU A CA 1
ATOM 2423 C C . LEU A 1 294 ? 6.93 -14.766 -9.883 1 98.06 294 LEU A C 1
ATOM 2425 O O . LEU A 1 294 ? 6.887 -14.477 -8.68 1 98.06 294 LEU A O 1
ATOM 2429 N N . ASP A 1 295 ? 6.254 -14.141 -10.836 1 96.31 295 ASP A N 1
ATOM 2430 C CA . ASP A 1 295 ? 5.551 -12.906 -10.492 1 96.31 295 ASP A CA 1
ATOM 2431 C C . ASP A 1 295 ? 4.195 -13.203 -9.859 1 96.31 295 ASP A C 1
ATOM 2433 O O . ASP A 1 295 ? 3.814 -12.562 -8.875 1 96.31 295 ASP A O 1
ATOM 2437 N N . PHE A 1 296 ? 3.41 -14.195 -10.414 1 95.12 296 PHE A N 1
ATOM 2438 C CA . PHE A 1 296 ? 2.051 -14.352 -9.898 1 95.12 296 PHE A CA 1
ATOM 2439 C C . PHE A 1 296 ? 2.018 -15.328 -8.734 1 95.12 296 PHE A C 1
ATOM 2441 O O . PHE A 1 296 ? 0.992 -15.477 -8.07 1 95.12 296 PHE A O 1
ATOM 2448 N N . PHE A 1 297 ? 3.193 -15.945 -8.391 1 96.75 297 PHE A N 1
ATOM 2449 C CA . PHE A 1 297 ? 3.195 -16.938 -7.316 1 96.75 297 PHE A CA 1
ATOM 2450 C C . PHE A 1 297 ? 4.406 -16.75 -6.414 1 96.75 297 PHE A C 1
ATOM 2452 O O . PHE A 1 297 ? 4.277 -16.297 -5.273 1 96.75 297 PHE A O 1
ATOM 2459 N N . LEU A 1 298 ? 5.637 -16.969 -6.875 1 98 298 LEU A N 1
ATOM 2460 C CA . LEU A 1 298 ? 6.828 -17.141 -6.055 1 98 298 LEU A CA 1
ATOM 2461 C C . LEU A 1 298 ? 7.098 -15.898 -5.219 1 98 298 LEU A C 1
ATOM 2463 O O . LEU A 1 298 ? 7.195 -15.977 -3.992 1 98 298 LEU A O 1
ATOM 2467 N N . TRP A 1 299 ? 7.227 -14.742 -5.906 1 97.5 299 TRP A N 1
ATOM 2468 C CA . TRP A 1 299 ? 7.621 -13.531 -5.199 1 97.5 299 TRP A CA 1
ATOM 2469 C C . TRP A 1 299 ? 6.559 -13.117 -4.184 1 97.5 299 TRP A C 1
ATOM 2471 O O . TRP A 1 299 ? 6.883 -12.602 -3.111 1 97.5 299 TRP A O 1
ATOM 2481 N N . GLY A 1 300 ? 5.285 -13.305 -4.559 1 94.38 300 GLY A N 1
ATOM 2482 C CA . GLY A 1 300 ? 4.234 -13.008 -3.598 1 94.38 300 GLY A CA 1
ATOM 2483 C C . GLY A 1 300 ? 4.371 -13.797 -2.307 1 94.38 300 GLY A C 1
ATOM 2484 O O . GLY A 1 300 ? 4.234 -13.234 -1.217 1 94.38 300 GLY A O 1
ATOM 2485 N N . PHE A 1 301 ? 4.656 -15.07 -2.406 1 94.31 301 PHE A N 1
ATOM 2486 C CA . PHE A 1 301 ? 4.844 -15.93 -1.244 1 94.31 301 PHE A CA 1
ATOM 2487 C C . PHE A 1 301 ? 6.051 -15.484 -0.429 1 94.31 301 PHE A C 1
ATOM 2489 O O . PHE A 1 301 ? 5.957 -15.312 0.789 1 94.31 301 PHE A O 1
ATOM 2496 N N . ILE A 1 302 ? 7.184 -15.273 -1.111 1 97.19 302 ILE A N 1
ATOM 2497 C CA . ILE A 1 302 ? 8.445 -14.969 -0.44 1 97.19 302 ILE A CA 1
ATOM 2498 C C . ILE A 1 302 ? 8.328 -13.633 0.283 1 97.19 302 ILE A C 1
ATOM 2500 O O . ILE A 1 302 ? 8.719 -13.516 1.448 1 97.19 302 ILE A O 1
ATOM 2504 N N . LYS A 1 303 ? 7.797 -12.633 -0.402 1 95.5 303 LYS A N 1
ATOM 2505 C CA . LYS A 1 303 ? 7.68 -11.312 0.205 1 95.5 303 LYS A CA 1
ATOM 2506 C C . LYS A 1 303 ? 6.723 -11.336 1.391 1 95.5 303 LYS A C 1
ATOM 2508 O O . LYS A 1 303 ? 6.93 -10.625 2.379 1 95.5 303 LYS A O 1
ATOM 2513 N N . ASN A 1 304 ? 5.668 -12.109 1.277 1 91.44 304 ASN A N 1
ATOM 2514 C CA . ASN A 1 304 ? 4.758 -12.234 2.408 1 91.44 304 ASN A CA 1
ATOM 2515 C C . ASN A 1 304 ? 5.469 -12.781 3.643 1 91.44 304 ASN A C 1
ATOM 2517 O O . ASN A 1 304 ? 5.246 -12.305 4.758 1 91.44 304 ASN A O 1
ATOM 2521 N N . GLU A 1 305 ? 6.281 -13.789 3.438 1 91.94 305 GLU A N 1
ATOM 2522 C CA . GLU A 1 305 ? 7.023 -14.391 4.539 1 91.94 305 GLU A CA 1
ATOM 2523 C C . GLU A 1 305 ? 8.094 -13.438 5.074 1 91.94 305 GLU A C 1
ATOM 2525 O O . GLU A 1 305 ? 8.258 -13.305 6.285 1 91.94 305 GLU A O 1
ATOM 2530 N N . VAL A 1 306 ? 8.773 -12.773 4.23 1 94.81 306 VAL A N 1
ATOM 2531 C CA . VAL A 1 306 ? 9.914 -11.938 4.586 1 94.81 306 VAL A CA 1
ATOM 2532 C C . VAL A 1 306 ? 9.438 -10.711 5.355 1 94.81 306 VAL A C 1
ATOM 2534 O O . VAL A 1 306 ? 10.039 -10.32 6.355 1 94.81 306 VAL A O 1
ATOM 2537 N N . TYR A 1 307 ? 8.344 -10.156 4.891 1 91.62 307 TYR A N 1
ATOM 2538 C CA . TYR A 1 307 ? 7.922 -8.875 5.445 1 91.62 307 TYR A CA 1
ATOM 2539 C C . TYR A 1 307 ? 6.918 -9.078 6.574 1 91.62 307 TYR A C 1
ATOM 2541 O O . TYR A 1 307 ? 6.34 -8.109 7.078 1 91.62 307 TYR A O 1
ATOM 2549 N N . ALA A 1 308 ? 6.688 -10.281 6.945 1 85.94 308 ALA A N 1
ATOM 2550 C CA . ALA A 1 308 ? 5.883 -10.539 8.133 1 85.94 308 ALA A CA 1
ATOM 2551 C C . ALA A 1 308 ? 6.531 -9.938 9.375 1 85.94 308 ALA A C 1
ATOM 2553 O O . ALA A 1 308 ? 5.84 -9.594 10.336 1 85.94 308 ALA A O 1
ATOM 2554 N N . ARG A 1 309 ? 7.824 -9.812 9.336 1 84.06 309 ARG A N 1
ATOM 2555 C CA . ARG A 1 309 ? 8.586 -9.172 10.398 1 84.06 309 ARG A CA 1
ATOM 2556 C C . ARG A 1 309 ? 9.578 -8.156 9.836 1 84.06 309 ARG A C 1
ATOM 2558 O O . ARG A 1 309 ? 10.039 -8.305 8.703 1 84.06 309 ARG A O 1
ATOM 2565 N N . VAL A 1 310 ? 9.922 -7.227 10.656 1 86.81 310 VAL A N 1
ATOM 2566 C CA . VAL A 1 310 ? 10.82 -6.16 10.227 1 86.81 310 VAL A CA 1
ATOM 2567 C C . VAL A 1 310 ? 12.266 -6.637 10.312 1 86.81 310 VAL A C 1
ATOM 2569 O O . VAL A 1 310 ? 12.648 -7.305 11.281 1 86.81 310 VAL A O 1
ATOM 2572 N N . SER A 1 311 ? 12.984 -6.332 9.227 1 90.69 311 SER A N 1
ATOM 2573 C CA . SER A 1 311 ? 14.422 -6.586 9.242 1 90.69 311 SER A CA 1
ATOM 2574 C C . SER A 1 311 ? 15.203 -5.312 9.562 1 90.69 311 SER A C 1
ATOM 2576 O O . SER A 1 311 ? 15.047 -4.293 8.891 1 90.69 311 SER A O 1
ATOM 2578 N N . GLU A 1 312 ? 16.125 -5.363 10.484 1 90.44 312 GLU A N 1
ATOM 2579 C CA . GLU A 1 312 ? 16.828 -4.18 10.961 1 90.44 312 GLU A CA 1
ATOM 2580 C C . GLU A 1 312 ? 18.141 -3.992 10.203 1 90.44 312 GLU A C 1
ATOM 2582 O O . GLU A 1 312 ? 18.766 -2.932 10.289 1 90.44 312 GLU A O 1
ATOM 2587 N N . SER A 1 313 ? 18.547 -5.02 9.508 1 94.19 313 SER A N 1
ATOM 2588 C CA . SER A 1 313 ? 19.797 -4.949 8.758 1 94.19 313 SER A CA 1
ATOM 2589 C C . SER A 1 313 ? 19.703 -5.754 7.469 1 94.19 313 SER A C 1
ATOM 2591 O O . SER A 1 313 ? 18.797 -6.57 7.297 1 94.19 313 SER A O 1
ATOM 2593 N N . GLU A 1 314 ? 20.609 -5.41 6.66 1 94.31 314 GLU A N 1
ATOM 2594 C CA . GLU A 1 314 ? 20.688 -6.145 5.402 1 94.31 314 GLU A CA 1
ATOM 2595 C C . GLU A 1 314 ? 20.938 -7.629 5.645 1 94.31 314 GLU A C 1
ATOM 2597 O O . GLU A 1 314 ? 20.359 -8.484 4.965 1 94.31 314 GLU A O 1
ATOM 2602 N N . ALA A 1 315 ? 21.812 -7.988 6.555 1 96.12 315 ALA A N 1
ATOM 2603 C CA . ALA A 1 315 ? 22.125 -9.375 6.895 1 96.12 315 ALA A CA 1
ATOM 2604 C C . ALA A 1 315 ? 20.875 -10.117 7.375 1 96.12 315 ALA A C 1
ATOM 2606 O O . ALA A 1 315 ? 20.656 -11.266 6.996 1 96.12 315 ALA A O 1
ATOM 2607 N N . GLU A 1 316 ? 20.141 -9.438 8.18 1 95.88 316 GLU A N 1
ATOM 2608 C CA . GLU A 1 316 ? 18.906 -10.039 8.664 1 95.88 316 GLU A CA 1
ATOM 2609 C C . GLU A 1 316 ? 17.922 -10.273 7.527 1 95.88 316 GLU A C 1
ATOM 2611 O O . GLU A 1 316 ? 17.234 -11.297 7.496 1 95.88 316 GLU A O 1
ATOM 2616 N N . LEU A 1 317 ? 17.875 -9.297 6.617 1 95.81 317 LEU A N 1
ATOM 2617 C CA . LEU A 1 317 ? 17 -9.43 5.465 1 95.81 317 LEU A CA 1
ATOM 2618 C C . LEU A 1 317 ? 17.391 -10.625 4.605 1 95.81 317 LEU A C 1
ATOM 2620 O O . LEU A 1 317 ? 16.531 -11.398 4.176 1 95.81 317 LEU A O 1
ATOM 2624 N N . ARG A 1 318 ? 18.625 -10.828 4.426 1 97.19 318 ARG A N 1
ATOM 2625 C CA . ARG A 1 318 ? 19.125 -11.953 3.65 1 97.19 318 ARG A CA 1
ATOM 2626 C C . ARG A 1 318 ? 18.75 -13.281 4.305 1 97.19 318 ARG A C 1
ATOM 2628 O O . ARG A 1 318 ? 18.312 -14.211 3.623 1 97.19 318 ARG A O 1
ATOM 2635 N N . THR A 1 319 ? 18.906 -13.32 5.543 1 97.69 319 THR A N 1
ATOM 2636 C CA . THR A 1 319 ? 18.594 -14.539 6.281 1 97.69 319 THR A CA 1
ATOM 2637 C C . THR A 1 319 ? 17.094 -14.852 6.176 1 97.69 319 THR A C 1
ATOM 2639 O O . THR A 1 319 ? 16.719 -16.016 5.992 1 97.69 319 THR A O 1
ATOM 2642 N N . ARG A 1 320 ? 16.344 -13.828 6.273 1 96.75 320 ARG A N 1
ATOM 2643 C CA . ARG A 1 320 ? 14.906 -14.008 6.176 1 96.75 320 ARG A CA 1
ATOM 2644 C C . ARG A 1 320 ? 14.508 -14.516 4.789 1 96.75 320 ARG A C 1
ATOM 2646 O O . ARG A 1 320 ? 13.594 -15.32 4.656 1 96.75 320 ARG A O 1
ATOM 2653 N N . ILE A 1 321 ? 15.094 -14 3.777 1 98 321 ILE A N 1
ATOM 2654 C CA . ILE A 1 321 ? 14.828 -14.422 2.408 1 98 321 ILE A CA 1
ATOM 2655 C C . ILE A 1 321 ? 15.172 -15.898 2.246 1 98 321 ILE A C 1
ATOM 2657 O O . ILE A 1 321 ? 14.391 -16.672 1.692 1 98 321 ILE A O 1
ATOM 2661 N N . VAL A 1 322 ? 16.297 -16.312 2.787 1 98.44 322 VAL A N 1
ATOM 2662 C CA . VAL A 1 322 ? 16.719 -17.703 2.709 1 98.44 322 VAL A CA 1
ATOM 2663 C C . VAL A 1 322 ? 15.719 -18.594 3.443 1 98.44 322 VAL A C 1
ATOM 2665 O O . VAL A 1 322 ? 15.32 -19.641 2.936 1 98.44 322 VAL A O 1
ATOM 2668 N N . ASP A 1 323 ? 15.328 -18.125 4.578 1 97.88 323 ASP A N 1
ATOM 2669 C CA . ASP A 1 323 ? 14.352 -18.875 5.363 1 97.88 323 ASP A CA 1
ATOM 2670 C C . ASP A 1 323 ? 13.039 -19.031 4.594 1 97.88 323 ASP A C 1
ATOM 2672 O O . ASP A 1 323 ? 12.422 -20.109 4.633 1 97.88 323 ASP A O 1
ATOM 2676 N N . ALA A 1 324 ? 12.633 -17.984 3.967 1 97.56 324 ALA A N 1
ATOM 2677 C CA . ALA A 1 324 ? 11.391 -18 3.203 1 97.56 324 ALA A CA 1
ATOM 2678 C C . ALA A 1 324 ? 11.477 -19 2.043 1 97.56 324 ALA A C 1
ATOM 2680 O O . ALA A 1 324 ? 10.531 -19.734 1.77 1 97.56 324 ALA A O 1
ATOM 2681 N N . PHE A 1 325 ? 12.531 -19 1.396 1 98.5 325 PHE A N 1
ATOM 2682 C CA . PHE A 1 325 ? 12.742 -19.938 0.294 1 98.5 325 PHE A CA 1
ATOM 2683 C C . PHE A 1 325 ? 12.75 -21.375 0.797 1 98.5 325 PHE A C 1
ATOM 2685 O O . PHE A 1 325 ? 12.172 -22.266 0.163 1 98.5 325 PHE A O 1
ATOM 2692 N N . ASP A 1 326 ? 13.461 -21.609 1.869 1 97.75 326 ASP A N 1
ATOM 2693 C CA . ASP A 1 326 ? 13.5 -22.953 2.449 1 97.75 326 ASP A CA 1
ATOM 2694 C C . ASP A 1 326 ? 12.102 -23.438 2.811 1 97.75 326 ASP A C 1
ATOM 2696 O O . ASP A 1 326 ? 11.766 -24.594 2.582 1 97.75 326 ASP A O 1
ATOM 2700 N N . LYS A 1 327 ? 11.398 -22.547 3.361 1 95.62 327 LYS A N 1
ATOM 2701 C CA . LYS A 1 327 ? 10.016 -22.875 3.686 1 95.62 327 LYS A CA 1
ATOM 2702 C C . LYS A 1 327 ? 9.234 -23.25 2.432 1 95.62 327 LYS A C 1
ATOM 2704 O O . LYS A 1 327 ? 8.516 -24.25 2.422 1 95.62 327 LYS A O 1
ATOM 2709 N N . LEU A 1 328 ? 9.359 -22.484 1.411 1 96.81 328 LEU A N 1
ATOM 2710 C CA . LEU A 1 328 ? 8.648 -22.734 0.162 1 96.81 328 LEU A CA 1
ATOM 2711 C C . LEU A 1 328 ? 9.094 -24.062 -0.451 1 96.81 328 LEU A C 1
ATOM 2713 O O . LEU A 1 328 ? 8.258 -24.828 -0.955 1 96.81 328 LEU A O 1
ATOM 2717 N N . LYS A 1 329 ? 10.375 -24.359 -0.426 1 96.69 329 LYS A N 1
ATOM 2718 C CA . LYS A 1 329 ? 10.914 -25.609 -0.958 1 96.69 329 LYS A CA 1
ATOM 2719 C C . LYS A 1 329 ? 10.359 -26.812 -0.198 1 96.69 329 LYS A C 1
ATOM 2721 O O . LYS A 1 329 ? 10.008 -27.828 -0.803 1 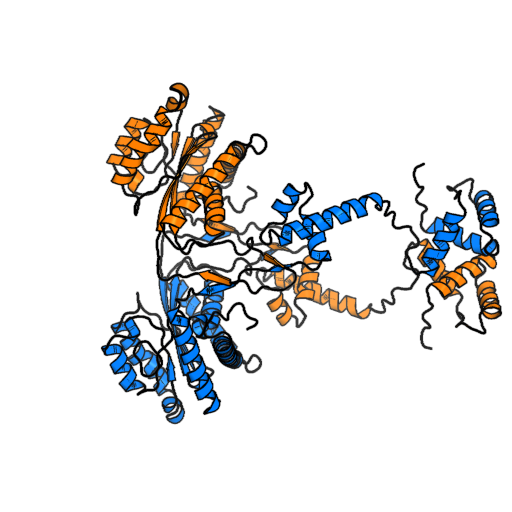96.69 329 LYS A O 1
ATOM 2726 N N . THR A 1 330 ? 10.273 -26.672 1.052 1 94.62 330 THR A N 1
ATOM 2727 C CA . THR A 1 330 ? 9.711 -27.734 1.873 1 94.62 330 THR A CA 1
ATOM 2728 C C . THR A 1 330 ? 8.25 -27.969 1.512 1 94.62 330 THR A C 1
ATOM 2730 O O . THR A 1 330 ? 7.812 -29.125 1.396 1 94.62 330 THR A O 1
ATOM 2733 N N . MET A 1 331 ? 7.598 -26.922 1.336 1 91.12 331 MET A N 1
ATOM 2734 C CA . MET A 1 331 ? 6.191 -27.016 0.953 1 91.12 331 MET A CA 1
ATOM 2735 C C . MET A 1 331 ? 6.047 -27.672 -0.422 1 91.12 331 MET A C 1
ATOM 2737 O O . MET A 1 331 ? 5.109 -28.422 -0.659 1 91.12 331 MET A O 1
ATOM 2741 N N . ALA A 1 332 ? 6.906 -27.297 -1.322 1 92.81 332 ALA A N 1
ATOM 2742 C CA . ALA A 1 332 ? 6.863 -27.797 -2.691 1 92.81 332 ALA A CA 1
ATOM 2743 C C . ALA A 1 332 ? 7.125 -29.312 -2.73 1 92.81 332 ALA A C 1
ATOM 2745 O O . ALA A 1 332 ? 6.68 -30 -3.65 1 92.81 332 ALA A O 1
ATOM 2746 N N . LEU A 1 333 ? 7.805 -29.875 -1.757 1 89.75 333 LEU A N 1
ATOM 2747 C CA . LEU A 1 333 ? 8.156 -31.297 -1.699 1 89.75 333 LEU A CA 1
ATOM 2748 C C . LEU A 1 333 ? 7.012 -32.125 -1.116 1 89.75 333 LEU A C 1
ATOM 2750 O O . LEU A 1 333 ? 6.996 -33.344 -1.232 1 89.75 333 LEU A O 1
ATOM 2754 N N . ASP A 1 334 ? 6.059 -31.438 -0.559 1 86 334 ASP A N 1
ATOM 2755 C CA . ASP A 1 334 ? 4.902 -32.125 -0.004 1 86 334 ASP A CA 1
ATOM 2756 C C . ASP A 1 334 ? 4.016 -32.688 -1.112 1 86 334 ASP A C 1
ATOM 2758 O O . ASP A 1 334 ? 3.387 -31.938 -1.854 1 86 334 ASP A O 1
ATOM 2762 N N . PRO A 1 335 ? 3.938 -34 -1.242 1 82.56 335 PRO A N 1
ATOM 2763 C CA . PRO A 1 335 ? 3.16 -34.594 -2.324 1 82.56 335 PRO A CA 1
ATOM 2764 C C . PRO A 1 335 ? 1.663 -34.344 -2.199 1 82.56 335 PRO A C 1
ATOM 2766 O O . PRO A 1 335 ? 0.946 -34.344 -3.203 1 82.56 335 PRO A O 1
ATOM 2769 N N . ASP A 1 336 ? 1.219 -34.094 -1.044 1 79.94 336 ASP A N 1
ATOM 2770 C CA . ASP A 1 336 ? -0.207 -33.875 -0.835 1 79.94 336 ASP A CA 1
ATOM 2771 C C . ASP A 1 336 ? -0.617 -32.469 -1.329 1 79.94 336 ASP A C 1
ATOM 2773 O O . ASP A 1 336 ? -1.757 -32.281 -1.754 1 79.94 336 ASP A O 1
ATOM 2777 N N . ARG A 1 337 ? 0.29 -31.656 -1.402 1 80.62 337 ARG A N 1
ATOM 2778 C CA . ARG A 1 337 ? -0.039 -30.281 -1.777 1 80.62 337 ARG A CA 1
ATOM 2779 C C . ARG A 1 337 ? 0.1 -30.078 -3.281 1 80.62 337 ARG A C 1
ATOM 2781 O O . ARG A 1 337 ? -0.66 -29.312 -3.883 1 80.62 337 ARG A O 1
ATOM 2788 N N . ASN A 1 338 ? 0.985 -30.766 -3.918 1 89 338 ASN A N 1
ATOM 2789 C CA . ASN A 1 338 ? 1.243 -30.641 -5.348 1 89 338 ASN A CA 1
ATOM 2790 C C . ASN A 1 338 ? 1.322 -29.188 -5.785 1 89 338 ASN A C 1
ATOM 2792 O O . ASN A 1 338 ? 0.672 -28.781 -6.754 1 89 338 ASN A O 1
ATOM 2796 N N . LEU A 1 339 ? 2.045 -28.422 -4.988 1 93.06 339 LEU A N 1
ATOM 2797 C CA . LEU A 1 339 ? 2.092 -26.969 -5.121 1 93.06 339 LEU A CA 1
ATOM 2798 C C . LEU A 1 339 ? 2.557 -26.562 -6.516 1 93.06 339 LEU A C 1
ATOM 2800 O O . LEU A 1 339 ? 1.877 -25.797 -7.207 1 93.06 339 LEU A O 1
ATOM 2804 N N . LEU A 1 340 ? 3.689 -27.047 -6.953 1 95.06 340 LEU A N 1
ATOM 2805 C CA . LEU A 1 340 ? 4.258 -26.625 -8.227 1 95.06 340 LEU A CA 1
ATOM 2806 C C . LEU A 1 340 ? 3.463 -27.203 -9.398 1 95.06 340 LEU A C 1
ATOM 2808 O O . LEU A 1 340 ? 3.428 -26.609 -10.484 1 95.06 340 LEU A O 1
ATOM 2812 N N . ARG A 1 341 ? 2.811 -28.344 -9.203 1 93.94 341 ARG A N 1
ATOM 2813 C CA . ARG A 1 341 ? 1.897 -28.859 -10.219 1 93.94 341 ARG A CA 1
ATOM 2814 C C . ARG A 1 341 ? 0.72 -27.906 -10.43 1 93.94 341 ARG A C 1
ATOM 2816 O O . ARG A 1 341 ? 0.315 -27.656 -11.562 1 93.94 341 ARG A O 1
ATOM 2823 N N . ARG A 1 342 ? 0.264 -27.375 -9.359 1 94.94 342 ARG A N 1
ATOM 2824 C CA . ARG A 1 342 ? -0.84 -26.422 -9.438 1 94.94 342 ARG A CA 1
ATOM 2825 C C . ARG A 1 342 ? -0.41 -25.125 -10.125 1 94.94 342 ARG A C 1
ATOM 2827 O O . ARG A 1 342 ? -1.195 -24.516 -10.859 1 94.94 342 ARG A O 1
ATOM 2834 N N . VAL A 1 343 ? 0.774 -24.734 -9.852 1 96.44 343 VAL A N 1
ATOM 2835 C CA . VAL A 1 343 ? 1.315 -23.547 -10.492 1 96.44 343 VAL A CA 1
ATOM 2836 C C . VAL A 1 343 ? 1.384 -23.766 -12 1 96.44 343 VAL A C 1
ATOM 2838 O O . VAL A 1 343 ? 1.019 -22.875 -12.781 1 96.44 343 VAL A O 1
ATOM 2841 N N . ARG A 1 344 ? 1.83 -24.969 -12.461 1 95.69 344 ARG A N 1
ATOM 2842 C CA . ARG A 1 344 ? 1.918 -25.281 -13.891 1 95.69 344 ARG A CA 1
ATOM 2843 C C . ARG A 1 344 ? 0.533 -25.297 -14.531 1 95.69 344 ARG A C 1
ATOM 2845 O O . ARG A 1 344 ? 0.355 -24.828 -15.656 1 95.69 344 ARG A O 1
ATOM 2852 N N . HIS A 1 345 ? -0.424 -25.797 -13.758 1 95.19 345 HIS A N 1
ATOM 2853 C CA . HIS A 1 345 ? -1.793 -25.781 -14.258 1 95.19 345 HIS A CA 1
ATOM 2854 C C . HIS A 1 345 ? -2.309 -24.344 -14.414 1 95.19 345 HIS A C 1
ATOM 2856 O O . HIS A 1 345 ? -3.027 -24.047 -15.367 1 95.19 345 HIS A O 1
ATOM 2862 N N . ASN A 1 346 ? -1.898 -23.531 -13.445 1 96.56 346 ASN A N 1
ATOM 2863 C CA . ASN A 1 346 ? -2.287 -22.125 -13.5 1 96.56 346 ASN A CA 1
ATOM 2864 C C . ASN A 1 346 ? -1.672 -21.422 -14.703 1 96.56 346 ASN A C 1
ATOM 2866 O O . ASN A 1 346 ? -2.309 -20.562 -15.32 1 96.56 346 ASN A O 1
ATOM 2870 N N . ILE A 1 347 ? -0.488 -21.766 -15.039 1 97.06 347 ILE A N 1
ATOM 2871 C CA . ILE A 1 347 ? 0.174 -21.203 -16.203 1 97.06 347 ILE A CA 1
ATOM 2872 C C . ILE A 1 347 ? -0.646 -21.5 -17.453 1 97.06 347 ILE A C 1
ATOM 2874 O O . ILE A 1 347 ? -0.929 -20.609 -18.25 1 97.06 347 ILE A O 1
ATOM 2878 N N . VAL A 1 348 ? -1.001 -22.766 -17.562 1 96.88 348 VAL A N 1
ATOM 2879 C CA . VAL A 1 348 ? -1.757 -23.188 -18.734 1 96.88 348 VAL A CA 1
ATOM 2880 C C . VAL A 1 348 ? -3.092 -22.453 -18.797 1 96.88 348 VAL A C 1
ATOM 2882 O O . VAL A 1 348 ? -3.5 -21.969 -19.859 1 96.88 348 VAL A O 1
ATOM 2885 N N . ARG A 1 349 ? -3.723 -22.312 -17.703 1 96.88 349 ARG A N 1
ATOM 2886 C CA . ARG A 1 349 ? -4.996 -21.609 -17.625 1 96.88 349 ARG A CA 1
ATOM 2887 C C . ARG A 1 349 ? -4.836 -20.141 -18.016 1 96.88 349 ARG A C 1
ATOM 2889 O O . ARG A 1 349 ? -5.637 -19.594 -18.781 1 96.88 349 ARG A O 1
ATOM 2896 N N . ARG A 1 350 ? -3.838 -19.516 -17.484 1 97.44 350 ARG A N 1
ATOM 2897 C CA . ARG A 1 350 ? -3.568 -18.109 -17.797 1 97.44 350 ARG A CA 1
ATOM 2898 C C . ARG A 1 350 ? -3.324 -17.906 -19.281 1 97.44 350 ARG A C 1
ATOM 2900 O O . ARG A 1 350 ? -3.812 -16.938 -19.875 1 97.44 350 ARG A O 1
ATOM 2907 N N . TYR A 1 351 ? -2.555 -18.812 -19.844 1 98 351 TYR A N 1
ATOM 2908 C CA . TYR A 1 351 ? -2.248 -18.688 -21.266 1 98 351 TYR A CA 1
ATOM 2909 C C . TYR A 1 351 ? -3.496 -18.906 -22.109 1 98 351 TYR A C 1
ATOM 2911 O O . TYR A 1 351 ? -3.705 -18.203 -23.094 1 98 351 TYR A O 1
ATOM 2919 N N . SER A 1 352 ? -4.352 -19.828 -21.672 1 97.5 352 SER A N 1
ATOM 2920 C CA . SER A 1 352 ? -5.613 -20.047 -22.375 1 97.5 352 SER A CA 1
ATOM 2921 C C . SER A 1 352 ? -6.512 -18.812 -22.281 1 97.5 352 SER A C 1
ATOM 2923 O O . SER A 1 352 ? -7.102 -18.406 -23.281 1 97.5 352 SER A O 1
ATOM 2925 N N . LEU A 1 353 ? -6.535 -18.234 -21.156 1 97.06 353 LEU A N 1
ATOM 2926 C CA . LEU A 1 353 ? -7.344 -17.047 -20.938 1 97.06 353 LEU A CA 1
ATOM 2927 C C . LEU A 1 353 ? -6.789 -15.867 -21.75 1 97.06 353 LEU A C 1
ATOM 2929 O O . LEU A 1 353 ? -7.551 -15.047 -22.25 1 97.06 353 LEU A O 1
ATOM 2933 N N . CYS A 1 354 ? -5.531 -15.758 -21.797 1 97.69 354 CYS A N 1
ATOM 2934 C CA . CYS A 1 354 ? -4.895 -14.68 -22.547 1 97.69 354 CYS A CA 1
ATOM 2935 C C . CYS A 1 354 ? -5.254 -14.758 -24.031 1 97.69 354 CYS A C 1
ATOM 2937 O O . CYS A 1 354 ? -5.547 -13.742 -24.656 1 97.69 354 CYS A O 1
ATOM 2939 N N . VAL A 1 355 ? -5.203 -15.992 -24.578 1 97.56 355 VAL A N 1
ATOM 2940 C CA . VAL A 1 355 ? -5.578 -16.188 -25.969 1 97.56 355 VAL A CA 1
ATOM 2941 C C . VAL A 1 355 ? -7.055 -15.852 -26.156 1 97.56 355 VAL A C 1
ATOM 2943 O O . VAL A 1 355 ? -7.422 -15.164 -27.125 1 97.56 355 VAL A O 1
ATOM 2946 N N . GLN A 1 356 ? -7.898 -16.312 -25.188 1 96.19 356 GLN A N 1
ATOM 2947 C CA . GLN A 1 356 ? -9.336 -16.047 -25.25 1 96.19 356 GLN A CA 1
ATOM 2948 C C . GLN A 1 356 ? -9.625 -14.547 -25.203 1 96.19 356 GLN A C 1
ATOM 2950 O O . GLN A 1 356 ? -10.57 -14.07 -25.828 1 96.19 356 GLN A O 1
ATOM 2955 N N . ASN A 1 357 ? -8.75 -13.867 -24.516 1 95.81 357 ASN A N 1
ATOM 2956 C CA . ASN A 1 357 ? -8.945 -12.43 -24.359 1 95.81 357 ASN A CA 1
ATOM 2957 C C . ASN A 1 357 ? -8.078 -11.641 -25.328 1 95.81 357 ASN A C 1
ATOM 2959 O O . ASN A 1 357 ? -7.758 -10.477 -25.078 1 95.81 357 ASN A O 1
ATOM 2963 N N . ARG A 1 358 ? -7.59 -12.25 -26.297 1 96.88 358 ARG A N 1
ATOM 2964 C CA . ARG A 1 358 ? -6.852 -11.633 -27.391 1 96.88 358 ARG A CA 1
ATOM 2965 C C . ARG A 1 358 ? -5.664 -10.828 -26.859 1 96.88 358 ARG A C 1
ATOM 2967 O O . ARG A 1 358 ? -5.453 -9.688 -27.266 1 96.88 358 ARG A O 1
ATOM 2974 N N . GLY A 1 359 ? -5.07 -11.438 -25.891 1 96.69 359 GLY A N 1
ATOM 2975 C CA . GLY A 1 359 ? -3.848 -10.852 -25.359 1 96.69 359 GLY A CA 1
ATOM 2976 C C . GLY A 1 359 ? -4.102 -9.805 -24.297 1 96.69 359 GLY A C 1
ATOM 2977 O O . GLY A 1 359 ? -3.166 -9.172 -23.797 1 96.69 359 GLY A O 1
ATOM 2978 N N . GLY A 1 360 ? -5.273 -9.633 -23.953 1 95 360 GLY A N 1
ATOM 2979 C CA . GLY A 1 360 ? -5.633 -8.656 -22.938 1 95 360 GLY A CA 1
ATOM 2980 C C . GLY A 1 360 ? -5.383 -9.148 -21.531 1 95 360 GLY A C 1
ATOM 2981 O O . GLY A 1 360 ? -4.703 -10.148 -21.328 1 95 360 GLY A O 1
ATOM 2982 N N . HIS A 1 361 ? -5.867 -8.352 -20.562 1 94.62 361 HIS A N 1
ATOM 2983 C CA . HIS A 1 361 ? -5.656 -8.672 -19.156 1 94.62 361 HIS A CA 1
ATOM 2984 C C . HIS A 1 361 ? -6.426 -9.93 -18.75 1 94.62 361 HIS A C 1
ATOM 2986 O O . HIS A 1 361 ? -7.535 -10.164 -19.234 1 94.62 361 HIS A O 1
ATOM 2992 N N . ILE A 1 362 ? -5.887 -10.695 -17.844 1 94.31 362 ILE A N 1
ATOM 2993 C CA . ILE A 1 362 ? -6.523 -11.961 -17.5 1 94.31 362 ILE A CA 1
ATOM 2994 C C . ILE A 1 362 ? -6.719 -12.055 -15.992 1 94.31 362 ILE A C 1
ATOM 2996 O O . ILE A 1 362 ? -7.461 -12.906 -15.508 1 94.31 362 ILE A O 1
ATOM 3000 N N . GLU A 1 363 ? -6.102 -11.172 -15.219 1 91.44 363 GLU A N 1
ATOM 3001 C CA . GLU A 1 363 ? -6.059 -11.328 -13.766 1 91.44 363 GLU A CA 1
ATOM 3002 C C . GLU A 1 363 ? -7.43 -11.062 -13.148 1 91.44 363 GLU A C 1
ATOM 3004 O O . GLU A 1 363 ? -7.723 -11.547 -12.047 1 91.44 363 GLU A O 1
ATOM 3009 N N . HIS A 1 364 ? -8.18 -10.305 -13.812 1 89.19 364 HIS A N 1
ATOM 3010 C CA . HIS A 1 364 ? -9.508 -9.992 -13.297 1 89.19 364 HIS A CA 1
ATOM 3011 C C . HIS A 1 364 ? -10.508 -11.094 -13.625 1 89.19 364 HIS A C 1
ATOM 3013 O O . HIS A 1 364 ? -11.641 -11.078 -13.141 1 89.19 364 HIS A O 1
ATOM 3019 N N . LEU A 1 365 ? -9.992 -11.977 -14.281 1 83.75 365 LEU A N 1
ATOM 3020 C CA . LEU A 1 365 ? -10.852 -13.086 -14.68 1 83.75 365 LEU A CA 1
ATOM 3021 C C . LEU A 1 365 ? -10.688 -14.266 -13.727 1 83.75 365 LEU A C 1
ATOM 3023 O O . LEU A 1 365 ? -9.758 -14.289 -12.922 1 83.75 365 LEU A O 1
ATOM 3027 N N . LYS A 1 366 ? -11.711 -15.055 -13.547 1 70.12 366 LYS A N 1
ATOM 3028 C CA . LYS A 1 366 ? -11.648 -16.234 -12.688 1 70.12 366 LYS A CA 1
ATOM 3029 C C . LYS A 1 366 ? -10.508 -17.156 -13.109 1 70.12 366 LYS A C 1
ATOM 3031 O O . LYS A 1 366 ? -10.617 -17.875 -14.109 1 70.12 366 LYS A O 1
ATOM 3036 N N . ILE A 1 367 ? -9.297 -16.797 -12.5 1 71.69 367 ILE A N 1
ATOM 3037 C CA . ILE A 1 367 ? -8.148 -17.641 -12.805 1 71.69 367 ILE A CA 1
ATOM 3038 C C . ILE A 1 367 ? -8.195 -18.906 -11.938 1 71.69 367 ILE A C 1
ATOM 3040 O O . ILE A 1 367 ? -8.609 -18.859 -10.781 1 71.69 367 ILE A O 1
ATOM 3044 N N . MET B 1 1 ? -40.344 -46.625 17.344 1 34.59 1 MET B N 1
ATOM 3045 C CA . MET B 1 1 ? -41.438 -46.094 16.547 1 34.59 1 MET B CA 1
ATOM 3046 C C . MET B 1 1 ? -41.094 -44.719 16 1 34.59 1 MET B C 1
ATOM 3048 O O . MET B 1 1 ? -40.438 -43.938 16.688 1 34.59 1 MET B O 1
ATOM 3052 N N . PRO B 1 2 ? -41.094 -44.438 14.656 1 43.69 2 PRO B N 1
ATOM 3053 C CA . PRO B 1 2 ? -40.656 -43.156 14.125 1 43.69 2 PRO B CA 1
ATOM 3054 C C . PRO B 1 2 ? -41.375 -41.969 14.75 1 43.69 2 PRO B C 1
ATOM 3056 O O . PRO B 1 2 ? -42.594 -42.062 15.039 1 43.69 2 PRO B O 1
ATOM 3059 N N . ARG B 1 3 ? -40.781 -41.125 15.523 1 50.38 3 ARG B N 1
ATOM 3060 C CA . ARG B 1 3 ? -41.344 -39.969 16.156 1 50.38 3 ARG B CA 1
ATOM 3061 C C . ARG B 1 3 ? -42.188 -39.156 15.172 1 50.38 3 ARG B C 1
ATOM 3063 O O . ARG B 1 3 ? -41.688 -38.75 14.117 1 50.38 3 ARG B O 1
ATOM 3070 N N . HIS B 1 4 ? -43.469 -39.25 15.164 1 61.62 4 HIS B N 1
ATOM 3071 C CA . HIS B 1 4 ? -44.375 -38.562 14.266 1 61.62 4 HIS B CA 1
ATOM 3072 C C . HIS B 1 4 ? -44.375 -37.062 14.555 1 61.62 4 HIS B C 1
ATOM 3074 O O . HIS B 1 4 ? -44.344 -36.625 15.711 1 61.62 4 HIS B O 1
ATOM 3080 N N . TYR B 1 5 ? -43.844 -36.219 13.492 1 68.94 5 TYR B N 1
ATOM 3081 C CA . TYR B 1 5 ? -43.812 -34.75 13.555 1 68.94 5 TYR B CA 1
ATOM 3082 C C . TYR B 1 5 ? -45.188 -34.188 13.242 1 68.94 5 TYR B C 1
ATOM 3084 O O . TYR B 1 5 ? -45.781 -34.469 12.195 1 68.94 5 TYR B O 1
ATOM 3092 N N . TYR B 1 6 ? -45.781 -33.688 14.242 1 81.31 6 TYR B N 1
ATOM 3093 C CA . TYR B 1 6 ? -47.062 -33.031 14.07 1 81.31 6 TYR B CA 1
ATOM 3094 C C . TYR B 1 6 ? -46.906 -31.656 13.453 1 81.31 6 TYR B C 1
ATOM 3096 O O . TYR B 1 6 ? -45.906 -30.969 13.672 1 81.31 6 TYR B O 1
ATOM 3104 N N . SER B 1 7 ? -47.844 -31.375 12.523 1 82.25 7 SER B N 1
ATOM 3105 C CA . SER B 1 7 ? -47.844 -30.031 11.93 1 82.25 7 SER B CA 1
ATOM 3106 C C . SER B 1 7 ? -48.312 -29 12.945 1 82.25 7 SER B C 1
ATOM 3108 O O . SER B 1 7 ? -48.844 -29.344 14 1 82.25 7 SER B O 1
ATOM 3110 N N . ALA B 1 8 ? -48.125 -27.719 12.617 1 84.12 8 ALA B N 1
ATOM 3111 C CA . ALA B 1 8 ? -48.562 -26.625 13.492 1 84.12 8 ALA B CA 1
ATOM 3112 C C . ALA B 1 8 ? -50.062 -26.656 13.664 1 84.12 8 ALA B C 1
ATOM 3114 O O . ALA B 1 8 ? -50.594 -26.406 14.758 1 84.12 8 ALA B O 1
ATOM 3115 N N . ALA B 1 9 ? -50.688 -27.094 12.625 1 88.69 9 ALA B N 1
ATOM 3116 C CA . ALA B 1 9 ? -52.156 -27.172 12.664 1 88.69 9 ALA B CA 1
ATOM 3117 C C . ALA B 1 9 ? -52.625 -28.281 13.594 1 88.69 9 ALA B C 1
ATOM 3119 O O . ALA B 1 9 ? -53.594 -28.125 14.344 1 88.69 9 ALA B O 1
ATOM 3120 N N . GLU B 1 10 ? -51.906 -29.297 13.555 1 88.75 10 GLU B N 1
ATOM 3121 C CA . GLU B 1 10 ? -52.25 -30.422 14.414 1 88.75 10 GLU B CA 1
ATOM 3122 C C . GLU B 1 10 ? -52.031 -30.094 15.883 1 88.75 10 GLU B C 1
ATOM 3124 O O . GLU B 1 10 ? -52.844 -30.406 16.734 1 88.75 10 GLU B O 1
ATOM 3129 N N . TYR B 1 11 ? -50.875 -29.438 16.062 1 89.31 11 TYR B N 1
ATOM 3130 C CA . TYR B 1 11 ? -50.594 -29.016 17.422 1 89.31 11 TYR B CA 1
ATOM 3131 C C . TYR B 1 11 ? -51.625 -28.031 17.922 1 89.31 11 TYR B C 1
ATOM 3133 O O . TYR B 1 11 ? -52.062 -28.109 19.078 1 89.31 11 TYR B O 1
ATOM 3141 N N . THR B 1 12 ? -51.969 -27.141 17.094 1 90.38 12 THR B N 1
ATOM 3142 C CA . THR B 1 12 ? -53 -26.156 17.484 1 90.38 12 THR B CA 1
ATOM 3143 C C . THR B 1 12 ? -54.312 -26.844 17.812 1 90.38 12 THR B C 1
ATOM 3145 O O . THR B 1 12 ? -54.969 -26.5 18.797 1 90.38 12 THR B O 1
ATOM 3148 N N . ASP B 1 13 ? -54.688 -27.844 17.047 1 91.25 13 ASP B N 1
ATOM 3149 C CA . ASP B 1 13 ? -55.906 -28.594 17.312 1 91.25 13 ASP B CA 1
ATOM 3150 C C . ASP B 1 13 ? -55.812 -29.344 18.641 1 91.25 13 ASP B C 1
ATOM 3152 O O . ASP B 1 13 ? -56.812 -29.422 19.359 1 91.25 13 ASP B O 1
ATOM 3156 N N . MET B 1 14 ? -54.656 -29.766 18.844 1 90.75 14 MET B N 1
ATOM 3157 C CA . MET B 1 14 ? -54.469 -30.469 20.125 1 90.75 14 MET B CA 1
ATOM 3158 C C . MET B 1 14 ? -54.688 -29.516 21.297 1 90.75 14 MET B C 1
ATOM 3160 O O . MET B 1 14 ? -55.312 -29.875 22.281 1 90.75 14 MET B O 1
ATOM 3164 N N . ILE B 1 15 ? -54.219 -28.344 21.141 1 90.12 15 ILE B N 1
ATOM 3165 C CA . ILE B 1 15 ? -54.281 -27.359 22.203 1 90.12 15 ILE B CA 1
ATOM 3166 C C . ILE B 1 15 ? -55.719 -26.891 22.391 1 90.12 15 ILE B C 1
ATOM 3168 O O . ILE B 1 15 ? -56.188 -26.766 23.516 1 90.12 15 ILE B O 1
ATOM 3172 N N . LEU B 1 16 ? -56.375 -26.766 21.344 1 92.12 16 LEU B N 1
ATOM 3173 C CA . LEU B 1 16 ? -57.781 -26.359 21.406 1 92.12 16 LEU B CA 1
ATOM 3174 C C . LEU B 1 16 ? -58.625 -27.438 22.062 1 92.12 16 LEU B C 1
ATOM 3176 O O . LEU B 1 16 ? -59.5 -27.125 22.875 1 92.12 16 LEU B O 1
ATOM 3180 N N . MET B 1 17 ? -58.344 -28.641 21.75 1 92.44 17 MET B N 1
ATOM 3181 C CA . MET B 1 17 ? -59.062 -29.75 22.328 1 92.44 17 MET B CA 1
ATOM 3182 C C . MET B 1 17 ? -58.75 -29.891 23.812 1 92.44 17 MET B C 1
ATOM 3184 O O . MET B 1 17 ? -59.625 -30.266 24.609 1 92.44 17 MET B O 1
ATOM 3188 N N . TYR B 1 18 ? -57.562 -29.547 24.094 1 91.62 18 TYR B N 1
ATOM 3189 C CA . TYR B 1 18 ? -57.156 -29.531 25.5 1 91.62 18 TYR B CA 1
ATOM 3190 C C . TYR B 1 18 ? -57.969 -28.516 26.297 1 91.62 18 TYR B C 1
ATOM 3192 O O . TYR B 1 18 ? -58.375 -28.781 27.422 1 91.62 18 TYR B O 1
ATOM 3200 N N . GLY B 1 19 ? -58.25 -27.438 25.734 1 89.44 19 GLY B N 1
ATOM 3201 C CA . GLY B 1 19 ? -59.125 -26.453 26.328 1 89.44 19 GLY B CA 1
ATOM 3202 C C . GLY B 1 19 ? -60.594 -26.922 26.422 1 89.44 19 GLY B C 1
ATOM 3203 O O . GLY B 1 19 ? -61.25 -26.703 27.438 1 89.44 19 GLY B O 1
ATOM 3204 N N . GLU B 1 20 ? -61 -27.562 25.406 1 91.31 20 GLU B N 1
ATOM 3205 C CA . GLU B 1 20 ? -62.375 -28.094 25.344 1 91.31 20 GLU B CA 1
ATOM 3206 C C . GLU B 1 20 ? -62.625 -29.109 26.453 1 91.31 20 GLU B C 1
ATOM 3208 O O . GLU B 1 20 ? -63.719 -29.188 26.984 1 91.31 20 GLU B O 1
ATOM 3213 N N . CYS B 1 21 ? -61.594 -29.859 26.734 1 91.31 21 CYS B N 1
ATOM 3214 C CA . CYS B 1 21 ? -61.688 -30.891 27.766 1 91.31 21 CYS B CA 1
ATOM 3215 C C . CYS B 1 21 ? -61.312 -30.344 29.141 1 91.31 21 CYS B C 1
ATOM 3217 O O . CYS B 1 21 ? -60.969 -31.109 30.031 1 91.31 21 CYS B O 1
ATOM 3219 N N . HIS B 1 22 ? -61.406 -28.922 29.359 1 89.44 22 HIS B N 1
ATOM 3220 C CA . HIS B 1 22 ? -61.156 -28.234 30.625 1 89.44 22 HIS B CA 1
ATOM 3221 C C . HIS B 1 22 ? -59.812 -28.656 31.203 1 89.44 22 HIS B C 1
ATOM 3223 O O . HIS B 1 22 ? -59.688 -28.922 32.406 1 89.44 22 HIS B O 1
ATOM 3229 N N . GLN B 1 23 ? -58.75 -28.875 30.266 1 89.75 23 GLN B N 1
ATOM 3230 C CA . GLN B 1 23 ? -57.312 -29.078 30.578 1 89.75 23 GLN B CA 1
ATOM 3231 C C . GLN B 1 23 ? -57.094 -30.453 31.188 1 89.75 23 GLN B C 1
ATOM 3233 O O . GLN B 1 23 ? -56.188 -30.625 32.031 1 89.75 23 GLN B O 1
ATOM 3238 N N . ASN B 1 24 ? -57.969 -31.344 30.875 1 88.94 24 ASN B N 1
ATOM 3239 C CA . ASN B 1 24 ? -57.75 -32.75 31.172 1 88.94 24 ASN B CA 1
ATOM 3240 C C . ASN B 1 24 ? -57.094 -33.5 30.016 1 88.94 24 ASN B C 1
ATOM 3242 O O . ASN B 1 24 ? -57.719 -33.75 29 1 88.94 24 ASN B O 1
ATOM 3246 N N . ALA B 1 25 ? -55.875 -33.844 30.141 1 88.5 25 ALA B N 1
ATOM 3247 C CA . ALA B 1 25 ? -55.031 -34.344 29.062 1 88.5 25 ALA B CA 1
ATOM 3248 C C . ALA B 1 25 ? -55.5 -35.719 28.594 1 88.5 25 ALA B C 1
ATOM 3250 O O . ALA B 1 25 ? -55.5 -36 27.391 1 88.5 25 ALA B O 1
ATOM 3251 N N . ALA B 1 26 ? -55.906 -36.531 29.609 1 88.31 26 ALA B N 1
ATOM 3252 C CA . ALA B 1 26 ? -56.344 -37.875 29.25 1 88.31 26 ALA B CA 1
ATOM 3253 C C . ALA B 1 26 ? -57.594 -37.844 28.406 1 88.31 26 ALA B C 1
ATOM 3255 O O . ALA B 1 26 ? -57.719 -38.531 27.406 1 88.31 26 ALA B O 1
ATOM 3256 N N . LEU B 1 27 ? -58.531 -36.969 28.938 1 91.44 27 LEU B N 1
ATOM 3257 C CA . LEU B 1 27 ? -59.75 -36.812 28.188 1 91.44 27 LEU B CA 1
ATOM 3258 C C . LEU B 1 27 ? -59.5 -36.219 26.812 1 91.44 27 LEU B C 1
ATOM 3260 O O . LEU B 1 27 ? -60.156 -36.594 25.844 1 91.44 27 LEU B O 1
ATOM 3264 N N . THR B 1 28 ? -58.5 -35.344 26.656 1 90.5 28 THR B N 1
ATOM 3265 C CA . THR B 1 28 ? -58.156 -34.719 25.391 1 90.5 28 THR B CA 1
ATOM 3266 C C . THR B 1 28 ? -57.625 -35.75 24.391 1 90.5 28 THR B C 1
ATOM 3268 O O . THR B 1 28 ? -58 -35.719 23.219 1 90.5 28 THR B O 1
ATOM 3271 N N . LEU B 1 29 ? -56.906 -36.656 24.797 1 89.06 29 LEU B N 1
ATOM 3272 C CA . LEU B 1 29 ? -56.344 -37.688 23.938 1 89.06 29 LEU B CA 1
ATOM 3273 C C . LEU B 1 29 ? -57.469 -38.562 23.359 1 89.06 29 LEU B C 1
ATOM 3275 O O . LEU B 1 29 ? -57.469 -38.906 22.172 1 89.06 29 LEU B O 1
ATOM 3279 N N . ARG B 1 30 ? -58.344 -38.938 24.25 1 88.31 30 ARG B N 1
ATOM 3280 C CA . ARG B 1 30 ? -59.469 -39.781 23.812 1 88.31 30 ARG B CA 1
ATOM 3281 C C . ARG B 1 30 ? -60.344 -39.062 22.812 1 88.31 30 ARG B C 1
ATOM 3283 O O . ARG B 1 30 ? -60.75 -39.656 21.797 1 88.31 30 ARG B O 1
ATOM 3290 N N . THR B 1 31 ? -60.656 -37.781 23.234 1 90.62 31 THR B N 1
ATOM 3291 C CA . THR B 1 31 ? -61.5 -36.969 22.359 1 90.62 31 THR B CA 1
ATOM 3292 C C . THR B 1 31 ? -60.844 -36.75 21.016 1 90.62 31 THR B C 1
ATOM 3294 O O . THR B 1 31 ? -61.5 -36.781 19.969 1 90.62 31 THR B O 1
ATOM 3297 N N . TYR B 1 32 ? -59.562 -36.531 20.969 1 90.56 32 TYR B N 1
ATOM 3298 C CA . TYR B 1 32 ? -58.812 -36.312 19.734 1 90.56 32 TYR B CA 1
ATOM 3299 C C . TYR B 1 32 ? -58.844 -37.562 18.844 1 90.56 32 TYR B C 1
ATOM 3301 O O . TYR B 1 32 ? -59 -37.469 17.641 1 90.56 32 TYR B O 1
ATOM 3309 N N . ARG B 1 33 ? -58.719 -38.719 19.438 1 86.94 33 ARG B N 1
ATOM 3310 C CA . ARG B 1 33 ? -58.781 -39.969 18.703 1 86.94 33 ARG B CA 1
ATOM 3311 C C . ARG B 1 33 ? -60.156 -40.219 18.109 1 86.94 33 ARG B C 1
ATOM 3313 O O . ARG B 1 33 ? -60.281 -40.75 17 1 86.94 33 ARG B O 1
ATOM 3320 N N . GLU B 1 34 ? -61.125 -39.875 18.906 1 89 34 GLU B N 1
ATOM 3321 C CA . GLU B 1 34 ? -62.5 -40.062 18.453 1 89 34 GLU B CA 1
ATOM 3322 C C . GLU B 1 34 ? -62.812 -39.156 17.266 1 89 34 GLU B C 1
ATOM 3324 O O . GLU B 1 34 ? -63.469 -39.562 16.312 1 89 34 GLU B O 1
ATOM 3329 N N . ARG B 1 35 ? -62.312 -37.812 17.312 1 87.81 35 ARG B N 1
ATOM 3330 C CA . ARG B 1 35 ? -62.656 -36.812 16.281 1 87.81 35 ARG B CA 1
ATOM 3331 C C . ARG B 1 35 ? -61.75 -36.969 15.055 1 87.81 35 ARG B C 1
ATOM 3333 O O . ARG B 1 35 ? -62.25 -36.844 13.922 1 87.81 35 ARG B O 1
ATOM 3340 N N . TYR B 1 36 ? -60.406 -37.188 15.312 1 85.81 36 TYR B N 1
ATOM 3341 C CA . TYR B 1 36 ? -59.5 -37.156 14.18 1 85.81 36 TYR B CA 1
ATOM 3342 C C . TYR B 1 36 ? -58.781 -38.469 13.984 1 85.81 36 TYR B C 1
ATOM 3344 O O . TYR B 1 36 ? -57.906 -38.594 13.133 1 85.81 36 TYR B O 1
ATOM 3352 N N . GLY B 1 37 ? -59.062 -39.469 14.703 1 81.19 37 GLY B N 1
ATOM 3353 C CA . GLY B 1 37 ? -58.375 -40.75 14.68 1 81.19 37 GLY B CA 1
ATOM 3354 C C . GLY B 1 37 ? -58.438 -41.438 13.328 1 81.19 37 GLY B C 1
ATOM 3355 O O . GLY B 1 37 ? -57.562 -42.25 13 1 81.19 37 GLY B O 1
ATOM 3356 N N . ALA B 1 38 ? -59.469 -41.031 12.523 1 79.56 38 ALA B N 1
ATOM 3357 C CA . ALA B 1 38 ? -59.625 -41.656 11.219 1 79.56 38 ALA B CA 1
ATOM 3358 C C . ALA B 1 38 ? -58.75 -41 10.164 1 79.56 38 ALA B C 1
ATOM 3360 O O . ALA B 1 38 ? -58.375 -41.625 9.172 1 79.56 38 ALA B O 1
ATOM 3361 N N . SER B 1 39 ? -58.312 -39.719 10.328 1 79.94 39 SER B N 1
ATOM 3362 C CA . SER B 1 39 ? -57.656 -38.969 9.266 1 79.94 39 SER B CA 1
ATOM 3363 C C . SER B 1 39 ? -56.25 -38.562 9.656 1 79.94 39 SER B C 1
ATOM 3365 O O . SER B 1 39 ? -55.406 -38.312 8.797 1 79.94 39 SER B O 1
ATOM 3367 N N . ARG B 1 40 ? -56 -38.406 10.961 1 82.88 40 ARG B N 1
ATOM 3368 C CA . ARG B 1 40 ? -54.688 -37.875 11.391 1 82.88 40 ARG B CA 1
ATOM 3369 C C . ARG B 1 40 ? -54.031 -38.812 12.367 1 82.88 40 ARG B C 1
ATOM 3371 O O . ARG B 1 40 ? -54.656 -39.719 12.938 1 82.88 40 ARG B O 1
ATOM 3378 N N . HIS B 1 41 ? -52.688 -38.688 12.406 1 82.12 41 HIS B N 1
ATOM 3379 C CA . HIS B 1 41 ? -51.938 -39.406 13.438 1 82.12 41 HIS B CA 1
ATOM 3380 C C . HIS B 1 41 ? -52.188 -38.812 14.82 1 82.12 41 HIS B C 1
ATOM 3382 O O . HIS B 1 41 ? -52 -37.625 15.031 1 82.12 41 HIS B O 1
ATOM 3388 N N . CYS B 1 42 ? -52.688 -39.625 15.711 1 84.12 42 CYS B N 1
ATOM 3389 C CA . CYS B 1 42 ? -53.094 -39.125 17.031 1 84.12 42 CYS B CA 1
ATOM 3390 C C . CYS B 1 42 ? -51.969 -39.312 18.031 1 84.12 42 CYS B C 1
ATOM 3392 O O . CYS B 1 42 ? -51.219 -40.312 17.984 1 84.12 42 CYS B O 1
ATOM 3394 N N . PRO B 1 43 ? -51.781 -38.312 18.844 1 84.69 43 PRO B N 1
ATOM 3395 C CA . PRO B 1 43 ? -50.781 -38.469 19.891 1 84.69 43 PRO B CA 1
ATOM 3396 C C . PRO B 1 43 ? -51.094 -39.562 20.891 1 84.69 43 PRO B C 1
ATOM 3398 O O . PRO B 1 43 ? -52.281 -39.812 21.188 1 84.69 43 PRO B O 1
ATOM 3401 N N . THR B 1 44 ? -50 -40.312 21.297 1 81.81 44 THR B N 1
ATOM 3402 C CA . THR B 1 44 ? -50.219 -41.469 22.188 1 81.81 44 THR B CA 1
ATOM 3403 C C . THR B 1 44 ? -49.906 -41.062 23.625 1 81.81 44 THR B C 1
ATOM 3405 O O . THR B 1 44 ? -50.344 -41.75 24.562 1 81.81 44 THR B O 1
ATOM 3408 N N . ASP B 1 45 ? -49.219 -39.938 23.719 1 83.5 45 ASP B N 1
ATOM 3409 C CA . ASP B 1 45 ? -48.781 -39.531 25.062 1 83.5 45 ASP B CA 1
ATOM 3410 C C . ASP B 1 45 ? -49.344 -38.156 25.406 1 83.5 45 ASP B C 1
ATOM 3412 O O . ASP B 1 45 ? -49.281 -37.219 24.594 1 83.5 45 ASP B O 1
ATOM 3416 N N . VAL B 1 46 ? -49.875 -38.125 26.656 1 83.69 46 VAL B N 1
ATOM 3417 C CA . VAL B 1 46 ? -50.469 -36.875 27.156 1 83.69 46 VAL B CA 1
ATOM 3418 C C . VAL B 1 46 ? -49.375 -35.812 27.203 1 83.69 46 VAL B C 1
ATOM 3420 O O . VAL B 1 46 ? -49.688 -34.625 27.094 1 83.69 46 VAL B O 1
ATOM 3423 N N . ARG B 1 47 ? -48.125 -36.25 27.312 1 83.62 47 ARG B N 1
ATOM 3424 C CA . ARG B 1 47 ? -47.031 -35.312 27.453 1 83.62 47 ARG B CA 1
ATOM 3425 C C . ARG B 1 47 ? -46.844 -34.469 26.188 1 83.62 47 ARG B C 1
ATOM 3427 O O . ARG B 1 47 ? -46.375 -33.344 26.25 1 83.62 47 ARG B O 1
ATOM 3434 N N . THR B 1 48 ? -47.188 -35.031 25.078 1 85.19 48 THR B N 1
ATOM 3435 C CA . THR B 1 48 ? -47.094 -34.281 23.812 1 85.19 48 THR B CA 1
ATOM 3436 C C . THR B 1 48 ? -47.969 -33.031 23.859 1 85.19 48 THR B C 1
ATOM 3438 O O . THR B 1 48 ? -47.531 -31.953 23.453 1 85.19 48 THR B O 1
ATOM 3441 N N . ILE B 1 49 ? -49.094 -33.188 24.422 1 86.19 49 ILE B N 1
ATOM 3442 C CA . ILE B 1 49 ? -50.031 -32.094 24.484 1 86.19 49 ILE B CA 1
ATOM 3443 C C . ILE B 1 49 ? -49.625 -31.094 25.578 1 86.19 49 ILE B C 1
ATOM 3445 O O . ILE B 1 49 ? -49.594 -29.891 25.344 1 86.19 49 ILE B O 1
ATOM 3449 N N . ILE B 1 50 ? -49.188 -31.625 26.688 1 87.94 50 ILE B N 1
ATOM 3450 C CA . ILE B 1 50 ? -48.812 -30.781 27.812 1 87.94 50 ILE B CA 1
ATOM 3451 C C . ILE B 1 50 ? -47.562 -29.984 27.469 1 87.94 50 ILE B C 1
ATOM 3453 O O . ILE B 1 50 ? -47.469 -28.797 27.781 1 87.94 50 ILE B O 1
ATOM 3457 N N . SER B 1 51 ? -46.594 -30.672 26.812 1 86.12 51 SER B N 1
ATOM 3458 C CA . SER B 1 51 ? -45.344 -30 26.438 1 86.12 51 SER B CA 1
ATOM 3459 C C . SER B 1 51 ? -45.625 -28.875 25.438 1 86.12 51 SER B C 1
ATOM 3461 O O . SER B 1 51 ? -45 -27.812 25.484 1 86.12 51 SER B O 1
ATOM 3463 N N . ALA B 1 52 ? -46.5 -29.078 24.5 1 86.19 52 ALA B N 1
ATOM 3464 C CA . ALA B 1 52 ? -46.844 -28.047 23.5 1 86.19 52 ALA B CA 1
ATOM 3465 C C . ALA B 1 52 ? -47.438 -26.828 24.172 1 86.19 52 ALA B C 1
ATOM 3467 O O . ALA B 1 52 ? -47.094 -25.688 23.844 1 86.19 52 ALA B O 1
ATOM 3468 N N . VAL B 1 53 ? -48.344 -27.047 25.125 1 88.62 53 VAL B N 1
ATOM 3469 C CA . VAL B 1 53 ? -48.969 -25.938 25.859 1 88.62 53 VAL B CA 1
ATOM 3470 C C . VAL B 1 53 ? -47.906 -25.203 26.656 1 88.62 53 VAL B C 1
ATOM 3472 O O . VAL B 1 53 ? -47.906 -23.969 26.703 1 88.62 53 VAL B O 1
ATOM 3475 N N . GLN B 1 54 ? -46.938 -25.969 27.203 1 87.12 54 GLN B N 1
ATOM 3476 C CA . GLN B 1 54 ? -45.906 -25.328 28 1 87.12 54 GLN B CA 1
ATOM 3477 C C . GLN B 1 54 ? -44.969 -24.5 27.109 1 87.12 54 GLN B C 1
ATOM 3479 O O . GLN B 1 54 ? -44.531 -23.422 27.516 1 87.12 54 GLN B O 1
ATOM 3484 N N . ARG B 1 55 ? -44.625 -25.047 25.969 1 82.88 55 ARG B N 1
ATOM 3485 C CA . ARG B 1 55 ? -43.812 -24.281 25.047 1 82.88 55 ARG B CA 1
ATOM 3486 C C . ARG B 1 55 ? -44.469 -22.938 24.719 1 82.88 55 ARG B C 1
ATOM 3488 O O . ARG B 1 55 ? -43.781 -21.906 24.688 1 82.88 55 ARG B O 1
ATOM 3495 N N . LEU B 1 56 ? -45.719 -22.922 24.5 1 84.81 56 LEU B N 1
ATOM 3496 C CA . LEU B 1 56 ? -46.438 -21.688 24.188 1 84.81 56 LEU B CA 1
ATOM 3497 C C . LEU B 1 56 ? -46.438 -20.734 25.375 1 84.81 56 LEU B C 1
ATOM 3499 O O . LEU B 1 56 ? -46.219 -19.5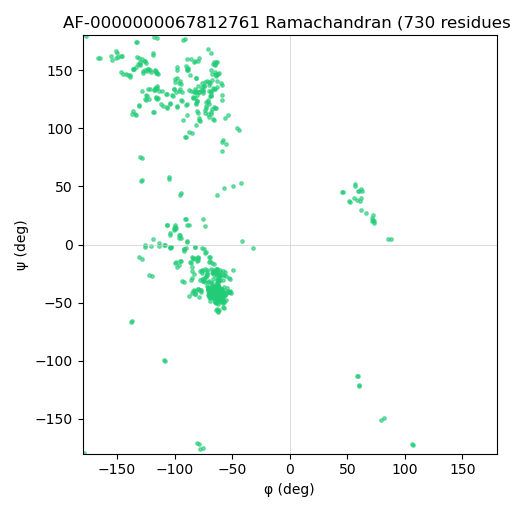31 25.203 1 84.81 56 LEU B O 1
ATOM 3503 N N . ARG B 1 57 ? -46.656 -21.359 26.547 1 84 57 ARG B N 1
ATOM 3504 C CA . ARG B 1 57 ? -46.656 -20.531 27.75 1 84 57 ARG B CA 1
ATOM 3505 C C . ARG B 1 57 ? -45.312 -19.828 27.953 1 84 57 ARG B C 1
ATOM 3507 O O . ARG B 1 57 ? -45.281 -18.703 28.453 1 84 57 ARG B O 1
ATOM 3514 N N . ASP B 1 58 ? -44.25 -20.484 27.484 1 80.81 58 ASP B N 1
ATOM 3515 C CA . ASP B 1 58 ? -42.875 -19.984 27.641 1 80.81 58 ASP B CA 1
ATOM 3516 C C . ASP B 1 58 ? -42.438 -19.203 26.406 1 80.81 58 ASP B C 1
ATOM 3518 O O . ASP B 1 58 ? -41.25 -18.859 26.281 1 80.81 58 ASP B O 1
ATOM 3522 N N . ASN B 1 59 ? -43.281 -19.016 25.641 1 82.38 59 ASN B N 1
ATOM 3523 C CA . ASN B 1 59 ? -43.031 -18.281 24.406 1 82.38 59 ASN B CA 1
ATOM 3524 C C . ASN B 1 59 ? -42 -18.984 23.516 1 82.38 59 ASN B C 1
ATOM 3526 O O . ASN B 1 59 ? -41.188 -18.344 22.875 1 82.38 59 ASN B O 1
ATOM 3530 N N . GLN B 1 60 ? -41.938 -20.219 23.594 1 79.56 60 GLN B N 1
ATOM 3531 C CA . GLN B 1 60 ? -41.094 -21.016 22.719 1 79.56 60 GLN B CA 1
ATOM 3532 C C . GLN B 1 60 ? -41.844 -21.422 21.438 1 79.56 60 GLN B C 1
ATOM 3534 O O . GLN B 1 60 ? -43.062 -21.375 21.391 1 79.56 60 GLN B O 1
ATOM 3539 N N . PRO B 1 61 ? -41.031 -21.781 20.391 1 79.69 61 PRO B N 1
ATOM 3540 C CA . PRO B 1 61 ? -41.688 -22.25 19.172 1 79.69 61 PRO B CA 1
ATOM 3541 C C . PRO B 1 61 ? -42.562 -23.484 19.438 1 79.69 61 PRO B C 1
ATOM 3543 O O . PRO B 1 61 ? -42.188 -24.344 20.25 1 79.69 61 PRO B O 1
ATOM 3546 N N . LEU B 1 62 ? -43.688 -23.359 18.812 1 80.44 62 LEU B N 1
ATOM 3547 C CA . LEU B 1 62 ? -44.625 -24.453 18.969 1 80.44 62 LEU B CA 1
ATOM 3548 C C . LEU B 1 62 ? -44.031 -25.797 18.609 1 80.44 62 LEU B C 1
ATOM 3550 O O . LEU B 1 62 ? -44.188 -26.781 19.328 1 80.44 62 LEU B O 1
ATOM 3554 N N . MET B 1 63 ? -43.188 -25.75 17.547 1 77.88 63 MET B N 1
ATOM 3555 C CA . MET B 1 63 ? -42.562 -26.984 17.094 1 77.88 63 MET B CA 1
ATOM 3556 C C . MET B 1 63 ? -41.312 -27.281 17.906 1 77.88 63 MET B C 1
ATOM 3558 O O . MET B 1 63 ? -40.531 -26.375 18.203 1 77.88 63 MET B O 1
ATOM 3562 N N . PRO B 1 64 ? -41.094 -28.406 18.5 1 66.25 64 PRO B N 1
ATOM 3563 C CA . PRO B 1 64 ? -39.906 -28.75 19.281 1 66.25 64 PRO B CA 1
ATOM 3564 C C . PRO B 1 64 ? -38.594 -28.656 18.469 1 66.25 64 PRO B C 1
ATOM 3566 O O . PRO B 1 64 ? -38.625 -28.922 17.266 1 66.25 64 PRO B O 1
ATOM 3569 N N . ASN B 1 65 ? -37.562 -27.828 18.984 1 52.97 65 ASN B N 1
ATOM 3570 C CA . ASN B 1 65 ? -36.219 -27.859 18.391 1 52.97 65 ASN B CA 1
ATOM 3571 C C . ASN B 1 65 ? -35.625 -29.266 18.453 1 52.97 65 ASN B C 1
ATOM 3573 O O . ASN B 1 65 ? -35.594 -29.891 19.5 1 52.97 65 ASN B O 1
ATOM 3577 N N . THR B 1 66 ? -35.719 -30.172 17.672 1 48.69 66 THR B N 1
ATOM 3578 C CA . THR B 1 66 ? -35.062 -31.469 17.766 1 48.69 66 THR B CA 1
ATOM 3579 C C . THR B 1 66 ? -33.562 -31.312 18.047 1 48.69 66 THR B C 1
ATOM 3581 O O . THR B 1 66 ? -32.781 -31.016 17.156 1 48.69 66 THR B O 1
ATOM 3584 N N . HIS B 1 67 ? -33.062 -30.578 18.984 1 41.59 67 HIS B N 1
ATOM 3585 C CA . HIS B 1 67 ? -31.625 -30.625 19.328 1 41.59 67 HIS B CA 1
ATOM 3586 C C . HIS B 1 67 ? -31.188 -32.031 19.703 1 41.59 67 HIS B C 1
ATOM 3588 O O . HIS B 1 67 ? -31.328 -32.438 20.859 1 41.59 67 HIS B O 1
ATOM 3594 N N . ASP B 1 68 ? -31.344 -33.062 19.188 1 39.59 68 ASP B N 1
ATOM 3595 C CA . ASP B 1 68 ? -30.578 -34.25 19.594 1 39.59 68 ASP B CA 1
ATOM 3596 C C . ASP B 1 68 ? -29.125 -33.875 19.844 1 39.59 68 ASP B C 1
ATOM 3598 O O . ASP B 1 68 ? -28.266 -34.781 19.938 1 39.59 68 ASP B O 1
ATOM 3602 N N . GLY B 1 69 ? -28.406 -32.625 19.812 1 38.81 69 GLY B N 1
ATOM 3603 C CA . GLY B 1 69 ? -26.984 -32.312 19.781 1 38.81 69 GLY B CA 1
ATOM 3604 C C . GLY B 1 69 ? -26.297 -32.5 21.125 1 38.81 69 GLY B C 1
ATOM 3605 O O . GLY B 1 69 ? -25.438 -31.719 21.516 1 38.81 69 GLY B O 1
ATOM 3606 N N . VAL B 1 70 ? -26.531 -33.094 22.031 1 38.84 70 VAL B N 1
ATOM 3607 C CA . VAL B 1 70 ? -25.797 -33.125 23.297 1 38.84 70 VAL B CA 1
ATOM 3608 C C . VAL B 1 70 ? -24.391 -33.656 23.078 1 38.84 70 VAL B C 1
ATOM 3610 O O . VAL B 1 70 ? -23.422 -33.125 23.625 1 38.84 70 VAL B O 1
ATOM 3613 N N . ALA B 1 71 ? -24.078 -34.719 22.562 1 40.69 71 ALA B N 1
ATOM 3614 C CA . ALA B 1 71 ? -22.734 -35.281 22.359 1 40.69 71 ALA B CA 1
ATOM 3615 C C . ALA B 1 71 ? -21.875 -34.344 21.531 1 40.69 71 ALA B C 1
ATOM 3617 O O . ALA B 1 71 ? -20.656 -34.25 21.75 1 40.69 71 ALA B O 1
ATOM 3618 N N . GLY B 1 72 ? -22.203 -33.469 20.672 1 43.84 72 GLY B N 1
ATOM 3619 C CA . GLY B 1 72 ? -21.578 -32.469 19.828 1 43.84 72 GLY B CA 1
ATOM 3620 C C . GLY B 1 72 ? -21.094 -31.25 20.594 1 43.84 72 GLY B C 1
ATOM 3621 O O . GLY B 1 72 ? -20.219 -30.531 20.125 1 43.84 72 GLY B O 1
ATOM 3622 N N . GLN B 1 73 ? -21.562 -30.953 21.75 1 48.47 73 GLN B N 1
ATOM 3623 C CA . GLN B 1 73 ? -21.219 -29.781 22.562 1 48.47 73 GLN B CA 1
ATOM 3624 C C . GLN B 1 73 ? -19.875 -29.984 23.266 1 48.47 73 GLN B C 1
ATOM 3626 O O . GLN B 1 73 ? -19.078 -29.047 23.375 1 48.47 73 GLN B O 1
ATOM 3631 N N . GLN B 1 74 ? -19.609 -31.141 23.875 1 48.97 74 GLN B N 1
ATOM 3632 C CA . GLN B 1 74 ? -18.344 -31.312 24.594 1 48.97 74 GLN B CA 1
ATOM 3633 C C . GLN B 1 74 ? -17.156 -31.234 23.641 1 48.97 74 GLN B C 1
ATOM 3635 O O . GLN B 1 74 ? -16.141 -30.609 23.969 1 48.97 74 GLN B O 1
ATOM 3640 N N . THR B 1 75 ? -17.109 -32 22.688 1 51.69 75 THR B N 1
ATOM 3641 C CA . THR B 1 75 ? -16.047 -31.938 21.688 1 51.69 75 THR B CA 1
ATOM 3642 C C . THR B 1 75 ? -15.859 -30.5 21.188 1 51.69 75 THR B C 1
ATOM 3644 O O . THR B 1 75 ? -14.727 -30.062 20.953 1 51.69 75 THR B O 1
ATOM 3647 N N . SER B 1 76 ? -16.938 -29.844 21.422 1 65.69 76 SER B N 1
ATOM 3648 C CA . SER B 1 76 ? -16.891 -28.469 20.969 1 65.69 76 SER B CA 1
ATOM 3649 C C . SER B 1 76 ? -16.203 -27.562 21.984 1 65.69 76 SER B C 1
ATOM 3651 O O . SER B 1 76 ? -15.414 -26.688 21.609 1 65.69 76 SER B O 1
ATOM 3653 N N . SER B 1 77 ? -16.312 -28.141 23.375 1 73.69 77 SER B N 1
ATOM 3654 C CA . SER B 1 77 ? -15.719 -27.297 24.406 1 73.69 77 SER B CA 1
ATOM 3655 C C . SER B 1 77 ? -14.203 -27.484 24.469 1 73.69 77 SER B C 1
ATOM 3657 O O . SER B 1 77 ? -13.461 -26.516 24.641 1 73.69 77 SER B O 1
ATOM 3659 N N . ASN B 1 78 ? -13.797 -28.703 24.328 1 81.81 78 ASN B N 1
ATOM 3660 C CA . ASN B 1 78 ? -12.359 -28.969 24.328 1 81.81 78 ASN B CA 1
ATOM 3661 C C . ASN B 1 78 ? -11.664 -28.281 23.141 1 81.81 78 ASN B C 1
ATOM 3663 O O . ASN B 1 78 ? -10.602 -27.688 23.312 1 81.81 78 ASN B O 1
ATOM 3667 N N . LEU B 1 79 ? -12.273 -28.391 22.141 1 86.88 79 LEU B N 1
ATOM 3668 C CA . LEU B 1 79 ? -11.727 -27.719 20.969 1 86.88 79 LEU B CA 1
ATOM 3669 C C . LEU B 1 79 ? -11.633 -26.219 21.188 1 86.88 79 LEU B C 1
ATOM 3671 O O . LEU B 1 79 ? -10.648 -25.594 20.797 1 86.88 79 LEU B O 1
ATOM 3675 N N . GLU B 1 80 ? -12.688 -25.719 21.828 1 90.25 80 GLU B N 1
ATOM 3676 C CA . GLU B 1 80 ? -12.719 -24.281 22.094 1 90.25 80 GLU B CA 1
ATOM 3677 C C . GLU B 1 80 ? -11.539 -23.859 22.969 1 90.25 80 GLU B C 1
ATOM 3679 O O . GLU B 1 80 ? -10.883 -22.859 22.688 1 90.25 80 GLU B O 1
ATOM 3684 N N . GLN B 1 81 ? -11.242 -24.672 23.984 1 90.25 81 GLN B N 1
ATOM 3685 C CA . GLN B 1 81 ? -10.133 -24.328 24.875 1 90.25 81 GLN B CA 1
ATOM 3686 C C . GLN B 1 81 ? -8.797 -24.438 24.156 1 90.25 81 GLN B C 1
ATOM 3688 O O . GLN B 1 81 ? -7.902 -23.625 24.375 1 90.25 81 GLN B O 1
ATOM 3693 N N . ARG B 1 82 ? -8.703 -25.391 23.438 1 92.38 82 ARG B N 1
ATOM 3694 C CA . ARG B 1 82 ? -7.461 -25.594 22.703 1 92.38 82 ARG B CA 1
ATOM 3695 C C . ARG B 1 82 ? -7.227 -24.484 21.703 1 92.38 82 ARG B C 1
ATOM 3697 O O . ARG B 1 82 ? -6.094 -24.016 21.516 1 92.38 82 ARG B O 1
ATOM 3704 N N . VAL B 1 83 ? -8.242 -24.094 21.062 1 92.88 83 VAL B N 1
ATOM 3705 C CA . VAL B 1 83 ? -8.148 -23.016 20.094 1 92.88 83 VAL B CA 1
ATOM 3706 C C . VAL B 1 83 ? -7.762 -21.719 20.781 1 92.88 83 VAL B C 1
ATOM 3708 O O . VAL B 1 83 ? -6.879 -21 20.328 1 92.88 83 VAL B O 1
ATOM 3711 N N . LEU B 1 84 ? -8.398 -21.484 21.891 1 92.56 84 LEU B N 1
ATOM 3712 C CA . LEU B 1 84 ? -8.117 -20.266 22.625 1 92.56 84 LEU B CA 1
ATOM 3713 C C . LEU B 1 84 ? -6.676 -20.25 23.125 1 92.56 84 LEU B C 1
ATOM 3715 O O . LEU B 1 84 ? -6 -19.219 23.062 1 92.56 84 LEU B O 1
ATOM 3719 N N . THR B 1 85 ? -6.195 -21.375 23.578 1 92.62 85 THR B N 1
ATOM 3720 C CA . THR B 1 85 ? -4.812 -21.484 24.031 1 92.62 85 THR B CA 1
ATOM 3721 C C . THR B 1 85 ? -3.846 -21.281 22.859 1 92.62 85 THR B C 1
ATOM 3723 O O . THR B 1 85 ? -2.797 -20.656 23.016 1 92.62 85 THR B O 1
ATOM 3726 N N . HIS B 1 86 ? -4.215 -21.797 21.812 1 93.62 86 HIS B N 1
ATOM 3727 C CA . HIS B 1 86 ? -3.391 -21.656 20.609 1 93.62 86 HIS B CA 1
ATOM 3728 C C . HIS B 1 86 ? -3.223 -20.188 20.219 1 93.62 86 HIS B C 1
ATOM 3730 O O . HIS B 1 86 ? -2.113 -19.75 19.922 1 93.62 86 HIS B O 1
ATOM 3736 N N . PHE B 1 87 ? -4.234 -19.453 20.234 1 93.25 87 PHE B N 1
ATOM 3737 C CA . PHE B 1 87 ? -4.18 -18.062 19.812 1 93.25 87 PHE B CA 1
ATOM 3738 C C . PHE B 1 87 ? -3.539 -17.188 20.891 1 93.25 87 PHE B C 1
ATOM 3740 O O . PHE B 1 87 ? -3.023 -16.109 20.609 1 93.25 87 PHE B O 1
ATOM 3747 N N . ARG B 1 88 ? -3.561 -17.641 22.141 1 91.25 88 ARG B N 1
ATOM 3748 C CA . ARG B 1 88 ? -2.828 -16.938 23.203 1 91.25 88 ARG B CA 1
ATOM 3749 C C . ARG B 1 88 ? -1.323 -17.047 22.984 1 91.25 88 ARG B C 1
ATOM 3751 O O . ARG B 1 88 ? -0.585 -16.094 23.219 1 91.25 88 ARG B O 1
ATOM 3758 N N . ASN B 1 89 ? -1.048 -18.234 22.5 1 91.88 89 ASN B N 1
ATOM 3759 C CA . ASN B 1 89 ? 0.371 -18.5 22.281 1 91.88 89 ASN B CA 1
ATOM 3760 C C . ASN B 1 89 ? 0.823 -17.984 20.906 1 91.88 89 ASN B C 1
ATOM 3762 O O . ASN B 1 89 ? 2.004 -17.703 20.703 1 91.88 89 ASN B O 1
ATOM 3766 N N . ASN B 1 90 ? -0.12 -18.016 20.016 1 91.94 90 ASN B N 1
ATOM 3767 C CA . ASN B 1 90 ? 0.146 -17.562 18.656 1 91.94 90 ASN B CA 1
ATOM 3768 C C . ASN B 1 90 ? -0.888 -16.547 18.188 1 91.94 90 ASN B C 1
ATOM 3770 O O . ASN B 1 90 ? -1.671 -16.812 17.281 1 91.94 90 ASN B O 1
ATOM 3774 N N . PRO B 1 91 ? -0.73 -15.383 18.719 1 92.19 91 PRO B N 1
ATOM 3775 C CA . PRO B 1 91 ? -1.768 -14.375 18.469 1 92.19 91 PRO B CA 1
ATOM 3776 C C . PRO B 1 91 ? -1.789 -13.906 17.016 1 92.19 91 PRO B C 1
ATOM 3778 O O . PRO B 1 91 ? -2.748 -13.266 16.578 1 92.19 91 PRO B O 1
ATOM 3781 N N . THR B 1 92 ? -0.848 -14.211 16.203 1 89.12 92 THR B N 1
ATOM 3782 C CA . THR B 1 92 ? -0.799 -13.742 14.828 1 89.12 92 THR B CA 1
ATOM 3783 C C . THR B 1 92 ? -1.195 -14.859 13.867 1 89.12 92 THR B C 1
ATOM 3785 O O . THR B 1 92 ? -1.126 -14.688 12.648 1 89.12 92 THR B O 1
ATOM 3788 N N . CYS B 1 93 ? -1.691 -15.953 14.367 1 90.31 93 CYS B N 1
ATOM 3789 C CA . CYS B 1 93 ? -2.096 -17.078 13.539 1 90.31 93 CYS B CA 1
ATOM 3790 C C . CYS B 1 93 ? -3.348 -16.75 12.734 1 90.31 93 CYS B C 1
ATOM 3792 O O . CYS B 1 93 ? -4.246 -16.078 13.234 1 90.31 93 CYS B O 1
ATOM 3794 N N . SER B 1 94 ? -3.361 -17.203 11.477 1 89.88 94 SER B N 1
ATOM 3795 C CA . SER B 1 94 ? -4.551 -17 10.656 1 89.88 94 SER B CA 1
ATOM 3796 C C . SER B 1 94 ? -5.633 -18.031 10.977 1 89.88 94 SER B C 1
ATOM 3798 O O . SER B 1 94 ? -5.34 -19.094 11.5 1 89.88 94 SER B O 1
ATOM 3800 N N . LEU B 1 95 ? -6.879 -17.688 10.656 1 92.31 95 LEU B N 1
ATOM 3801 C CA . LEU B 1 95 ? -7.992 -18.594 10.875 1 92.31 95 LEU B CA 1
ATOM 3802 C C . LEU B 1 95 ? -7.832 -19.859 10.047 1 92.31 95 LEU B C 1
ATOM 3804 O O . LEU B 1 95 ? -8.109 -20.969 10.523 1 92.31 95 LEU B O 1
ATOM 3808 N N . ARG B 1 96 ? -7.309 -19.688 8.805 1 88.06 96 ARG B N 1
ATOM 3809 C CA . ARG B 1 96 ? -7.156 -20.828 7.914 1 88.06 96 ARG B CA 1
ATOM 3810 C C . ARG B 1 96 ? -6.055 -21.766 8.406 1 88.06 96 ARG B C 1
ATOM 3812 O O . ARG B 1 96 ? -6.207 -22.984 8.383 1 88.06 96 ARG B O 1
ATOM 3819 N N . GLN B 1 97 ? -4.961 -21.188 8.867 1 87.69 97 GLN B N 1
ATOM 3820 C CA . GLN B 1 97 ? -3.893 -22 9.438 1 87.69 97 GLN B CA 1
ATOM 3821 C C . GLN B 1 97 ? -4.379 -22.75 10.68 1 87.69 97 GLN B C 1
ATOM 3823 O O . GLN B 1 97 ? -4.047 -23.922 10.867 1 87.69 97 GLN B O 1
ATOM 3828 N N . ALA B 1 98 ? -5.062 -22.078 11.477 1 92.5 98 ALA B N 1
ATOM 3829 C CA . ALA B 1 98 ? -5.617 -22.719 12.664 1 92.5 98 ALA B CA 1
ATOM 3830 C C . ALA B 1 98 ? -6.59 -23.828 12.289 1 92.5 98 ALA B C 1
ATOM 3832 O O . ALA B 1 98 ? -6.617 -24.891 12.938 1 92.5 98 ALA B O 1
ATOM 3833 N N . GLY B 1 99 ? -7.402 -23.5 11.312 1 91.19 99 GLY B N 1
ATOM 3834 C CA . GLY B 1 99 ? -8.297 -24.547 10.844 1 91.19 99 GLY B CA 1
ATOM 3835 C C . GLY B 1 99 ? -7.578 -25.812 10.43 1 91.19 99 GLY B C 1
ATOM 3836 O O . GLY B 1 99 ? -8.031 -26.922 10.742 1 91.19 99 GLY B O 1
ATOM 3837 N N . ARG B 1 100 ? -6.457 -25.719 9.781 1 85.5 100 ARG B N 1
ATOM 3838 C CA . ARG B 1 100 ? -5.656 -26.875 9.367 1 85.5 100 ARG B CA 1
ATOM 3839 C C . ARG B 1 100 ? -5.035 -27.562 10.578 1 85.5 100 ARG B C 1
ATOM 3841 O O . ARG B 1 100 ? -4.984 -28.797 10.633 1 85.5 100 ARG B O 1
ATOM 3848 N N . THR B 1 101 ? -4.551 -26.766 11.445 1 88.06 101 THR B N 1
ATOM 3849 C CA . THR B 1 101 ? -3.92 -27.297 12.648 1 88.06 101 THR B CA 1
ATOM 3850 C C . THR B 1 101 ? -4.906 -28.141 13.445 1 88.06 101 THR B C 1
ATOM 3852 O O . THR B 1 101 ? -4.551 -29.219 13.938 1 88.06 101 THR B O 1
ATOM 3855 N N . PHE B 1 102 ? -6.16 -27.75 13.516 1 91.81 102 PHE B N 1
ATOM 3856 C CA . PHE B 1 102 ? -7.156 -28.422 14.336 1 91.81 102 PHE B CA 1
ATOM 3857 C C . PHE B 1 102 ? -8.078 -29.297 13.484 1 91.81 102 PHE B C 1
ATOM 3859 O O . PHE B 1 102 ? -9 -29.922 14 1 91.81 102 PHE B O 1
ATOM 3866 N N . HIS B 1 103 ? -7.812 -29.234 12.102 1 89.12 103 HIS B N 1
ATOM 3867 C CA . HIS B 1 103 ? -8.578 -30.031 11.156 1 89.12 103 HIS B CA 1
ATOM 3868 C C . HIS B 1 103 ? -10.055 -29.672 11.203 1 89.12 103 HIS B C 1
ATOM 3870 O O . HIS B 1 103 ? -10.914 -30.562 11.289 1 89.12 103 HIS B O 1
ATOM 3876 N N . VAL B 1 104 ? -10.367 -28.453 11.367 1 90.38 104 VAL B N 1
ATOM 3877 C CA . VAL B 1 104 ? -11.727 -27.906 11.297 1 90.38 104 VAL B CA 1
ATOM 3878 C C . VAL B 1 104 ? -11.766 -26.766 10.297 1 90.38 104 VAL B C 1
ATOM 3880 O O . VAL B 1 104 ? -10.727 -26.266 9.867 1 90.38 104 VAL B O 1
ATOM 3883 N N . HIS B 1 105 ? -12.922 -26.516 9.836 1 91.75 105 HIS B N 1
ATOM 3884 C CA . HIS B 1 105 ? -13.078 -25.375 8.938 1 91.75 105 HIS B CA 1
ATOM 3885 C C . HIS B 1 105 ? -12.727 -24.062 9.641 1 91.75 105 HIS B C 1
ATOM 3887 O O . HIS B 1 105 ? -13.031 -23.891 10.828 1 91.75 105 HIS B O 1
ATOM 3893 N N . HIS B 1 106 ? -12.195 -23.109 8.977 1 92.06 106 HIS B N 1
ATOM 3894 C CA . HIS B 1 106 ? -11.75 -21.844 9.555 1 92.06 106 HIS B CA 1
ATOM 3895 C C . HIS B 1 106 ? -12.922 -21.062 10.148 1 92.06 106 HIS B C 1
ATOM 3897 O O . HIS B 1 106 ? -12.75 -20.312 11.102 1 92.06 106 HIS B O 1
ATOM 3903 N N . ARG B 1 107 ? -14.094 -21.328 9.75 1 91.94 107 ARG B N 1
ATOM 3904 C CA . ARG B 1 107 ? -15.273 -20.656 10.273 1 91.94 107 ARG B CA 1
ATOM 3905 C C . ARG B 1 107 ? -15.562 -21.078 11.711 1 91.94 107 ARG B C 1
ATOM 3907 O O . ARG B 1 107 ? -16.062 -20.297 12.508 1 91.94 107 ARG B O 1
ATOM 3914 N N . THR B 1 108 ? -15.312 -22.328 11.945 1 91.06 108 THR B N 1
ATOM 3915 C CA . THR B 1 108 ? -15.469 -22.812 13.312 1 91.06 108 THR B CA 1
ATOM 3916 C C . THR B 1 108 ? -14.508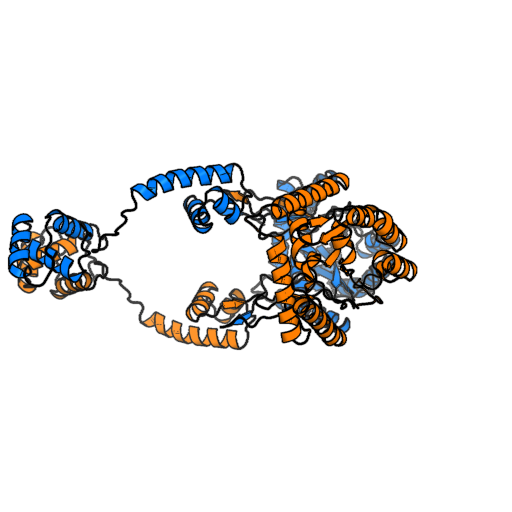 -22.109 14.258 1 91.06 108 THR B C 1
ATOM 3918 O O . THR B 1 108 ? -14.883 -21.75 15.375 1 91.06 108 THR B O 1
ATOM 3921 N N . ILE B 1 109 ? -13.305 -21.938 13.734 1 92.75 109 ILE B N 1
ATOM 3922 C CA . ILE B 1 109 ? -12.305 -21.219 14.516 1 92.75 109 ILE B CA 1
ATOM 3923 C C . ILE B 1 109 ? -12.781 -19.781 14.773 1 92.75 109 ILE B C 1
ATOM 3925 O O . ILE B 1 109 ? -12.695 -19.297 15.898 1 92.75 109 ILE B O 1
ATOM 3929 N N . HIS B 1 110 ? -13.219 -19.125 13.828 1 94.12 110 HIS B N 1
ATOM 3930 C CA . HIS B 1 110 ? -13.688 -17.75 13.93 1 94.12 110 HIS B CA 1
ATOM 3931 C C . HIS B 1 110 ? -14.828 -17.625 14.938 1 94.12 110 HIS B C 1
ATOM 3933 O O . HIS B 1 110 ? -14.859 -16.688 15.734 1 94.12 110 HIS B O 1
ATOM 3939 N N . ARG B 1 111 ? -15.766 -18.547 14.898 1 91.75 111 ARG B N 1
ATOM 3940 C CA . ARG B 1 111 ? -16.906 -18.562 15.812 1 91.75 111 ARG B CA 1
ATOM 3941 C C . ARG B 1 111 ? -16.438 -18.672 17.266 1 91.75 111 ARG B C 1
ATOM 3943 O O . ARG B 1 111 ? -16.969 -17.984 18.141 1 91.75 111 ARG B O 1
ATOM 3950 N N . ILE B 1 112 ? -15.523 -19.516 17.438 1 91.69 112 ILE B N 1
ATOM 3951 C CA . ILE B 1 112 ? -14.984 -19.734 18.781 1 91.69 112 ILE B CA 1
ATOM 3952 C C . ILE B 1 112 ? -14.359 -18.438 19.297 1 91.69 112 ILE B C 1
ATOM 3954 O O . ILE B 1 112 ? -14.602 -18.016 20.438 1 91.69 112 ILE B O 1
ATOM 3958 N N . LEU B 1 113 ? -13.578 -17.797 18.5 1 93.88 113 LEU B N 1
ATOM 3959 C CA . LEU B 1 113 ? -12.906 -16.578 18.891 1 93.88 113 LEU B CA 1
ATOM 3960 C C . LEU B 1 113 ? -13.914 -15.453 19.141 1 93.88 113 LEU B C 1
ATOM 3962 O O . LEU B 1 113 ? -13.781 -14.695 20.109 1 93.88 113 LEU B O 1
ATOM 3966 N N . LYS B 1 114 ? -14.836 -15.359 18.297 1 92.69 114 LYS B N 1
ATOM 3967 C CA . LYS B 1 114 ? -15.875 -14.344 18.453 1 92.69 114 LYS B CA 1
ATOM 3968 C C . LYS B 1 114 ? -16.656 -14.555 19.734 1 92.69 114 LYS B C 1
ATOM 3970 O O . LYS B 1 114 ? -17 -13.594 20.438 1 92.69 114 LYS B O 1
ATOM 3975 N N . LYS B 1 115 ? -17.047 -15.75 19.984 1 89.25 115 LYS B N 1
ATOM 3976 C CA . LYS B 1 115 ? -17.766 -16.094 21.219 1 89.25 115 LYS B CA 1
ATOM 3977 C C . LYS B 1 115 ? -17 -15.602 22.453 1 89.25 115 LYS B C 1
ATOM 3979 O O . LYS B 1 115 ? -17.625 -15.133 23.406 1 89.25 115 LYS B O 1
ATOM 3984 N N . ASP B 1 116 ? -15.742 -15.766 22.375 1 92.12 116 ASP B N 1
ATOM 3985 C CA . ASP B 1 116 ? -14.914 -15.367 23.516 1 92.12 116 ASP B CA 1
ATOM 3986 C C . ASP B 1 116 ? -14.484 -13.906 23.391 1 92.12 116 ASP B C 1
ATOM 3988 O O . ASP B 1 116 ? -13.562 -13.469 24.078 1 92.12 116 ASP B O 1
ATOM 3992 N N . LYS B 1 117 ? -14.891 -13.211 22.406 1 92.81 117 LYS B N 1
ATOM 3993 C CA . LYS B 1 117 ? -14.68 -11.781 22.203 1 92.81 117 LYS B CA 1
ATOM 3994 C C . LYS B 1 117 ? -13.227 -11.492 21.844 1 92.81 117 LYS B C 1
ATOM 3996 O O . LYS B 1 117 ? -12.672 -10.461 22.25 1 92.81 117 LYS B O 1
ATOM 4001 N N . VAL B 1 118 ? -12.664 -12.516 21.391 1 93.56 118 VAL B N 1
ATOM 4002 C CA . VAL B 1 118 ? -11.336 -12.305 20.828 1 93.56 118 VAL B CA 1
ATOM 4003 C C . VAL B 1 118 ? -11.461 -11.766 19.406 1 93.56 118 VAL B C 1
ATOM 4005 O O . VAL B 1 118 ? -12.125 -12.367 18.562 1 93.56 118 VAL B O 1
ATOM 4008 N N . ARG B 1 119 ? -10.82 -10.617 19.25 1 93.06 119 ARG B N 1
ATOM 4009 C CA . ARG B 1 119 ? -10.961 -9.953 17.969 1 93.06 119 ARG B CA 1
ATOM 4010 C C . ARG B 1 119 ? -9.602 -9.758 17.297 1 93.06 119 ARG B C 1
ATOM 4012 O O . ARG B 1 119 ? -8.578 -9.656 17.984 1 93.06 119 ARG B O 1
ATOM 4019 N N . PRO B 1 120 ? -9.641 -9.766 15.906 1 92.94 120 PRO B N 1
ATOM 4020 C CA . PRO B 1 120 ? -8.406 -9.484 15.172 1 92.94 120 PRO B CA 1
ATOM 4021 C C . PRO B 1 120 ? -8.094 -7.992 15.078 1 92.94 120 PRO B C 1
ATOM 4023 O O . PRO B 1 120 ? -8.914 -7.219 14.578 1 92.94 120 PRO B O 1
ATOM 4026 N N . TYR B 1 121 ? -6.992 -7.57 15.711 1 90.88 121 TYR B N 1
ATOM 4027 C CA . TYR B 1 121 ? -6.586 -6.172 15.648 1 90.88 121 TYR B CA 1
ATOM 4028 C C . TYR B 1 121 ? -5.484 -5.973 14.609 1 90.88 121 TYR B C 1
ATOM 4030 O O . TYR B 1 121 ? -4.641 -6.852 14.414 1 90.88 121 TYR B O 1
ATOM 4038 N N . LYS B 1 122 ? -5.512 -4.863 13.891 1 89.38 122 LYS B N 1
ATOM 4039 C CA . LYS B 1 122 ? -4.543 -4.527 12.852 1 89.38 122 LYS B CA 1
ATOM 4040 C C . LYS B 1 122 ? -3.357 -3.76 13.43 1 89.38 122 LYS B C 1
ATOM 4042 O O . LYS B 1 122 ? -3.475 -3.127 14.484 1 89.38 122 LYS B O 1
ATOM 4047 N N . TYR B 1 123 ? -2.248 -3.902 12.828 1 88.81 123 TYR B N 1
ATOM 4048 C CA . TYR B 1 123 ? -1.082 -3.082 13.133 1 88.81 123 TYR B CA 1
ATOM 4049 C C . TYR B 1 123 ? -1.22 -1.691 12.523 1 88.81 123 TYR B C 1
ATOM 4051 O O . TYR B 1 123 ? -1.701 -1.546 11.398 1 88.81 123 TYR B O 1
ATOM 4059 N N . CYS B 1 124 ? -0.872 -0.684 13.336 1 89.44 124 CYS B N 1
ATOM 4060 C CA . CYS B 1 124 ? -0.862 0.679 12.812 1 89.44 124 CYS B CA 1
ATOM 4061 C C . CYS B 1 124 ? 0.498 1.026 12.219 1 89.44 124 CYS B C 1
ATOM 4063 O O . CYS B 1 124 ? 1.521 0.913 12.891 1 89.44 124 CYS B O 1
ATOM 4065 N N . LYS B 1 125 ? 0.527 1.353 11.008 1 89.31 125 LYS B N 1
ATOM 4066 C CA . LYS B 1 125 ? 1.752 1.791 10.352 1 89.31 125 LYS B CA 1
ATOM 4067 C C . LYS B 1 125 ? 2.176 3.174 10.836 1 89.31 125 LYS B C 1
ATOM 4069 O O . LYS B 1 125 ? 1.375 4.113 10.828 1 89.31 125 LYS B O 1
ATOM 4074 N N . VAL B 1 126 ? 3.393 3.311 11.336 1 91.81 126 VAL B N 1
ATOM 4075 C CA . VAL B 1 126 ? 3.867 4.578 11.883 1 91.81 126 VAL B CA 1
ATOM 4076 C C . VAL B 1 126 ? 5.254 4.898 11.328 1 91.81 126 VAL B C 1
ATOM 4078 O O . VAL B 1 126 ? 5.938 4.012 10.805 1 91.81 126 VAL B O 1
ATOM 4081 N N . GLN B 1 127 ? 5.617 6.156 11.438 1 92.44 127 GLN B N 1
ATOM 4082 C CA . GLN B 1 127 ? 6.938 6.621 11.031 1 92.44 127 GLN B CA 1
ATOM 4083 C C . GLN B 1 127 ? 8.016 6.109 11.977 1 92.44 127 GLN B C 1
ATOM 4085 O O . GLN B 1 127 ? 7.855 6.156 13.195 1 92.44 127 GLN B O 1
ATOM 4090 N N . ALA B 1 128 ? 9.102 5.551 11.375 1 92.88 128 ALA B N 1
ATOM 4091 C CA . ALA B 1 128 ? 10.219 5.098 12.195 1 92.88 128 ALA B CA 1
ATOM 4092 C C . ALA B 1 128 ? 10.906 6.273 12.883 1 92.88 128 ALA B C 1
ATOM 4094 O O . ALA B 1 128 ? 11.172 7.305 12.258 1 92.88 128 ALA B O 1
ATOM 4095 N N . LEU B 1 129 ? 11.172 6.125 14.172 1 93.88 129 LEU B N 1
ATOM 4096 C CA . LEU B 1 129 ? 11.836 7.152 14.961 1 93.88 129 LEU B CA 1
ATOM 4097 C C . LEU B 1 129 ? 13.203 6.672 15.438 1 93.88 129 LEU B C 1
ATOM 4099 O O . LEU B 1 129 ? 13.422 5.473 15.617 1 93.88 129 LEU B O 1
ATOM 4103 N N . LEU B 1 130 ? 14.109 7.594 15.531 1 93.25 130 LEU B N 1
ATOM 4104 C CA . LEU B 1 130 ? 15.367 7.348 16.219 1 93.25 130 LEU B CA 1
ATOM 4105 C C . LEU B 1 130 ? 15.242 7.668 17.703 1 93.25 130 LEU B C 1
ATOM 4107 O O . LEU B 1 130 ? 14.398 8.477 18.109 1 93.25 130 LEU B O 1
ATOM 4111 N N . PRO B 1 131 ? 15.977 7.043 18.469 1 91.69 131 PRO B N 1
ATOM 4112 C CA . PRO B 1 131 ? 15.914 7.305 19.922 1 91.69 131 PRO B CA 1
ATOM 4113 C C . PRO B 1 131 ? 16.078 8.789 20.25 1 91.69 131 PRO B C 1
ATOM 4115 O O . PRO B 1 131 ? 15.445 9.281 21.188 1 91.69 131 PRO B O 1
ATOM 4118 N N . ARG B 1 132 ? 16.766 9.5 19.469 1 93.94 132 ARG B N 1
ATOM 4119 C CA . ARG B 1 132 ? 17.031 10.906 19.75 1 93.94 132 ARG B CA 1
ATOM 4120 C C . ARG B 1 132 ? 15.844 11.781 19.359 1 93.94 132 ARG B C 1
ATOM 4122 O O . ARG B 1 132 ? 15.766 12.945 19.766 1 93.94 132 ARG B O 1
ATOM 4129 N N . ASP B 1 133 ? 14.984 11.25 18.641 1 95.56 133 ASP B N 1
ATOM 4130 C CA . ASP B 1 133 ? 13.844 12.023 18.172 1 95.56 133 ASP B CA 1
ATOM 4131 C C . ASP B 1 133 ? 12.828 12.25 19.281 1 95.56 133 ASP B C 1
ATOM 4133 O O . ASP B 1 133 ? 12.133 13.273 19.297 1 95.56 133 ASP B O 1
ATOM 4137 N N . LYS B 1 134 ? 12.719 11.289 20.203 1 96.94 134 LYS B N 1
ATOM 4138 C CA . LYS B 1 134 ? 11.633 11.281 21.188 1 96.94 134 LYS B CA 1
ATOM 4139 C C . LYS B 1 134 ? 11.703 12.508 22.094 1 96.94 134 LYS B C 1
ATOM 4141 O O . LYS B 1 134 ? 10.719 13.242 22.219 1 96.94 134 LYS B O 1
ATOM 4146 N N . PRO B 1 135 ? 12.875 12.797 22.625 1 97.44 135 PRO B N 1
ATOM 4147 C CA . PRO B 1 135 ? 12.938 13.992 23.484 1 97.44 135 PRO B CA 1
ATOM 4148 C C . PRO B 1 135 ? 12.664 15.273 22.703 1 97.44 135 PRO B C 1
ATOM 4150 O O . PRO B 1 135 ? 12.047 16.203 23.234 1 97.44 135 PRO B O 1
ATOM 4153 N N . VAL B 1 136 ? 13.094 15.359 21.5 1 96.81 136 VAL B N 1
ATOM 4154 C CA . VAL B 1 136 ? 12.906 16.547 20.672 1 96.81 136 VAL B CA 1
ATOM 4155 C C . VAL B 1 136 ? 11.422 16.719 20.344 1 96.81 136 VAL B C 1
ATOM 4157 O O . VAL B 1 136 ? 10.898 17.844 20.391 1 96.81 136 VAL B O 1
ATOM 4160 N N . ARG B 1 137 ? 10.844 15.617 20.062 1 98 137 ARG B N 1
ATOM 4161 C CA . ARG B 1 137 ? 9.414 15.625 19.797 1 98 137 ARG B CA 1
ATOM 4162 C C . ARG B 1 137 ? 8.617 16.078 21.016 1 98 137 ARG B C 1
ATOM 4164 O O . ARG B 1 137 ? 7.711 16.906 20.906 1 98 137 ARG B O 1
ATOM 4171 N N . GLU B 1 138 ? 8.914 15.531 22.125 1 98.19 138 GLU B N 1
ATOM 4172 C CA . GLU B 1 138 ? 8.234 15.906 23.375 1 98.19 138 GLU B CA 1
ATOM 4173 C C . GLU B 1 138 ? 8.438 17.391 23.672 1 98.19 138 GLU B C 1
ATOM 4175 O O . GLU B 1 138 ? 7.488 18.078 24.047 1 98.19 138 GLU B O 1
ATOM 4180 N N . MET B 1 139 ? 9.641 17.859 23.547 1 98.06 139 MET B N 1
ATOM 4181 C CA . MET B 1 139 ? 9.969 19.266 23.828 1 98.06 139 MET B CA 1
ATOM 4182 C C . MET B 1 139 ? 9.195 20.203 22.906 1 98.06 139 MET B C 1
ATOM 4184 O O . MET B 1 139 ? 8.664 21.219 23.359 1 98.06 139 MET B O 1
ATOM 4188 N N . TYR B 1 140 ? 9.172 19.875 21.688 1 98.06 140 TYR B N 1
ATOM 4189 C CA . TYR B 1 140 ? 8.453 20.688 20.719 1 98.06 140 TYR B CA 1
ATOM 4190 C C . TYR B 1 140 ? 6.969 20.75 21.062 1 98.06 140 TYR B C 1
ATOM 4192 O O . TYR B 1 140 ? 6.375 21.844 21.062 1 98.06 140 TYR B O 1
ATOM 4200 N N . CYS B 1 141 ? 6.41 19.547 21.328 1 98.44 141 CYS B N 1
ATOM 4201 C CA . CYS B 1 141 ? 4.988 19.484 21.641 1 98.44 141 CYS B CA 1
ATOM 4202 C C . CYS B 1 141 ? 4.676 20.25 22.906 1 98.44 141 CYS B C 1
ATOM 4204 O O . CYS B 1 141 ? 3.65 20.938 23 1 98.44 141 CYS B O 1
ATOM 4206 N N . ARG B 1 142 ? 5.539 20.234 23.875 1 98.25 142 ARG B N 1
ATOM 4207 C CA . ARG B 1 142 ? 5.367 20.984 25.109 1 98.25 142 ARG B CA 1
ATOM 4208 C C . ARG B 1 142 ? 5.422 22.484 24.844 1 98.25 142 ARG B C 1
ATOM 4210 O O . ARG B 1 142 ? 4.664 23.266 25.438 1 98.25 142 ARG B O 1
ATOM 4217 N N . TRP B 1 143 ? 6.312 22.797 24.031 1 98.12 143 TRP B N 1
ATOM 4218 C CA . TRP B 1 143 ? 6.441 24.203 23.672 1 98.12 143 TRP B CA 1
ATOM 4219 C C . TRP B 1 143 ? 5.156 24.734 23.047 1 98.12 143 TRP B C 1
ATOM 4221 O O . TRP B 1 143 ? 4.684 25.812 23.391 1 98.12 143 TRP B O 1
ATOM 4231 N N . VAL B 1 144 ? 4.629 24.016 22.125 1 98 144 VAL B N 1
ATOM 4232 C CA . VAL B 1 144 ? 3.402 24.453 21.453 1 98 144 VAL B CA 1
ATOM 4233 C C . VAL B 1 144 ? 2.26 24.516 22.469 1 98 144 VAL B C 1
ATOM 4235 O O . VAL B 1 144 ? 1.459 25.453 22.438 1 98 144 VAL B O 1
ATOM 4238 N N . LEU B 1 145 ? 2.186 23.5 23.344 1 97.88 145 LEU B N 1
ATOM 4239 C CA . LEU B 1 145 ? 1.132 23.484 24.344 1 97.88 145 LEU B CA 1
ATOM 4240 C C . LEU B 1 145 ? 1.272 24.672 25.297 1 97.88 145 LEU B C 1
ATOM 4242 O O . LEU B 1 145 ? 0.272 25.234 25.75 1 97.88 145 LEU B O 1
ATOM 4246 N N . ASP B 1 146 ? 2.445 25.016 25.609 1 97.94 146 ASP B N 1
ATOM 4247 C CA . ASP B 1 146 ? 2.701 26.203 26.438 1 97.94 146 ASP B CA 1
ATOM 4248 C C . ASP B 1 146 ? 2.27 27.469 25.719 1 97.94 146 ASP B C 1
ATOM 4250 O O . ASP B 1 146 ? 1.728 28.391 26.344 1 97.94 146 ASP B O 1
ATOM 4254 N N . ARG B 1 147 ? 2.566 27.562 24.438 1 97.5 147 ARG B N 1
ATOM 4255 C CA . ARG B 1 147 ? 2.143 28.719 23.641 1 97.5 147 ARG B CA 1
ATOM 4256 C C . ARG B 1 147 ? 0.622 28.828 23.594 1 97.5 147 ARG B C 1
ATOM 4258 O O . ARG B 1 147 ? 0.07 29.922 23.609 1 97.5 147 ARG B O 1
ATOM 4265 N N . ILE B 1 148 ? -0.016 27.672 23.531 1 96.88 148 ILE B N 1
ATOM 4266 C CA . ILE B 1 148 ? -1.474 27.625 23.516 1 96.88 148 ILE B CA 1
ATOM 4267 C C . ILE B 1 148 ? -2.025 28.125 24.844 1 96.88 148 ILE B C 1
ATOM 4269 O O . ILE B 1 148 ? -3.053 28.797 24.891 1 96.88 148 ILE B O 1
ATOM 4273 N N . ALA B 1 149 ? -1.35 27.719 25.938 1 96.88 149 ALA B N 1
ATOM 4274 C CA . ALA B 1 149 ? -1.757 28.156 27.266 1 96.88 149 ALA B CA 1
ATOM 4275 C C . ALA B 1 149 ? -1.665 29.688 27.391 1 96.88 149 ALA B C 1
ATOM 4277 O O . ALA B 1 149 ? -2.473 30.297 28.078 1 96.88 149 ALA B O 1
ATOM 4278 N N . GLN B 1 150 ? -0.837 30.297 26.688 1 96.19 150 GLN B N 1
ATOM 4279 C CA . GLN B 1 150 ? -0.638 31.75 26.703 1 96.19 150 GLN B CA 1
ATOM 4280 C C . GLN B 1 150 ? -1.587 32.438 25.734 1 96.19 150 GLN B C 1
ATOM 4282 O O . GLN B 1 150 ? -2.092 33.531 26.016 1 96.19 150 GLN B O 1
ATOM 4287 N N . ASP B 1 151 ? -1.662 31.828 24.594 1 95.38 151 ASP B N 1
ATOM 4288 C CA . ASP B 1 151 ? -2.549 32.312 23.547 1 95.38 151 ASP B CA 1
ATOM 4289 C C . ASP B 1 151 ? -3.361 31.172 22.938 1 95.38 151 ASP B C 1
ATOM 4291 O O . ASP B 1 151 ? -2.846 30.391 22.125 1 95.38 151 ASP B O 1
ATOM 4295 N N . GLN B 1 152 ? -4.656 31.172 23.188 1 92.62 152 GLN B N 1
ATOM 4296 C CA . GLN B 1 152 ? -5.535 30.078 22.766 1 92.62 152 GLN B CA 1
ATOM 4297 C C . GLN B 1 152 ? -5.617 30.016 21.234 1 92.62 152 GLN B C 1
ATOM 4299 O O . GLN B 1 152 ? -5.984 28.969 20.672 1 92.62 152 GLN B O 1
ATOM 4304 N N . HIS B 1 153 ? -5.219 31.078 20.531 1 93.5 153 HIS B N 1
ATOM 4305 C CA . HIS B 1 153 ? -5.332 31.109 19.078 1 93.5 153 HIS B CA 1
ATOM 4306 C C . HIS B 1 153 ? -3.992 30.812 18.422 1 93.5 153 HIS B C 1
ATOM 4308 O O . HIS B 1 153 ? -3.842 31 17.203 1 93.5 153 HIS B O 1
ATOM 4314 N N . PHE B 1 154 ? -3.086 30.312 19.172 1 97 154 PHE B N 1
ATOM 4315 C CA . PHE B 1 154 ? -1.736 30.109 18.656 1 97 154 PHE B CA 1
ATOM 4316 C C . PHE B 1 154 ? -1.752 29.203 17.438 1 97 154 PHE B C 1
ATOM 4318 O O . PHE B 1 154 ? -1.165 29.516 16.406 1 97 154 PHE B O 1
ATOM 4325 N N . VAL B 1 155 ? -2.412 28.078 17.578 1 96.94 155 VAL B N 1
ATOM 4326 C CA . VAL B 1 155 ? -2.424 27.094 16.5 1 96.94 155 VAL B CA 1
ATOM 4327 C C . VAL B 1 155 ? -3.076 27.688 15.258 1 96.94 155 VAL B C 1
ATOM 4329 O O . VAL B 1 155 ? -2.684 27.359 14.133 1 96.94 155 VAL B O 1
ATOM 4332 N N . ARG B 1 156 ? -4.078 28.469 15.461 1 96 156 ARG B N 1
ATOM 4333 C CA . ARG B 1 156 ? -4.762 29.125 14.359 1 96 156 ARG B CA 1
ATOM 4334 C C . ARG B 1 156 ? -3.816 30.062 13.609 1 96 156 ARG B C 1
ATOM 4336 O O . ARG B 1 156 ? -4.004 30.312 12.422 1 96 156 ARG B O 1
ATOM 4343 N N . ASN B 1 157 ? -2.764 30.594 14.266 1 97.12 157 ASN B N 1
ATOM 4344 C CA . ASN B 1 157 ? -1.838 31.562 13.695 1 97.12 157 ASN B CA 1
ATOM 4345 C C . ASN B 1 157 ? -0.636 30.891 13.047 1 97.12 157 ASN B C 1
ATOM 4347 O O . ASN B 1 157 ? 0.171 31.531 12.383 1 97.12 157 ASN B O 1
ATOM 4351 N N . VAL B 1 158 ? -0.574 29.562 13.203 1 98.19 158 VAL B N 1
ATOM 4352 C CA . VAL B 1 158 ? 0.526 28.844 12.57 1 98.19 158 VAL B CA 1
ATOM 4353 C C . VAL B 1 158 ? 0.187 28.578 11.109 1 98.19 158 VAL B C 1
ATOM 4355 O O . VAL B 1 158 ? -0.901 28.078 10.797 1 98.19 158 VAL B O 1
ATOM 4358 N N . PHE B 1 159 ? 1.048 28.969 10.211 1 98.44 159 PHE B N 1
ATOM 4359 C CA . PHE B 1 159 ? 0.987 28.672 8.789 1 98.44 159 PHE B CA 1
ATOM 4360 C C . PHE B 1 159 ? 1.744 27.391 8.469 1 98.44 159 PHE B C 1
ATOM 4362 O O . PHE B 1 159 ? 2.953 27.422 8.227 1 98.44 159 PHE B O 1
ATOM 4369 N N . TRP B 1 160 ? 0.983 26.234 8.469 1 98.44 160 TRP B N 1
ATOM 4370 C CA . TRP B 1 160 ? 1.547 24.922 8.18 1 98.44 160 TRP B CA 1
ATOM 4371 C C . TRP B 1 160 ? 1.811 24.766 6.684 1 98.44 160 TRP B C 1
ATOM 4373 O O . TRP B 1 160 ? 0.941 25.047 5.859 1 98.44 160 TRP B O 1
ATOM 4383 N N . THR B 1 161 ? 3.014 24.297 6.316 1 97.88 161 THR B N 1
ATOM 4384 C CA . THR B 1 161 ? 3.346 24.141 4.906 1 97.88 161 THR B CA 1
ATOM 4385 C C . THR B 1 161 ? 4.02 22.797 4.652 1 97.88 161 THR B C 1
ATOM 4387 O O . THR B 1 161 ? 4.559 22.188 5.574 1 97.88 161 THR B O 1
ATOM 4390 N N . ASP B 1 162 ? 3.865 22.266 3.49 1 97.25 162 ASP B N 1
ATOM 4391 C CA . ASP B 1 162 ? 4.5 21 3.094 1 97.25 162 ASP B CA 1
ATOM 4392 C C . ASP B 1 162 ? 4.441 20.812 1.579 1 97.25 162 ASP B C 1
ATOM 4394 O O . ASP B 1 162 ? 3.785 21.594 0.876 1 97.25 162 ASP B O 1
ATOM 4398 N N . GLU B 1 163 ? 5.305 19.953 1.147 1 96.56 163 GLU B N 1
ATOM 4399 C CA . GLU B 1 163 ? 5.312 19.562 -0.256 1 96.56 163 GLU B CA 1
ATOM 4400 C C . GLU B 1 163 ? 4.98 18.078 -0.409 1 96.56 163 GLU B C 1
ATOM 4402 O O . GLU B 1 163 ? 5.234 17.281 0.497 1 96.56 163 GLU B O 1
ATOM 4407 N N . SER B 1 164 ? 4.336 17.75 -1.483 1 96.69 164 SER B N 1
ATOM 4408 C CA . SER B 1 164 ? 4.035 16.359 -1.789 1 96.69 164 SER B CA 1
ATOM 4409 C C . SER B 1 164 ? 4.203 16.062 -3.277 1 96.69 164 SER B C 1
ATOM 4411 O O . SER B 1 164 ? 3.982 16.953 -4.113 1 96.69 164 SER B O 1
ATOM 4413 N N . THR B 1 165 ? 4.645 14.852 -3.551 1 96 165 THR B N 1
ATOM 4414 C CA . THR B 1 165 ? 4.84 14.414 -4.93 1 96 165 THR B CA 1
ATOM 4415 C C . THR B 1 165 ? 3.682 13.531 -5.387 1 96 165 THR B C 1
ATOM 4417 O O . THR B 1 165 ? 3.275 12.617 -4.672 1 96 165 THR B O 1
ATOM 4420 N N . PHE B 1 166 ? 3.107 13.891 -6.504 1 96.25 166 PHE B N 1
ATOM 4421 C CA . PHE B 1 166 ? 2.084 13.094 -7.164 1 96.25 166 PHE B CA 1
ATOM 4422 C C . PHE B 1 166 ? 2.643 12.422 -8.414 1 96.25 166 PHE B C 1
ATOM 4424 O O . PHE B 1 166 ? 3.295 13.07 -9.234 1 96.25 166 PHE B O 1
ATOM 4431 N N . THR B 1 167 ? 2.424 11.148 -8.508 1 94.25 167 THR B N 1
ATOM 4432 C CA . THR B 1 167 ? 2.947 10.406 -9.656 1 94.25 167 THR B CA 1
ATOM 4433 C C . THR B 1 167 ? 1.812 9.773 -10.453 1 94.25 167 THR B C 1
ATOM 4435 O O . THR B 1 167 ? 0.678 9.695 -9.977 1 94.25 167 THR B O 1
ATOM 4438 N N . ARG B 1 168 ? 2.121 9.359 -11.633 1 90.25 168 ARG B N 1
ATOM 4439 C CA . ARG B 1 168 ? 1.146 8.68 -12.477 1 90.25 168 ARG B CA 1
ATOM 4440 C C . ARG B 1 168 ? 0.622 7.418 -11.797 1 90.25 168 ARG B C 1
ATOM 4442 O O . ARG B 1 168 ? -0.563 7.094 -11.898 1 90.25 168 ARG B O 1
ATOM 4449 N N . ASN B 1 169 ? 1.56 6.664 -11.195 1 86.06 169 ASN B N 1
ATOM 4450 C CA . ASN B 1 169 ? 1.23 5.379 -10.586 1 86.06 169 ASN B CA 1
ATOM 4451 C C . ASN B 1 169 ? 0.956 5.523 -9.086 1 86.06 169 ASN B C 1
ATOM 4453 O O . ASN B 1 169 ? 1.411 4.703 -8.289 1 86.06 169 ASN B O 1
ATOM 4457 N N . GLY B 1 170 ? 0.244 6.555 -8.766 1 82.69 170 GLY B N 1
ATOM 4458 C CA . GLY B 1 170 ? -0.073 6.762 -7.363 1 82.69 170 GLY B CA 1
ATOM 4459 C C . GLY B 1 170 ? -0.961 5.676 -6.785 1 82.69 170 GLY B C 1
ATOM 4460 O O . GLY B 1 170 ? -1.66 4.98 -7.523 1 82.69 170 GLY B O 1
ATOM 4461 N N . MET B 1 171 ? -0.829 5.551 -5.512 1 77.69 171 MET B N 1
ATOM 4462 C CA . MET B 1 171 ? -1.582 4.527 -4.789 1 77.69 171 MET B CA 1
ATOM 4463 C C . MET B 1 171 ? -3.043 4.938 -4.637 1 77.69 171 MET B C 1
ATOM 4465 O O . MET B 1 171 ? -3.342 6.105 -4.383 1 77.69 171 MET B O 1
ATOM 4469 N N . TRP B 1 172 ? -3.898 4.02 -4.926 1 75.38 172 TRP B N 1
ATOM 4470 C CA . TRP B 1 172 ? -5.32 4.227 -4.684 1 75.38 172 TRP B CA 1
ATOM 4471 C C . TRP B 1 172 ? -5.852 3.221 -3.668 1 75.38 172 TRP B C 1
ATOM 4473 O O . TRP B 1 172 ? -5.246 2.17 -3.451 1 75.38 172 TRP B O 1
ATOM 4483 N N . ASN B 1 173 ? -6.801 3.668 -2.994 1 73.75 173 ASN B N 1
ATOM 4484 C CA . ASN B 1 173 ? -7.402 2.838 -1.956 1 73.75 173 ASN B CA 1
ATOM 4485 C C . ASN B 1 173 ? -8.352 1.799 -2.547 1 73.75 173 ASN B C 1
ATOM 4487 O O . ASN B 1 173 ? -9.484 2.121 -2.904 1 73.75 173 ASN B O 1
ATOM 4491 N N . ARG B 1 174 ? -7.902 0.584 -2.535 1 77.62 174 ARG B N 1
ATOM 4492 C CA . ARG B 1 174 ? -8.688 -0.5 -3.113 1 77.62 174 ARG B CA 1
ATOM 4493 C C . ARG B 1 174 ? -9.891 -0.832 -2.238 1 77.62 174 ARG B C 1
ATOM 4495 O O . ARG B 1 174 ? -10.859 -1.442 -2.703 1 77.62 174 ARG B O 1
ATOM 4502 N N . GLN B 1 175 ? -9.773 -0.455 -0.993 1 76.69 175 GLN B N 1
ATOM 4503 C CA . GLN B 1 175 ? -10.844 -0.801 -0.061 1 76.69 175 GLN B CA 1
ATOM 4504 C C . GLN B 1 175 ? -12.062 0.092 -0.266 1 76.69 175 GLN B C 1
ATOM 4506 O O . GLN B 1 175 ? -13.203 -0.348 -0.076 1 76.69 175 GLN B O 1
ATOM 4511 N N . THR B 1 176 ? -11.758 1.245 -0.659 1 76.94 176 THR B N 1
ATOM 4512 C CA . THR B 1 176 ? -12.867 2.188 -0.74 1 76.94 176 THR B CA 1
ATOM 4513 C C . THR B 1 176 ? -13.383 2.287 -2.172 1 76.94 176 THR B C 1
ATOM 4515 O O . THR B 1 176 ? -14.508 2.736 -2.398 1 76.94 176 THR B O 1
ATOM 4518 N N . MET B 1 177 ? -12.578 1.888 -3.064 1 83.94 177 MET B N 1
ATOM 4519 C CA . MET B 1 177 ? -13.023 1.93 -4.453 1 83.94 177 MET B CA 1
ATOM 4520 C C . MET B 1 177 ? -13.82 0.676 -4.809 1 83.94 177 MET B C 1
ATOM 4522 O O . MET B 1 177 ? -13.234 -0.367 -5.109 1 83.94 177 MET B O 1
ATOM 4526 N N . ARG B 1 178 ? -15.031 0.838 -4.715 1 88.88 178 ARG B N 1
ATOM 4527 C CA . ARG B 1 178 ? -15.93 -0.285 -4.973 1 88.88 178 ARG B CA 1
ATOM 4528 C C . ARG B 1 178 ? -16.938 0.062 -6.062 1 88.88 178 ARG B C 1
ATOM 4530 O O . ARG B 1 178 ? -17.203 1.238 -6.32 1 88.88 178 ARG B O 1
ATOM 4537 N N . HIS B 1 179 ? -17.344 -0.855 -6.777 1 91.5 179 HIS B N 1
ATOM 4538 C CA . HIS B 1 179 ? -18.391 -0.769 -7.801 1 91.5 179 HIS B CA 1
ATOM 4539 C C . HIS B 1 179 ? -19.578 -1.668 -7.461 1 91.5 179 HIS B C 1
ATOM 4541 O O . HIS B 1 179 ? -19.438 -2.893 -7.406 1 91.5 179 HIS B O 1
ATOM 4547 N N . TRP B 1 180 ? -20.594 -1.014 -7.23 1 93.56 180 TRP B N 1
ATOM 4548 C CA . TRP B 1 180 ? -21.797 -1.756 -6.863 1 93.56 180 TRP B CA 1
ATOM 4549 C C . TRP B 1 180 ? -22.5 -2.299 -8.102 1 93.56 180 TRP B C 1
ATOM 4551 O O . TRP B 1 180 ? -22.797 -1.55 -9.039 1 93.56 180 TRP B O 1
ATOM 4561 N N . SER B 1 181 ? -22.672 -3.65 -8.203 1 92.62 181 SER B N 1
ATOM 4562 C CA . SER B 1 181 ? -23.328 -4.289 -9.344 1 92.62 181 SER B CA 1
ATOM 4563 C C . SER B 1 181 ? -23.938 -5.629 -8.945 1 92.62 181 SER B C 1
ATOM 4565 O O . SER B 1 181 ? -23.641 -6.168 -7.879 1 92.62 181 SER B O 1
ATOM 4567 N N . HIS B 1 182 ? -24.875 -6.043 -9.742 1 91.75 182 HIS B N 1
ATOM 4568 C CA . HIS B 1 182 ? -25.516 -7.332 -9.539 1 91.75 182 HIS B CA 1
ATOM 4569 C C . HIS B 1 182 ? -24.562 -8.484 -9.867 1 91.75 182 HIS B C 1
ATOM 4571 O O . HIS B 1 182 ? -24.656 -9.555 -9.266 1 91.75 182 HIS B O 1
ATOM 4577 N N . THR B 1 183 ? -23.734 -8.227 -10.789 1 89.62 183 THR B N 1
ATOM 4578 C CA . THR B 1 183 ? -22.766 -9.219 -11.227 1 89.62 183 THR B CA 1
ATOM 4579 C C . THR B 1 183 ? -21.359 -8.617 -11.25 1 89.62 183 THR B C 1
ATOM 4581 O O . THR B 1 183 ? -21.188 -7.406 -11.398 1 89.62 183 THR B O 1
ATOM 4584 N N . ASN B 1 184 ? -20.422 -9.422 -11.141 1 88.5 184 ASN B N 1
ATOM 4585 C CA . ASN B 1 184 ? -19.031 -8.961 -11.164 1 88.5 184 ASN B CA 1
ATOM 4586 C C . ASN B 1 184 ? -18.672 -8.375 -12.523 1 88.5 184 ASN B C 1
ATOM 4588 O O . ASN B 1 184 ? -18.578 -9.109 -13.516 1 88.5 184 ASN B O 1
ATOM 4592 N N . PRO B 1 185 ? -18.547 -7.172 -12.578 1 88.5 185 PRO B N 1
ATOM 4593 C CA . PRO B 1 185 ? -18.188 -6.551 -13.859 1 88.5 185 PRO B CA 1
ATOM 4594 C C . PRO B 1 185 ? -16.734 -6.785 -14.25 1 88.5 185 PRO B C 1
ATOM 4596 O O . PRO B 1 185 ? -16.328 -6.453 -15.367 1 88.5 185 PRO B O 1
ATOM 4599 N N . HIS B 1 186 ? -15.914 -7.398 -13.359 1 89.5 186 HIS B N 1
ATOM 4600 C CA . HIS B 1 186 ? -14.516 -7.715 -13.617 1 89.5 186 HIS B CA 1
ATOM 4601 C C . HIS B 1 186 ? -13.727 -6.461 -13.992 1 89.5 186 HIS B C 1
ATOM 4603 O O . HIS B 1 186 ? -13.055 -6.438 -15.031 1 89.5 186 HIS B O 1
ATOM 4609 N N . LEU B 1 187 ? -13.938 -5.531 -13.148 1 89.31 187 LEU B N 1
ATOM 4610 C CA . LEU B 1 187 ? -13.312 -4.238 -13.391 1 89.31 187 LEU B CA 1
ATOM 4611 C C . LEU B 1 187 ? -11.805 -4.309 -13.148 1 89.31 187 LEU B C 1
ATOM 4613 O O . LEU B 1 187 ? -11.352 -5.035 -12.266 1 89.31 187 LEU B O 1
ATOM 4617 N N . ILE B 1 188 ? -11.086 -3.617 -14.023 1 89.75 188 ILE B N 1
ATOM 4618 C CA . ILE B 1 188 ? -9.633 -3.6 -13.898 1 89.75 188 ILE B CA 1
ATOM 4619 C C . ILE B 1 188 ? -9.148 -2.158 -13.773 1 89.75 188 ILE B C 1
ATOM 4621 O O . ILE B 1 188 ? -9.828 -1.227 -14.219 1 89.75 188 ILE B O 1
ATOM 4625 N N . ARG B 1 189 ? -8.102 -1.99 -13.133 1 89.19 189 ARG B N 1
ATOM 4626 C CA . ARG B 1 189 ? -7.367 -0.728 -13.102 1 89.19 189 ARG B CA 1
ATOM 4627 C C . ARG B 1 189 ? -5.883 -0.947 -13.383 1 89.19 189 ARG B C 1
ATOM 4629 O O . ARG B 1 189 ? -5.219 -1.705 -12.68 1 89.19 189 ARG B O 1
ATOM 4636 N N . GLU B 1 190 ? -5.445 -0.357 -14.406 1 88.5 190 GLU B N 1
ATOM 4637 C CA . GLU B 1 190 ? -4.047 -0.518 -14.805 1 88.5 190 GLU B CA 1
ATOM 4638 C C . GLU B 1 190 ? -3.119 0.269 -13.883 1 88.5 190 GLU B C 1
ATOM 4640 O O . GLU B 1 190 ? -3.455 1.373 -13.445 1 88.5 190 GLU B O 1
ATOM 4645 N N . SER B 1 191 ? -2.062 -0.366 -13.531 1 87.25 191 SER B N 1
ATOM 4646 C CA . SER B 1 191 ? -1.002 0.239 -12.727 1 87.25 191 SER B CA 1
ATOM 4647 C C . SER B 1 191 ? 0.372 -0.054 -13.32 1 87.25 191 SER B C 1
ATOM 4649 O O . SER B 1 191 ? 0.479 -0.7 -14.367 1 87.25 191 SER B O 1
ATOM 4651 N N . ALA B 1 192 ? 1.395 0.483 -12.828 1 86.5 192 ALA B N 1
ATOM 4652 C CA . ALA B 1 192 ? 2.775 0.257 -13.242 1 86.5 192 ALA B CA 1
ATOM 4653 C C . ALA B 1 192 ? 2.99 0.693 -14.695 1 86.5 192 ALA B C 1
ATOM 4655 O O . ALA B 1 192 ? 3.535 -0.062 -15.5 1 86.5 192 ALA B O 1
ATOM 4656 N N . HIS B 1 193 ? 2.523 1.811 -15.039 1 86.44 193 HIS B N 1
ATOM 4657 C CA . HIS B 1 193 ? 2.752 2.383 -16.359 1 86.44 193 HIS B CA 1
ATOM 4658 C C . HIS B 1 193 ? 4.234 2.66 -16.594 1 86.44 193 HIS B C 1
ATOM 4660 O O . HIS B 1 193 ? 4.93 3.127 -15.68 1 86.44 193 HIS B O 1
ATOM 4666 N N . GLN B 1 194 ? 4.703 2.328 -17.688 1 83 194 GLN B N 1
ATOM 4667 C CA . GLN B 1 194 ? 6.109 2.521 -18.031 1 83 194 GLN B CA 1
ATOM 4668 C C . GLN B 1 194 ? 6.434 4.004 -18.188 1 83 194 GLN B C 1
ATOM 4670 O O . GLN B 1 194 ? 7.5 4.461 -17.781 1 83 194 GLN B O 1
ATOM 4675 N N . TYR B 1 195 ? 5.484 4.656 -18.922 1 84.62 195 TYR B N 1
ATOM 4676 C CA . TYR B 1 195 ? 5.648 6.102 -19 1 84.62 195 TYR B CA 1
ATOM 4677 C C . TYR B 1 195 ? 5.297 6.762 -17.672 1 84.62 195 TYR B C 1
ATOM 4679 O O . TYR B 1 195 ? 4.148 6.703 -17.219 1 84.62 195 TYR B O 1
ATOM 4687 N N . ARG B 1 196 ? 6.355 7.414 -17.094 1 88.75 196 ARG B N 1
ATOM 4688 C CA . ARG B 1 196 ? 6.172 7.973 -15.758 1 88.75 196 ARG B CA 1
ATOM 4689 C C . ARG B 1 196 ? 6.324 9.492 -15.773 1 88.75 196 ARG B C 1
ATOM 4691 O O . ARG B 1 196 ? 7.117 10.031 -16.547 1 88.75 196 ARG B O 1
ATOM 4698 N N . PHE B 1 197 ? 5.41 10.172 -15.094 1 92.12 197 PHE B N 1
ATOM 4699 C CA . PHE B 1 197 ? 5.523 11.594 -14.797 1 92.12 197 PHE B CA 1
ATOM 4700 C C . PHE B 1 197 ? 5.137 11.883 -13.352 1 92.12 197 PHE B C 1
ATOM 4702 O O . PHE B 1 197 ? 4.484 11.07 -12.703 1 92.12 197 PHE B O 1
ATOM 4709 N N . SER B 1 198 ? 5.699 12.891 -12.805 1 93.5 198 SER B N 1
ATOM 4710 C CA . SER B 1 198 ? 5.422 13.297 -11.43 1 93.5 198 SER B CA 1
ATOM 4711 C C . SER B 1 198 ? 5.301 14.812 -11.312 1 93.5 198 SER B C 1
ATOM 4713 O O . SER B 1 198 ? 5.887 15.547 -12.109 1 93.5 198 SER B O 1
ATOM 4715 N N . VAL B 1 199 ? 4.441 15.234 -10.477 1 95.75 199 VAL B N 1
ATOM 4716 C CA . VAL B 1 199 ? 4.219 16.641 -10.195 1 95.75 199 VAL B CA 1
ATOM 4717 C C . VAL B 1 199 ? 4.426 16.922 -8.703 1 95.75 199 VAL B C 1
ATOM 4719 O O . VAL B 1 199 ? 3.932 16.172 -7.859 1 95.75 199 VAL B O 1
ATOM 4722 N N . ASN B 1 200 ? 5.309 17.891 -8.414 1 96.69 200 ASN B N 1
ATOM 4723 C CA . ASN B 1 200 ? 5.496 18.312 -7.031 1 96.69 200 ASN B CA 1
ATOM 4724 C C . ASN B 1 200 ? 4.602 19.5 -6.691 1 96.69 200 ASN B C 1
ATOM 4726 O O . ASN B 1 200 ? 4.512 20.469 -7.465 1 96.69 200 ASN B O 1
ATOM 4730 N N . VAL B 1 201 ? 3.889 19.391 -5.559 1 98.06 201 VAL B N 1
ATOM 4731 C CA . VAL B 1 201 ? 2.896 20.391 -5.191 1 98.06 201 VAL B CA 1
ATOM 4732 C C . VAL B 1 201 ? 3.205 20.938 -3.801 1 98.06 201 VAL B C 1
ATOM 4734 O O . VAL B 1 201 ? 3.543 20.188 -2.889 1 98.06 201 VAL B O 1
ATOM 4737 N N . TRP B 1 202 ? 3.26 22.234 -3.666 1 97.81 202 TRP B N 1
ATOM 4738 C CA . TRP B 1 202 ? 3.334 22.922 -2.381 1 97.81 202 TRP B CA 1
ATOM 4739 C C . TRP B 1 202 ? 1.951 23.375 -1.922 1 97.81 202 TRP B C 1
ATOM 4741 O O . TRP B 1 202 ? 1.13 23.797 -2.736 1 97.81 202 TRP B O 1
ATOM 4751 N N . ALA B 1 203 ? 1.609 23.25 -0.649 1 98.5 203 ALA B N 1
ATOM 4752 C CA . ALA B 1 203 ? 0.355 23.734 -0.075 1 98.5 203 ALA B CA 1
ATOM 4753 C C . ALA B 1 203 ? 0.536 24.109 1.391 1 98.5 203 ALA B C 1
ATOM 4755 O O . ALA B 1 203 ? 1.564 23.812 1.998 1 98.5 203 ALA B O 1
ATOM 4756 N N . GLY B 1 204 ? -0.445 24.828 1.88 1 98.25 204 GLY B N 1
ATOM 4757 C CA . GLY B 1 204 ? -0.426 25.234 3.275 1 98.25 204 GLY B CA 1
ATOM 4758 C C . GLY B 1 204 ? -1.812 25.375 3.875 1 98.25 204 GLY B C 1
ATOM 4759 O O . GLY B 1 204 ? -2.811 25.375 3.152 1 98.25 204 GLY B O 1
ATOM 4760 N N . ILE B 1 205 ? -1.852 25.359 5.164 1 98.25 205 ILE B N 1
ATOM 4761 C CA . ILE B 1 205 ? -3.057 25.625 5.945 1 98.25 205 ILE B CA 1
ATOM 4762 C C . ILE B 1 205 ? -2.785 26.734 6.957 1 98.25 205 ILE B C 1
ATOM 4764 O O . ILE B 1 205 ? -1.824 26.656 7.723 1 98.25 205 ILE B O 1
ATOM 4768 N N . HIS B 1 206 ? -3.57 27.781 6.965 1 97.62 206 HIS B N 1
ATOM 4769 C CA . HIS B 1 206 ? -3.486 28.875 7.914 1 97.62 206 HIS B CA 1
ATOM 4770 C C . HIS B 1 206 ? -4.871 29.281 8.406 1 97.62 206 HIS B C 1
ATOM 4772 O O . HIS B 1 206 ? -5.684 29.797 7.633 1 97.62 206 HIS B O 1
ATOM 4778 N N . GLY B 1 207 ? -5.066 29.047 9.719 1 94.12 207 GLY B N 1
ATOM 4779 C CA . GLY B 1 207 ? -6.391 29.344 10.242 1 94.12 207 GLY B CA 1
ATOM 4780 C C . GLY B 1 207 ? -7.496 28.578 9.539 1 94.12 207 GLY B C 1
ATOM 4781 O O . GLY B 1 207 ? -7.504 27.344 9.547 1 94.12 207 GLY B O 1
ATOM 4782 N N . GLU B 1 208 ? -8.328 29.234 8.844 1 93.12 208 GLU B N 1
ATOM 4783 C CA . GLU B 1 208 ? -9.445 28.625 8.125 1 93.12 208 GLU B CA 1
ATOM 4784 C C . GLU B 1 208 ? -9.188 28.609 6.621 1 93.12 208 GLU B C 1
ATOM 4786 O O . GLU B 1 208 ? -10.102 28.391 5.828 1 93.12 208 GLU B O 1
ATOM 4791 N N . ASN B 1 209 ? -7.902 28.812 6.258 1 94.88 209 ASN B N 1
ATOM 4792 C CA . ASN B 1 209 ? -7.586 28.938 4.84 1 94.88 209 ASN B CA 1
ATOM 4793 C C . ASN B 1 209 ? -6.641 27.828 4.383 1 94.88 209 ASN B C 1
ATOM 4795 O O . ASN B 1 209 ? -5.695 27.484 5.09 1 94.88 209 ASN B O 1
ATOM 4799 N N . ILE B 1 210 ? -7.027 27.266 3.264 1 97.75 210 ILE B N 1
ATOM 4800 C CA . ILE B 1 210 ? -6.137 26.359 2.545 1 97.75 210 ILE B CA 1
ATOM 4801 C C . ILE B 1 210 ? -5.441 27.109 1.411 1 97.75 210 ILE B C 1
ATOM 4803 O O . ILE B 1 210 ? -6.102 27.703 0.554 1 97.75 210 ILE B O 1
ATOM 4807 N N . VAL B 1 211 ? -4.148 27.156 1.481 1 97.56 211 VAL B N 1
ATOM 4808 C CA . VAL B 1 211 ? -3.357 27.875 0.496 1 97.56 211 VAL B CA 1
ATOM 4809 C C . VAL B 1 211 ? -2.764 26.906 -0.519 1 97.56 211 VAL B C 1
ATOM 4811 O O . VAL B 1 211 ? -2.143 25.906 -0.141 1 97.56 211 VAL B O 1
ATOM 4814 N N . GLY B 1 212 ? -2.891 27.297 -1.743 1 97 212 GLY B N 1
ATOM 4815 C CA . GLY B 1 212 ? -2.438 26.422 -2.818 1 97 212 GLY B CA 1
ATOM 4816 C C . GLY B 1 212 ? -3.578 25.766 -3.578 1 97 212 GLY B C 1
ATOM 4817 O O . GLY B 1 212 ? -4.734 26.172 -3.443 1 97 212 GLY B O 1
ATOM 4818 N N . PRO B 1 213 ? -3.199 24.828 -4.461 1 98.19 213 PRO B N 1
ATOM 4819 C CA . PRO B 1 213 ? -1.903 24.188 -4.707 1 98.19 213 PRO B CA 1
ATOM 4820 C C . PRO B 1 213 ? -0.983 25.047 -5.578 1 98.19 213 PRO B C 1
ATOM 4822 O O . PRO B 1 213 ? -1.457 25.781 -6.441 1 98.19 213 PRO B O 1
ATOM 4825 N N . PHE B 1 214 ? 0.275 25.031 -5.316 1 98 214 PHE B N 1
ATOM 4826 C CA . PHE B 1 214 ? 1.302 25.609 -6.172 1 98 214 PHE B CA 1
ATOM 4827 C C . PHE B 1 214 ? 2.238 24.547 -6.707 1 98 214 PHE B C 1
ATOM 4829 O O . PHE B 1 214 ? 2.838 23.797 -5.934 1 98 214 PHE B O 1
ATOM 4836 N N . PHE B 1 215 ? 2.412 24.5 -8.008 1 97.38 215 PHE B N 1
ATOM 4837 C CA . PHE B 1 215 ? 3.199 23.453 -8.664 1 97.38 215 PHE B CA 1
ATOM 4838 C C . PHE B 1 215 ? 4.672 23.844 -8.711 1 97.38 215 PHE B C 1
ATOM 4840 O O . PHE B 1 215 ? 5.008 25 -8.961 1 97.38 215 PHE B O 1
ATOM 4847 N N . ILE B 1 216 ? 5.441 22.891 -8.336 1 95.75 216 ILE B N 1
ATOM 4848 C CA . ILE B 1 216 ? 6.891 23.047 -8.398 1 95.75 216 ILE B CA 1
ATOM 4849 C C . ILE B 1 216 ? 7.453 22.219 -9.555 1 95.75 216 ILE B C 1
ATOM 4851 O O . ILE B 1 216 ? 7.285 21 -9.586 1 95.75 216 ILE B O 1
ATOM 4855 N N . ASP B 1 217 ? 8.062 22.859 -10.484 1 90.44 217 ASP B N 1
ATOM 4856 C CA . ASP B 1 217 ? 8.664 22.141 -11.602 1 90.44 217 ASP B CA 1
ATOM 4857 C C . ASP B 1 217 ? 9.891 21.359 -11.141 1 90.44 217 ASP B C 1
ATOM 4859 O O . ASP B 1 217 ? 10.891 21.938 -10.719 1 90.44 217 ASP B O 1
ATOM 4863 N N . GLY B 1 218 ? 9.781 20.047 -11.117 1 90.19 218 GLY B N 1
ATOM 4864 C CA . GLY B 1 218 ? 10.875 19.219 -10.641 1 90.19 218 GLY B CA 1
ATOM 4865 C C . GLY B 1 218 ? 10.93 19.109 -9.133 1 90.19 218 GLY B C 1
ATOM 4866 O O . GLY B 1 218 ? 9.898 19.188 -8.461 1 90.19 218 GLY B O 1
ATOM 4867 N N . ASN B 1 219 ? 12.156 18.953 -8.625 1 89.62 219 ASN B N 1
ATOM 4868 C CA . ASN B 1 219 ? 12.352 18.828 -7.184 1 89.62 219 ASN B CA 1
ATOM 4869 C C . ASN B 1 219 ? 12.516 20.203 -6.52 1 89.62 219 ASN B C 1
ATOM 4871 O O . ASN B 1 219 ? 13.055 21.125 -7.125 1 89.62 219 ASN B O 1
ATOM 4875 N N . LEU B 1 220 ? 12.094 20.219 -5.336 1 93.5 220 LEU B N 1
ATOM 4876 C CA . LEU B 1 220 ? 12.25 21.453 -4.57 1 93.5 220 LEU B CA 1
ATOM 4877 C C . LEU B 1 220 ? 13.711 21.672 -4.188 1 93.5 220 LEU B C 1
ATOM 4879 O O . LEU B 1 220 ? 14.352 20.781 -3.613 1 93.5 220 LEU B O 1
ATOM 4883 N N . ASN B 1 221 ? 14.266 22.766 -4.645 1 94.56 221 ASN B N 1
ATOM 4884 C CA . ASN B 1 221 ? 15.578 23.219 -4.199 1 94.56 221 ASN B CA 1
ATOM 4885 C C . ASN B 1 221 ? 15.508 24.578 -3.51 1 94.56 221 ASN B C 1
ATOM 4887 O O . ASN B 1 221 ? 14.414 25.109 -3.311 1 94.56 221 ASN B O 1
ATOM 4891 N N . ALA B 1 222 ? 16.594 24.984 -3.084 1 93.44 222 ALA B N 1
ATOM 4892 C CA . ALA B 1 222 ? 16.641 26.234 -2.322 1 93.44 222 ALA B CA 1
ATOM 4893 C C . ALA B 1 222 ? 16.125 27.406 -3.15 1 93.44 222 ALA B C 1
ATOM 4895 O O . ALA B 1 222 ? 15.383 28.25 -2.646 1 93.44 222 ALA B O 1
ATOM 4896 N N . GLN B 1 223 ? 16.531 27.453 -4.371 1 94.56 223 GLN B N 1
ATOM 4897 C CA . GLN B 1 223 ? 16.125 28.547 -5.25 1 94.56 223 GLN B CA 1
ATOM 4898 C C . GLN B 1 223 ? 14.609 28.531 -5.465 1 94.56 223 GLN B C 1
ATOM 4900 O O . GLN B 1 223 ? 13.969 29.594 -5.438 1 94.56 223 GLN B O 1
ATOM 4905 N N . LYS B 1 224 ? 14.062 27.406 -5.711 1 96.31 224 LYS B N 1
ATOM 4906 C CA . LYS B 1 224 ? 12.625 27.297 -5.926 1 96.31 224 LYS B CA 1
ATOM 4907 C C . LYS B 1 224 ? 11.852 27.625 -4.656 1 96.31 224 LYS B C 1
ATOM 4909 O O . LYS B 1 224 ? 10.75 28.188 -4.719 1 96.31 224 LYS B O 1
ATOM 4914 N N . PHE B 1 225 ? 12.414 27.234 -3.596 1 96.88 225 PHE B N 1
ATOM 4915 C CA . PHE B 1 225 ? 11.789 27.594 -2.326 1 96.88 225 PHE B CA 1
ATOM 4916 C C . PHE B 1 225 ? 11.742 29.109 -2.143 1 96.88 225 PHE B C 1
ATOM 4918 O O . PHE B 1 225 ? 10.742 29.656 -1.676 1 96.88 225 PHE B O 1
ATOM 4925 N N . LEU B 1 226 ? 12.891 29.781 -2.404 1 96.31 226 LEU B N 1
ATOM 4926 C CA . LEU B 1 226 ? 12.938 31.234 -2.32 1 96.31 226 LEU B CA 1
ATOM 4927 C C . LEU B 1 226 ? 11.898 31.859 -3.248 1 96.31 226 LEU B C 1
ATOM 4929 O O . LEU B 1 226 ? 11.289 32.875 -2.906 1 96.31 226 LEU B O 1
ATOM 4933 N N . GLU B 1 227 ? 11.68 31.234 -4.434 1 96.88 227 GLU B N 1
ATOM 4934 C CA . GLU B 1 227 ? 10.656 31.719 -5.359 1 96.88 227 GLU B CA 1
ATOM 4935 C C . GLU B 1 227 ? 9.258 31.578 -4.766 1 96.88 227 GLU B C 1
ATOM 4937 O O . GLU B 1 227 ? 8.406 32.438 -4.973 1 96.88 227 GLU B O 1
ATOM 4942 N N . LEU B 1 228 ? 9.094 30.5 -4.047 1 96.69 228 LEU B N 1
ATOM 4943 C CA . LEU B 1 228 ? 7.824 30.328 -3.357 1 96.69 228 LEU B CA 1
ATOM 4944 C C . LEU B 1 228 ? 7.637 31.375 -2.275 1 96.69 228 LEU B C 1
ATOM 4946 O O . LEU B 1 228 ? 6.535 31.906 -2.104 1 96.69 228 LEU B O 1
ATOM 4950 N N . CYS B 1 229 ? 8.609 31.672 -1.524 1 96.75 229 CYS B N 1
ATOM 4951 C CA . CYS B 1 229 ? 8.57 32.656 -0.455 1 96.75 229 CYS B CA 1
ATOM 4952 C C . CYS B 1 229 ? 8.234 34.062 -1.005 1 96.75 229 CYS B C 1
ATOM 4954 O O . CYS B 1 229 ? 7.395 34.75 -0.452 1 96.75 229 CYS B O 1
ATOM 4956 N N . ASP B 1 230 ? 8.953 34.375 -2.123 1 95.69 230 ASP B N 1
ATOM 4957 C CA . ASP B 1 230 ? 8.836 35.719 -2.674 1 95.69 230 ASP B CA 1
ATOM 4958 C C . ASP B 1 230 ? 7.586 35.875 -3.533 1 95.69 230 ASP B C 1
ATOM 4960 O O . ASP B 1 230 ? 7.145 36.969 -3.822 1 95.69 230 ASP B O 1
ATOM 4964 N N . GLY B 1 231 ? 6.922 34.781 -3.854 1 96.38 231 GLY B N 1
ATOM 4965 C CA . GLY B 1 231 ? 5.742 34.781 -4.703 1 96.38 231 GLY B CA 1
ATOM 4966 C C . GLY B 1 231 ? 4.465 34.469 -3.955 1 96.38 231 GLY B C 1
ATOM 4967 O O . GLY B 1 231 ? 3.916 35.312 -3.252 1 96.38 231 GLY B O 1
ATOM 4968 N N . PRO B 1 232 ? 4.137 33.281 -4.098 1 95.94 232 PRO B N 1
ATOM 4969 C CA . PRO B 1 232 ? 2.816 32.938 -3.568 1 95.94 232 PRO B CA 1
ATOM 4970 C C . PRO B 1 232 ? 2.717 33.125 -2.057 1 95.94 232 PRO B C 1
ATOM 4972 O O . PRO B 1 232 ? 1.671 33.531 -1.551 1 95.94 232 PRO B O 1
ATOM 4975 N N . ILE B 1 233 ? 3.682 32.781 -1.321 1 96.69 233 ILE B N 1
ATOM 4976 C CA . ILE B 1 233 ? 3.639 32.906 0.132 1 96.69 233 ILE B CA 1
ATOM 4977 C C . ILE B 1 233 ? 3.543 34.375 0.526 1 96.69 233 ILE B C 1
ATOM 4979 O O . ILE B 1 233 ? 2.717 34.75 1.363 1 96.69 233 ILE B O 1
ATOM 4983 N N . SER B 1 234 ? 4.449 35.219 -0.047 1 96.25 234 SER B N 1
ATOM 4984 C CA . SER B 1 234 ? 4.41 36.656 0.217 1 96.25 234 SER B CA 1
ATOM 4985 C C . SER B 1 234 ? 3.068 37.25 -0.192 1 96.25 234 SER B C 1
ATOM 4987 O O . SER B 1 234 ? 2.537 38.125 0.497 1 96.25 234 SER B O 1
ATOM 4989 N N . GLU B 1 235 ? 2.572 36.844 -1.318 1 97.25 235 GLU B N 1
ATOM 4990 C CA . GLU B 1 235 ? 1.28 37.312 -1.79 1 97.25 235 GLU B CA 1
ATOM 4991 C C . GLU B 1 235 ? 0.17 37 -0.796 1 97.25 235 GLU B C 1
ATOM 4993 O O . GLU B 1 235 ? -0.725 37.812 -0.563 1 97.25 235 GLU B O 1
ATOM 4998 N N . TYR B 1 236 ? 0.213 35.844 -0.286 1 97.19 236 TYR B N 1
ATOM 4999 C CA . TYR B 1 236 ? -0.778 35.438 0.705 1 97.19 236 TYR B CA 1
ATOM 5000 C C . TYR B 1 236 ? -0.654 36.25 1.975 1 97.19 236 TYR B C 1
ATOM 5002 O O . TYR B 1 236 ? -1.658 36.719 2.521 1 97.19 236 TYR B O 1
ATOM 5010 N N . LEU B 1 237 ? 0.539 36.438 2.449 1 96.62 237 LEU B N 1
ATOM 5011 C CA . LEU B 1 237 ? 0.792 37.188 3.672 1 96.62 237 LEU B CA 1
ATOM 5012 C C . LEU B 1 237 ? 0.365 38.656 3.512 1 96.62 237 LEU B C 1
ATOM 5014 O O . LEU B 1 237 ? -0.165 39.25 4.449 1 96.62 237 LEU B O 1
ATOM 5018 N N . ASP B 1 238 ? 0.612 39.188 2.33 1 95.44 238 ASP B N 1
ATOM 5019 C CA . ASP B 1 238 ? 0.25 40.594 2.037 1 95.44 238 ASP B CA 1
ATOM 5020 C C . ASP B 1 238 ? -1.266 40.781 2.049 1 95.44 238 ASP B C 1
ATOM 5022 O O . ASP B 1 238 ? -1.759 41.875 2.252 1 95.44 238 ASP B O 1
ATOM 5026 N N . GLY B 1 239 ? -1.944 39.688 1.818 1 95.69 239 GLY B N 1
ATOM 5027 C CA . GLY B 1 239 ? -3.396 39.75 1.816 1 95.69 239 GLY B CA 1
ATOM 5028 C C . GLY B 1 239 ? -3.996 39.75 3.209 1 95.69 239 GLY B C 1
ATOM 5029 O O . GLY B 1 239 ? -5.168 40.062 3.391 1 95.69 239 GLY B O 1
ATOM 5030 N N . LEU B 1 240 ? -3.227 39.469 4.168 1 95.56 240 LEU B N 1
ATOM 5031 C CA . LEU B 1 240 ? -3.682 39.438 5.555 1 95.56 240 LEU B CA 1
ATOM 5032 C C . LEU B 1 240 ? -3.668 40.844 6.148 1 95.56 240 LEU B C 1
ATOM 5034 O O . LEU B 1 240 ? -2.967 41.719 5.652 1 95.56 240 LEU B O 1
ATOM 5038 N N . SER B 1 241 ? -4.504 41.062 7.25 1 95.06 241 SER B N 1
ATOM 5039 C CA . SER B 1 241 ? -4.387 42.312 8.016 1 95.06 241 SER B CA 1
ATOM 5040 C C . SER B 1 241 ? -3.025 42.406 8.695 1 95.06 241 SER B C 1
ATOM 5042 O O . SER B 1 241 ? -2.371 41.406 8.938 1 95.06 241 SER B O 1
ATOM 5044 N N . VAL B 1 242 ? -2.578 43.594 8.984 1 93.44 242 VAL B N 1
ATOM 5045 C CA . VAL B 1 242 ? -1.291 43.844 9.625 1 93.44 242 VAL B CA 1
ATOM 5046 C C . VAL B 1 242 ? -1.226 43.062 10.953 1 93.44 242 VAL B C 1
ATOM 5048 O O . VAL B 1 242 ? -0.205 42.469 11.273 1 93.44 242 VAL B O 1
ATOM 5051 N N . ALA B 1 243 ? -2.303 43.062 11.648 1 93.44 243 ALA B N 1
ATOM 5052 C CA . ALA B 1 243 ? -2.379 42.375 12.938 1 93.44 243 ALA B CA 1
ATOM 5053 C C . ALA B 1 243 ? -2.25 40.875 12.773 1 93.44 243 ALA B C 1
ATOM 5055 O O . ALA B 1 243 ? -1.557 40.219 13.555 1 93.44 243 ALA B O 1
ATOM 5056 N N . ALA B 1 244 ? -2.875 40.344 11.773 1 93.56 244 ALA B N 1
ATOM 5057 C CA . ALA B 1 244 ? -2.836 38.906 11.523 1 93.56 244 ALA B CA 1
ATOM 5058 C C . ALA B 1 244 ? -1.455 38.469 11.039 1 93.56 244 ALA B C 1
ATOM 5060 O O . ALA B 1 244 ? -0.957 37.438 11.43 1 93.56 244 ALA B O 1
ATOM 5061 N N . ASN B 1 245 ? -0.962 39.25 10.18 1 95 245 ASN B N 1
ATOM 5062 C CA . ASN B 1 245 ? 0.348 38.938 9.609 1 95 245 ASN B CA 1
ATOM 5063 C C . ASN B 1 245 ? 1.434 38.938 10.68 1 95 245 ASN B C 1
ATOM 5065 O O . ASN B 1 245 ? 2.355 38.125 10.633 1 95 245 ASN B O 1
ATOM 5069 N N . SER B 1 246 ? 1.384 39.844 11.656 1 94.06 246 SER B N 1
ATOM 5070 C CA . SER B 1 246 ? 2.393 39.969 12.703 1 94.06 246 SER B CA 1
ATOM 5071 C C . SER B 1 246 ? 2.352 38.781 13.648 1 94.06 246 SER B C 1
ATOM 5073 O O . SER B 1 246 ? 3.312 38.531 14.383 1 94.06 246 SER B O 1
ATOM 5075 N N . ARG B 1 247 ? 1.265 37.969 13.594 1 95.25 247 ARG B N 1
ATOM 5076 C CA . ARG B 1 247 ? 1.094 36.875 14.531 1 95.25 247 ARG B CA 1
ATOM 5077 C C . ARG B 1 247 ? 1.411 35.531 13.867 1 95.25 247 ARG B C 1
ATOM 5079 O O . ARG B 1 247 ? 1.44 34.5 14.531 1 95.25 247 ARG B O 1
ATOM 5086 N N . VAL B 1 248 ? 1.721 35.531 12.617 1 97.69 248 VAL B N 1
ATOM 5087 C CA . VAL B 1 248 ? 1.911 34.312 11.844 1 97.69 248 VAL B CA 1
ATOM 5088 C C . VAL B 1 248 ? 3.186 33.594 12.297 1 97.69 248 VAL B C 1
ATOM 5090 O O . VAL B 1 248 ? 4.238 34.25 12.438 1 97.69 248 VAL B O 1
ATOM 5093 N N . TRP B 1 249 ? 3.053 32.344 12.602 1 98.19 249 TRP B N 1
ATOM 5094 C CA . TRP B 1 249 ? 4.172 31.438 12.742 1 98.19 249 TRP B CA 1
ATOM 5095 C C . TRP B 1 249 ? 4.281 30.516 11.523 1 98.19 249 TRP B C 1
ATOM 5097 O O . TRP B 1 249 ? 3.34 29.781 11.203 1 98.19 249 TRP B O 1
ATOM 5107 N N . PHE B 1 250 ? 5.418 30.562 10.836 1 98.38 250 PHE B N 1
ATOM 5108 C CA . PHE B 1 250 ? 5.621 29.797 9.609 1 98.38 250 PHE B CA 1
ATOM 5109 C C . PHE B 1 250 ? 6.285 28.453 9.914 1 98.38 250 PHE B C 1
ATOM 5111 O O . PHE B 1 250 ? 7.355 28.406 10.523 1 98.38 250 PHE B O 1
ATOM 5118 N N . GLN B 1 251 ? 5.656 27.344 9.516 1 98.31 251 GLN B N 1
ATOM 5119 C CA . GLN B 1 251 ? 6.172 26.016 9.859 1 98.31 251 GLN B CA 1
ATOM 5120 C C . GLN B 1 251 ? 6.688 25.297 8.617 1 98.31 251 GLN B C 1
ATOM 5122 O O . GLN B 1 251 ? 6.012 25.25 7.59 1 98.31 251 GLN B O 1
ATOM 5127 N N . LEU B 1 252 ? 7.898 24.734 8.711 1 96.94 252 LEU B N 1
ATOM 5128 C CA . LEU B 1 252 ? 8.555 23.953 7.66 1 96.94 252 LEU B CA 1
ATOM 5129 C C . LEU B 1 252 ? 9.016 22.609 8.188 1 96.94 252 LEU B C 1
ATOM 5131 O O . LEU B 1 252 ? 9.32 22.469 9.375 1 96.94 252 LEU B O 1
ATOM 5135 N N . ASP B 1 253 ? 8.977 21.641 7.273 1 93.44 253 ASP B N 1
ATOM 5136 C CA . ASP B 1 253 ? 9.594 20.375 7.648 1 93.44 253 ASP B CA 1
ATOM 5137 C C . ASP B 1 253 ? 11.117 20.469 7.594 1 93.44 253 ASP B C 1
ATOM 5139 O O . ASP B 1 253 ? 11.672 21.562 7.473 1 93.44 253 ASP B O 1
ATOM 5143 N N . GLY B 1 254 ? 11.812 19.359 7.816 1 91.31 254 GLY B N 1
ATOM 5144 C CA . GLY B 1 254 ? 13.258 19.359 7.945 1 91.31 254 GLY B CA 1
ATOM 5145 C C . GLY B 1 254 ? 13.977 19.172 6.621 1 91.31 254 GLY B C 1
ATOM 5146 O O . GLY B 1 254 ? 15.18 18.891 6.594 1 91.31 254 GLY B O 1
ATOM 5147 N N . ALA B 1 255 ? 13.336 19.359 5.484 1 92.38 255 ALA B N 1
ATOM 5148 C CA . ALA B 1 255 ? 13.945 19.141 4.172 1 92.38 255 ALA B CA 1
ATOM 5149 C C . ALA B 1 255 ? 15.102 20.125 3.943 1 92.38 255 ALA B C 1
ATOM 5151 O O . ALA B 1 255 ? 15.023 21.281 4.332 1 92.38 255 ALA B O 1
ATOM 5152 N N . PRO B 1 256 ? 16.109 19.781 3.312 1 92.44 256 PRO B N 1
ATOM 5153 C CA . PRO B 1 256 ? 17.328 20.562 3.125 1 92.44 256 PRO B CA 1
ATOM 5154 C C . PRO B 1 256 ? 17.062 21.906 2.443 1 92.44 256 PRO B C 1
ATOM 5156 O O . PRO B 1 256 ? 17.656 22.922 2.822 1 92.44 256 PRO B O 1
ATOM 5159 N N . PRO B 1 257 ? 16.219 21.969 1.46 1 94.5 257 PRO B N 1
ATOM 5160 C CA . PRO B 1 257 ? 16 23.25 0.794 1 94.5 257 PRO B CA 1
ATOM 5161 C C . PRO B 1 257 ? 15.531 24.344 1.758 1 94.5 257 PRO B C 1
ATOM 5163 O O . PRO B 1 257 ? 15.727 25.531 1.488 1 94.5 257 PRO B O 1
ATOM 5166 N N . HIS B 1 258 ? 14.938 24 2.91 1 94.56 258 HIS B N 1
ATOM 5167 C CA . HIS B 1 258 ? 14.391 24.969 3.859 1 94.56 258 HIS B CA 1
ATOM 5168 C C . HIS B 1 258 ? 15.461 25.453 4.836 1 94.56 258 HIS B C 1
ATOM 5170 O O . HIS B 1 258 ? 15.25 26.438 5.551 1 94.56 258 HIS B O 1
ATOM 5176 N N . SER B 1 259 ? 16.625 24.703 4.883 1 94 259 SER B N 1
ATOM 5177 C CA . SER B 1 259 ? 17.547 24.953 5.988 1 94 259 SER B CA 1
ATOM 5178 C C . SER B 1 259 ? 18.859 25.562 5.492 1 94 259 SER B C 1
ATOM 5180 O O . SER B 1 259 ? 19.766 25.844 6.285 1 94 259 SER B O 1
ATOM 5182 N N . VAL B 1 260 ? 18.953 25.734 4.207 1 94.44 260 VAL B N 1
ATOM 5183 C CA . VAL B 1 260 ? 20.141 26.406 3.684 1 94.44 260 VAL B CA 1
ATOM 5184 C C . VAL B 1 260 ? 20.188 27.844 4.184 1 94.44 260 VAL B C 1
ATOM 5186 O O . VAL B 1 260 ? 19.156 28.406 4.547 1 94.44 260 VAL B O 1
ATOM 5189 N N . LEU B 1 261 ? 21.328 28.391 4.191 1 94.69 261 LEU B N 1
ATOM 5190 C CA . LEU B 1 261 ? 21.547 29.719 4.777 1 94.69 261 LEU B CA 1
ATOM 5191 C C . LEU B 1 261 ? 20.656 30.75 4.121 1 94.69 261 LEU B C 1
ATOM 5193 O O . LEU B 1 261 ? 20 31.547 4.809 1 94.69 261 LEU B O 1
ATOM 5197 N N . LEU B 1 262 ? 20.672 30.734 2.852 1 95.44 262 LEU B N 1
ATOM 5198 C CA . LEU B 1 262 ? 19.891 31.734 2.117 1 95.44 262 LEU B CA 1
ATOM 5199 C C . LEU B 1 262 ? 18.422 31.625 2.461 1 95.44 262 LEU B C 1
ATOM 5201 O O . LEU B 1 262 ? 17.719 32.656 2.564 1 95.44 262 LEU B O 1
ATOM 5205 N N . ALA B 1 263 ? 17.906 30.484 2.527 1 96.44 263 ALA B N 1
ATOM 5206 C CA . ALA B 1 263 ? 16.5 30.266 2.885 1 96.44 263 ALA B CA 1
ATOM 5207 C C . ALA B 1 263 ? 16.203 30.75 4.297 1 96.44 263 ALA B C 1
ATOM 5209 O O . ALA B 1 263 ? 15.195 31.406 4.539 1 96.44 263 ALA B O 1
ATOM 5210 N N . ARG B 1 264 ? 17.078 30.438 5.242 1 96.19 264 ARG B N 1
ATOM 5211 C CA . ARG B 1 264 ? 16.906 30.859 6.629 1 96.19 264 ARG B CA 1
ATOM 5212 C C . ARG B 1 264 ? 16.938 32.375 6.754 1 96.19 264 ARG B C 1
ATOM 5214 O O . ARG B 1 264 ? 16.172 32.969 7.535 1 96.19 264 ARG B O 1
ATOM 5221 N N . GLU B 1 265 ? 17.844 33.031 6.031 1 96.75 265 GLU B N 1
ATOM 5222 C CA . GLU B 1 265 ? 17.922 34.5 6.039 1 96.75 265 GLU B CA 1
ATOM 5223 C C . GLU B 1 265 ? 16.625 35.094 5.527 1 96.75 265 GLU B C 1
ATOM 5225 O O . GLU B 1 265 ? 16.125 36.062 6.102 1 96.75 265 GLU B O 1
ATOM 5230 N N . ARG B 1 266 ? 16.125 34.531 4.477 1 97.19 266 ARG B N 1
ATOM 5231 C CA . ARG B 1 266 ? 14.875 35.031 3.922 1 97.19 266 ARG B CA 1
ATOM 5232 C C . ARG B 1 266 ? 13.727 34.844 4.906 1 97.19 266 ARG B C 1
ATOM 5234 O O . ARG B 1 266 ? 12.883 35.719 5.059 1 97.19 266 ARG B O 1
ATOM 5241 N N . LEU B 1 267 ? 13.711 33.75 5.555 1 97.06 267 LEU B N 1
ATOM 5242 C CA . LEU B 1 267 ? 12.68 33.469 6.551 1 97.06 267 LEU B CA 1
ATOM 5243 C C . LEU B 1 267 ? 12.773 34.438 7.723 1 97.06 267 LEU B C 1
ATOM 5245 O O . LEU B 1 267 ? 11.75 34.875 8.242 1 97.06 267 LEU B O 1
ATOM 5249 N N . ASN B 1 268 ? 14 34.781 8.117 1 97 268 ASN B N 1
ATOM 5250 C CA . ASN B 1 268 ? 14.211 35.781 9.18 1 97 268 ASN B CA 1
ATOM 5251 C C . ASN B 1 268 ? 13.664 37.156 8.797 1 97 268 ASN B C 1
ATOM 5253 O O . ASN B 1 268 ? 13.133 37.875 9.641 1 97 268 ASN B O 1
ATOM 5257 N N . ILE B 1 269 ? 13.867 37.469 7.578 1 96.62 269 ILE B N 1
ATOM 5258 C CA . ILE B 1 269 ? 13.398 38.75 7.086 1 96.62 269 ILE B CA 1
ATOM 5259 C C . ILE B 1 269 ? 11.867 38.75 7.059 1 96.62 269 ILE B C 1
ATOM 5261 O O . ILE B 1 269 ? 11.242 39.75 7.441 1 96.62 269 ILE B O 1
ATOM 5265 N N . MET B 1 270 ? 11.297 37.688 6.68 1 96.25 270 MET B N 1
ATOM 5266 C CA . MET B 1 270 ? 9.852 37.625 6.465 1 96.25 270 MET B CA 1
ATOM 5267 C C . MET B 1 270 ? 9.109 37.469 7.785 1 96.25 270 MET B C 1
ATOM 5269 O O . MET B 1 270 ? 8.031 38.031 7.973 1 96.25 270 MET B O 1
ATOM 5273 N N . PHE B 1 271 ? 9.695 36.656 8.719 1 97.19 271 PHE B N 1
ATOM 5274 C CA . PHE B 1 271 ? 8.898 36.219 9.859 1 97.19 271 PHE B CA 1
ATOM 5275 C C . PHE B 1 271 ? 9.609 36.562 11.172 1 97.19 271 PHE B C 1
ATOM 5277 O O . PHE B 1 271 ? 9.062 36.344 12.25 1 97.19 271 PHE B O 1
ATOM 5284 N N . GLY B 1 272 ? 10.836 37.156 11.102 1 96.5 272 GLY B N 1
ATOM 5285 C CA . GLY B 1 272 ? 11.625 37.344 12.312 1 96.5 272 GLY B CA 1
ATOM 5286 C C . GLY B 1 272 ? 11.961 36.062 13.016 1 96.5 272 GLY B C 1
ATOM 5287 O O . GLY B 1 272 ? 12.492 35.125 12.391 1 96.5 272 GLY B O 1
ATOM 5288 N N . ASP B 1 273 ? 11.547 35.938 14.297 1 96.75 273 ASP B N 1
ATOM 5289 C CA . ASP B 1 273 ? 11.812 34.719 15.062 1 96.75 273 ASP B CA 1
ATOM 5290 C C . ASP B 1 273 ? 10.586 33.812 15.078 1 96.75 273 ASP B C 1
ATOM 5292 O O . ASP B 1 273 ? 10.539 32.844 15.844 1 96.75 273 ASP B O 1
ATOM 5296 N N . GLN B 1 274 ? 9.602 34.062 14.211 1 97.81 274 GLN B N 1
ATOM 5297 C CA . GLN B 1 274 ? 8.336 33.344 14.25 1 97.81 274 GLN B CA 1
ATOM 5298 C C . GLN B 1 274 ? 8.25 32.312 13.125 1 97.81 274 GLN B C 1
ATOM 5300 O O . GLN B 1 274 ? 7.297 32.312 12.344 1 97.81 274 GLN B O 1
ATOM 5305 N N . TRP B 1 275 ? 9.188 31.422 13.07 1 97.75 275 TRP B N 1
ATOM 5306 C CA . TRP B 1 275 ? 9.094 30.297 12.148 1 97.75 275 TRP B CA 1
ATOM 5307 C C . TRP B 1 275 ? 9.711 29.031 12.758 1 97.75 275 TRP B C 1
ATOM 5309 O O . TRP B 1 275 ? 10.539 29.125 13.664 1 97.75 275 TRP B O 1
ATOM 5319 N N . ILE B 1 276 ? 9.164 27.953 12.422 1 97.94 276 ILE B N 1
ATOM 5320 C CA . ILE B 1 276 ? 9.508 26.625 12.914 1 97.94 276 ILE B CA 1
ATOM 5321 C C . ILE B 1 276 ? 10.164 25.812 11.789 1 97.94 276 ILE B C 1
ATOM 5323 O O . ILE B 1 276 ? 9.578 25.656 10.711 1 97.94 276 ILE B O 1
ATOM 5327 N N . GLY B 1 277 ? 11.359 25.359 11.906 1 96.69 277 GLY B N 1
ATOM 5328 C CA . GLY B 1 277 ? 12.055 24.562 10.898 1 96.69 277 GLY B CA 1
ATOM 5329 C C . GLY B 1 277 ? 13.438 24.109 11.344 1 96.69 277 GLY B C 1
ATOM 5330 O O . GLY B 1 277 ? 13.844 24.375 12.477 1 96.69 277 GLY B O 1
ATOM 5331 N N . ARG B 1 278 ? 14.109 23.391 10.5 1 93.56 278 ARG B N 1
ATOM 5332 C CA . ARG B 1 278 ? 15.469 22.938 10.773 1 93.56 278 ARG B CA 1
ATOM 5333 C C . ARG B 1 278 ? 16.422 24.109 10.891 1 93.56 278 ARG B C 1
ATOM 5335 O O . ARG B 1 278 ? 16.516 24.953 9.984 1 93.56 278 ARG B O 1
ATOM 5342 N N . PHE B 1 279 ? 17.031 24.297 12.039 1 92.31 279 PHE B N 1
ATOM 5343 C CA . PHE B 1 279 ? 18 25.344 12.336 1 92.31 279 PHE B CA 1
ATOM 5344 C C . PHE B 1 279 ? 17.312 26.703 12.453 1 92.31 279 PHE B C 1
ATOM 5346 O O . PHE B 1 279 ? 17.953 27.734 12.25 1 92.31 279 PHE B O 1
ATOM 5353 N N . GLY B 1 280 ? 16.016 26.688 12.695 1 93.5 280 GLY B N 1
ATOM 5354 C CA . GLY B 1 280 ? 15.273 27.922 12.914 1 93.5 280 GLY B CA 1
ATOM 5355 C C . GLY B 1 280 ? 15.172 28.312 14.375 1 93.5 280 GLY B C 1
ATOM 5356 O O . GLY B 1 280 ? 15.758 27.656 15.234 1 93.5 280 GLY B O 1
ATOM 5357 N N . PRO B 1 281 ? 14.547 29.531 14.617 1 95.88 281 PRO B N 1
ATOM 5358 C CA . PRO B 1 281 ? 14.336 29.938 16 1 95.88 281 PRO B CA 1
ATOM 5359 C C . PRO B 1 281 ? 13.648 28.859 16.844 1 95.88 281 PRO B C 1
ATOM 5361 O O . PRO B 1 281 ? 13.992 28.672 18 1 95.88 281 PRO B O 1
ATOM 5364 N N . GLN B 1 282 ? 12.648 28.219 16.266 1 96.88 282 GLN B N 1
ATOM 5365 C CA . GLN B 1 282 ? 12.055 27.016 16.844 1 96.88 282 GLN B CA 1
ATOM 5366 C C . GLN B 1 282 ? 12.305 25.797 15.961 1 96.88 282 GLN B C 1
ATOM 5368 O O . GLN B 1 282 ? 11.969 25.812 14.773 1 96.88 282 GLN B O 1
ATOM 5373 N N . ARG B 1 283 ? 12.867 24.781 16.594 1 95.12 283 ARG B N 1
ATOM 5374 C CA . ARG B 1 283 ? 13.266 23.609 15.82 1 95.12 283 ARG B CA 1
ATOM 5375 C C . ARG B 1 283 ? 12.086 22.672 15.594 1 95.12 283 ARG B C 1
ATOM 5377 O O . ARG B 1 283 ? 11.32 22.406 16.516 1 95.12 283 ARG B O 1
ATOM 5384 N N . TRP B 1 284 ? 11.906 22.25 14.312 1 97.06 284 TRP B N 1
ATOM 5385 C CA . TRP B 1 284 ? 10.961 21.188 13.969 1 97.06 284 TRP B CA 1
ATOM 5386 C C . TRP B 1 284 ? 11.539 19.812 14.273 1 97.06 284 TRP B C 1
ATOM 5388 O O . TRP B 1 284 ? 12.703 19.547 13.961 1 97.06 284 TRP B O 1
ATOM 5398 N N . PRO B 1 285 ? 10.719 18.953 14.984 1 96.88 285 PRO B N 1
ATOM 5399 C CA . PRO B 1 285 ? 11.227 17.609 15.227 1 96.88 285 PRO B CA 1
ATOM 5400 C C . PRO B 1 285 ? 11.328 16.766 13.953 1 96.88 285 PRO B C 1
ATOM 5402 O O . PRO B 1 285 ? 10.367 16.688 13.188 1 96.88 285 PRO B O 1
ATOM 5405 N N . ALA B 1 286 ? 12.5 16.188 13.75 1 94 286 ALA B N 1
ATOM 5406 C CA . ALA B 1 286 ? 12.719 15.328 12.594 1 94 286 ALA B CA 1
ATOM 5407 C C . ALA B 1 286 ? 11.797 14.117 12.625 1 94 286 ALA B C 1
ATOM 5409 O O . ALA B 1 286 ? 11.453 13.617 13.703 1 94 286 ALA B O 1
ATOM 5410 N N . ARG B 1 287 ? 11.367 13.594 11.461 1 94.81 287 ARG B N 1
ATOM 5411 C CA . ARG B 1 287 ? 10.609 12.359 11.312 1 94.81 287 ARG B CA 1
ATOM 5412 C C . ARG B 1 287 ? 9.289 12.438 12.07 1 94.81 287 ARG B C 1
ATOM 5414 O O . ARG B 1 287 ? 8.93 11.508 12.805 1 94.81 287 ARG B O 1
ATOM 5421 N N . SER B 1 288 ? 8.586 13.578 11.906 1 96.06 288 SER B N 1
ATOM 5422 C CA . SER B 1 288 ? 7.352 13.781 12.648 1 96.06 288 SER B CA 1
ATOM 5423 C C . SER B 1 288 ? 6.207 14.18 11.719 1 96.06 288 SER B C 1
ATOM 5425 O O . SER B 1 288 ? 5.52 15.172 11.953 1 96.06 288 SER B O 1
ATOM 5427 N N . PRO B 1 289 ? 5.977 13.359 10.742 1 95.5 289 PRO B N 1
ATOM 5428 C CA . PRO B 1 289 ? 4.844 13.664 9.867 1 95.5 289 PRO B CA 1
ATOM 5429 C C . PRO B 1 289 ? 3.5 13.602 10.586 1 95.5 289 PRO B C 1
ATOM 5431 O O . PRO B 1 289 ? 2.531 14.227 10.156 1 95.5 289 PRO B O 1
ATOM 5434 N N . ASP B 1 290 ? 3.463 12.898 11.648 1 95.69 290 ASP B N 1
ATOM 5435 C CA . ASP B 1 290 ? 2.225 12.711 12.398 1 95.69 290 ASP B CA 1
ATOM 5436 C C . ASP B 1 290 ? 1.867 13.977 13.18 1 95.69 290 ASP B C 1
ATOM 5438 O O . ASP B 1 290 ? 0.769 14.078 13.734 1 95.69 290 ASP B O 1
ATOM 5442 N N . LEU B 1 291 ? 2.719 14.969 13.141 1 97.25 291 LEU B N 1
ATOM 5443 C CA . LEU B 1 291 ? 2.504 16.172 13.938 1 97.25 291 LEU B CA 1
ATOM 5444 C C . LEU B 1 291 ? 2.107 17.344 13.055 1 97.25 291 LEU B C 1
ATOM 5446 O O . LEU B 1 291 ? 1.896 18.453 13.547 1 97.25 291 LEU B O 1
ATOM 5450 N N . THR B 1 292 ? 2.006 17.188 11.75 1 97.25 292 THR B N 1
ATOM 5451 C CA . THR B 1 292 ? 1.606 18.266 10.844 1 97.25 292 THR B CA 1
ATOM 5452 C C . THR B 1 292 ? 0.286 17.922 10.156 1 97.25 292 THR B C 1
ATOM 5454 O O . THR B 1 292 ? 0.078 16.797 9.719 1 97.25 292 THR B O 1
ATOM 5457 N N . PRO B 1 293 ? -0.625 18.844 10.086 1 97.75 293 PRO B N 1
ATOM 5458 C CA . PRO B 1 293 ? -1.939 18.578 9.492 1 97.75 293 PRO B CA 1
ATOM 5459 C C . PRO B 1 293 ? -1.867 18.297 7.992 1 97.75 293 PRO B C 1
ATOM 5461 O O . PRO B 1 293 ? -2.803 17.734 7.422 1 97.75 293 PRO B O 1
ATOM 5464 N N . LEU B 1 294 ? -0.786 18.734 7.285 1 98.12 294 LEU B N 1
ATOM 5465 C CA . LEU B 1 294 ? -0.677 18.438 5.863 1 98.12 294 LEU B CA 1
ATOM 5466 C C . LEU B 1 294 ? -0.472 16.938 5.645 1 98.12 294 LEU B C 1
ATOM 5468 O O . LEU B 1 294 ? -1.047 16.359 4.719 1 98.12 294 LEU B O 1
ATOM 5472 N N . ASP B 1 295 ? 0.232 16.312 6.59 1 96.25 295 ASP B N 1
ATOM 5473 C CA . ASP B 1 295 ? 0.529 14.898 6.445 1 96.25 295 ASP B CA 1
ATOM 5474 C C . ASP B 1 295 ? -0.626 14.039 6.953 1 96.25 295 ASP B C 1
ATOM 5476 O O . ASP B 1 295 ? -0.988 13.039 6.324 1 96.25 295 ASP B O 1
ATOM 5480 N N . PHE B 1 296 ? -1.255 14.406 8.102 1 95.25 296 PHE B N 1
ATOM 5481 C CA . PHE B 1 296 ? -2.242 13.492 8.664 1 95.25 296 PHE B CA 1
ATOM 5482 C C . PHE B 1 296 ? -3.639 13.82 8.148 1 95.25 296 PHE B C 1
ATOM 5484 O O . PHE B 1 296 ? -4.582 13.055 8.367 1 95.25 296 PHE B O 1
ATOM 5491 N N . PHE B 1 297 ? -3.762 14.914 7.355 1 96.88 297 PHE B N 1
ATOM 5492 C CA . PHE B 1 297 ? -5.086 15.297 6.887 1 96.88 297 PHE B CA 1
ATOM 5493 C C . PHE B 1 297 ? -5.047 15.688 5.414 1 96.88 297 PHE B C 1
ATOM 5495 O O . PHE B 1 297 ? -5.523 14.945 4.555 1 96.88 297 PHE B O 1
ATOM 5502 N N . LEU B 1 298 ? -4.402 16.734 5 1 98.06 298 LEU B N 1
ATOM 5503 C CA . LEU B 1 298 ? -4.551 17.391 3.703 1 98.06 298 LEU B CA 1
ATOM 5504 C C . LEU B 1 298 ? -4.168 16.438 2.572 1 98.06 298 LEU B C 1
ATOM 5506 O O . LEU B 1 298 ? -4.961 16.203 1.655 1 98.06 298 LEU B O 1
ATOM 5510 N N . TRP B 1 299 ? -2.92 15.945 2.641 1 97.5 299 TRP B N 1
ATOM 5511 C CA . TRP B 1 299 ? -2.418 15.141 1.531 1 97.5 299 TRP B CA 1
ATOM 5512 C C . TRP B 1 299 ? -3.238 13.867 1.365 1 97.5 299 TRP B C 1
ATOM 5514 O O . TRP B 1 299 ? -3.447 13.398 0.245 1 97.5 299 TRP B O 1
ATOM 5524 N N . GLY B 1 300 ? -3.68 13.219 2.484 1 94.5 300 GLY B N 1
ATOM 5525 C CA . GLY B 1 300 ? -4.551 12.062 2.4 1 94.5 300 GLY B CA 1
ATOM 5526 C C . GLY B 1 300 ? -5.832 12.328 1.637 1 94.5 300 GLY B C 1
ATOM 5527 O O . GLY B 1 300 ? -6.242 11.523 0.799 1 94.5 300 GLY B O 1
ATOM 5528 N N . PHE B 1 301 ? -6.441 13.469 1.906 1 94.44 301 PHE B N 1
ATOM 5529 C CA . PHE B 1 301 ? -7.668 13.859 1.218 1 94.44 301 PHE B CA 1
ATOM 5530 C C . PHE B 1 301 ? -7.406 14.086 -0.266 1 94.44 301 PHE B C 1
ATOM 5532 O O . PHE B 1 301 ? -8.125 13.562 -1.117 1 94.44 301 PHE B O 1
ATOM 5539 N N . ILE B 1 302 ? -6.363 14.875 -0.595 1 97.25 302 ILE B N 1
ATOM 5540 C CA . ILE B 1 302 ? -6.078 15.273 -1.969 1 97.25 302 ILE B CA 1
ATOM 5541 C C . ILE B 1 302 ? -5.723 14.047 -2.801 1 97.25 302 ILE B C 1
ATOM 5543 O O . ILE B 1 302 ? -6.227 13.875 -3.912 1 97.25 302 ILE B O 1
ATOM 5547 N N . LYS B 1 303 ? -4.883 13.188 -2.26 1 95.44 303 LYS B N 1
ATOM 5548 C CA . LYS B 1 303 ? -4.461 12.008 -3.012 1 95.44 303 LYS B CA 1
ATOM 5549 C C . LYS B 1 303 ? -5.629 11.047 -3.229 1 95.44 303 LYS B C 1
ATOM 5551 O O . LYS B 1 303 ? -5.719 10.398 -4.27 1 95.44 303 LYS B O 1
ATOM 5556 N N . ASN B 1 304 ? -6.488 10.938 -2.252 1 91.69 304 ASN B N 1
ATOM 5557 C CA . ASN B 1 304 ? -7.676 10.102 -2.428 1 91.69 304 ASN B CA 1
ATOM 5558 C C . ASN B 1 304 ? -8.531 10.586 -3.598 1 91.69 304 ASN B C 1
ATOM 5560 O O . ASN B 1 304 ? -9.047 9.781 -4.367 1 91.69 304 ASN B O 1
ATOM 5564 N N . GLU B 1 305 ? -8.742 11.914 -3.662 1 92.06 305 GLU B N 1
ATOM 5565 C CA . GLU B 1 305 ? -9.531 12.5 -4.738 1 92.06 305 GLU B CA 1
ATOM 5566 C C . GLU B 1 305 ? -8.82 12.367 -6.082 1 92.06 305 GLU B C 1
ATOM 5568 O O . GLU B 1 305 ? -9.453 12.039 -7.094 1 92.06 305 GLU B O 1
ATOM 5573 N N . VAL B 1 306 ? -7.539 12.57 -6.129 1 94.69 306 VAL B N 1
ATOM 5574 C CA . VAL B 1 306 ? -6.758 12.617 -7.359 1 94.69 306 VAL B CA 1
ATOM 5575 C C . VAL B 1 306 ? -6.648 11.211 -7.957 1 94.69 306 VAL B C 1
ATOM 5577 O O . VAL B 1 306 ? -6.777 11.039 -9.172 1 94.69 306 VAL B O 1
ATOM 5580 N N . TYR B 1 307 ? -6.461 10.234 -7.102 1 91.69 307 TYR B N 1
ATOM 5581 C CA . TYR B 1 307 ? -6.16 8.898 -7.609 1 91.69 307 TYR B CA 1
ATOM 5582 C C . TYR B 1 307 ? -7.426 8.055 -7.699 1 91.69 307 TYR B C 1
ATOM 5584 O O . TYR B 1 307 ? -7.359 6.852 -7.969 1 91.69 307 TYR B O 1
ATOM 5592 N N . ALA B 1 308 ? -8.539 8.695 -7.48 1 85.69 308 ALA B N 1
ATOM 5593 C CA . ALA B 1 308 ? -9.797 8 -7.727 1 85.69 308 ALA B CA 1
ATOM 5594 C C . ALA B 1 308 ? -9.938 7.625 -9.203 1 85.69 308 ALA B C 1
ATOM 5596 O O . ALA B 1 308 ? -10.609 6.648 -9.539 1 85.69 308 ALA B O 1
ATOM 5597 N N . ARG B 1 309 ? -9.344 8.383 -10.016 1 84.44 309 ARG B N 1
ATOM 5598 C CA . ARG B 1 309 ? -9.305 8.109 -11.445 1 84.44 309 ARG B CA 1
ATOM 5599 C C . ARG B 1 309 ? -7.879 8.203 -11.977 1 84.44 309 ARG B C 1
ATOM 5601 O O . ARG B 1 309 ? -7.047 8.93 -11.43 1 84.44 309 ARG B O 1
ATOM 5608 N N . VAL B 1 310 ? -7.609 7.496 -13.078 1 86.56 310 VAL B N 1
ATOM 5609 C CA . VAL B 1 310 ? -6.277 7.457 -13.672 1 86.56 310 VAL B CA 1
ATOM 5610 C C . VAL B 1 310 ? -6.055 8.703 -14.523 1 86.56 310 VAL B C 1
ATOM 5612 O O . VAL B 1 310 ? -6.953 9.133 -15.25 1 86.56 310 VAL B O 1
ATOM 5615 N N . SER B 1 311 ? -4.91 9.266 -14.266 1 90.75 311 SER B N 1
ATOM 5616 C CA . SER B 1 311 ? -4.488 10.375 -15.117 1 90.75 311 SER B CA 1
ATOM 5617 C C . SER B 1 311 ? -3.557 9.891 -16.219 1 90.75 311 SER B C 1
ATOM 5619 O O . SER B 1 311 ? -2.535 9.258 -15.953 1 90.75 311 SER B O 1
ATOM 5621 N N . GLU B 1 312 ? -3.799 10.289 -17.469 1 90.12 312 GLU B N 1
ATOM 5622 C CA . GLU B 1 312 ? -3.049 9.781 -18.625 1 90.12 312 GLU B CA 1
ATOM 5623 C C . GLU B 1 312 ? -1.903 10.719 -18.984 1 90.12 312 GLU B C 1
ATOM 5625 O O . GLU B 1 312 ? -1.009 10.352 -19.75 1 90.12 312 GLU B O 1
ATOM 5630 N N . SER B 1 313 ? -1.963 11.898 -18.422 1 94.19 313 SER B N 1
ATOM 5631 C CA . SER B 1 313 ? -0.921 12.883 -18.719 1 94.19 313 SER B CA 1
ATOM 5632 C C . SER B 1 313 ? -0.64 13.766 -17.516 1 94.19 313 SER B C 1
ATOM 5634 O O . SER B 1 313 ? -1.428 13.805 -16.562 1 94.19 313 SER B O 1
ATOM 5636 N N . GLU B 1 314 ? 0.49 14.391 -17.594 1 93.94 314 GLU B N 1
ATOM 5637 C CA . GLU B 1 314 ? 0.857 15.32 -16.531 1 93.94 314 GLU B CA 1
ATOM 5638 C C . GLU B 1 314 ? -0.151 16.469 -16.422 1 93.94 314 GLU B C 1
ATOM 5640 O O . GLU B 1 314 ? -0.487 16.906 -15.328 1 93.94 314 GLU B O 1
ATOM 5645 N N . ALA B 1 315 ? -0.64 16.984 -17.562 1 95.69 315 ALA B N 1
ATOM 5646 C CA . ALA B 1 315 ? -1.624 18.062 -17.609 1 95.69 315 ALA B CA 1
ATOM 5647 C C . ALA B 1 315 ? -2.922 17.641 -16.922 1 95.69 315 ALA B C 1
ATOM 5649 O O . ALA B 1 315 ? -3.518 18.422 -16.172 1 95.69 315 ALA B O 1
ATOM 5650 N N . GLU B 1 316 ? -3.236 16.469 -17.188 1 95.62 316 GLU B N 1
ATOM 5651 C CA . GLU B 1 316 ? -4.445 15.945 -16.562 1 95.62 316 GLU B CA 1
ATOM 5652 C C . GLU B 1 316 ? -4.27 15.805 -15.055 1 95.62 316 GLU B C 1
ATOM 5654 O O . GLU B 1 316 ? -5.195 16.078 -14.281 1 95.62 316 GLU B O 1
ATOM 5659 N N . LEU B 1 317 ? -3.18 15.359 -14.664 1 96.25 317 LEU B N 1
ATOM 5660 C CA . LEU B 1 317 ? -2.879 15.219 -13.242 1 96.25 317 LEU B CA 1
ATOM 5661 C C . LEU B 1 317 ? -2.941 16.562 -12.539 1 96.25 317 LEU B C 1
ATOM 5663 O O . LEU B 1 317 ? -3.5 16.672 -11.438 1 96.25 317 LEU B O 1
ATOM 5667 N N . ARG B 1 318 ? -2.352 17.562 -13.156 1 97 318 ARG B N 1
ATOM 5668 C CA . ARG B 1 318 ? -2.373 18.906 -12.594 1 97 318 ARG B CA 1
ATOM 5669 C C . ARG B 1 318 ? -3.803 19.406 -12.422 1 97 318 ARG B C 1
ATOM 5671 O O . ARG B 1 318 ? -4.145 19.984 -11.391 1 97 318 ARG B O 1
ATOM 5678 N N . THR B 1 319 ? -4.59 19.156 -13.375 1 97.5 319 THR B N 1
ATOM 5679 C CA . THR B 1 319 ? -5.984 19.578 -13.336 1 97.5 319 THR B CA 1
ATOM 5680 C C . THR B 1 319 ? -6.734 18.875 -12.211 1 97.5 319 THR B C 1
ATOM 5682 O O . THR B 1 319 ? -7.516 19.5 -11.492 1 97.5 319 THR B O 1
ATOM 5685 N N . ARG B 1 320 ? -6.438 17.641 -12.094 1 96.81 320 ARG B N 1
ATOM 5686 C CA . ARG B 1 320 ? -7.086 16.875 -11.047 1 96.81 320 ARG B CA 1
ATOM 5687 C C . ARG B 1 320 ? -6.68 17.375 -9.664 1 96.81 320 ARG B C 1
ATOM 5689 O O . ARG B 1 320 ? -7.492 17.375 -8.734 1 96.81 320 ARG B O 1
ATOM 5696 N N . ILE B 1 321 ? -5.457 17.688 -9.492 1 97.94 321 ILE B N 1
ATOM 5697 C CA . ILE B 1 321 ? -4.957 18.203 -8.219 1 97.94 321 ILE B CA 1
ATOM 5698 C C . ILE B 1 321 ? -5.664 19.516 -7.891 1 97.94 321 ILE B C 1
ATOM 5700 O O . ILE B 1 321 ? -6.129 19.719 -6.762 1 97.94 321 ILE B O 1
ATOM 5704 N N . VAL B 1 322 ? -5.812 20.391 -8.859 1 98.38 322 VAL B N 1
ATOM 5705 C CA . VAL B 1 322 ? -6.492 21.672 -8.664 1 98.38 322 VAL B CA 1
ATOM 5706 C C . VAL B 1 322 ? -7.949 21.422 -8.273 1 98.38 322 VAL B C 1
ATOM 5708 O O . VAL B 1 322 ? -8.469 22.062 -7.359 1 98.38 322 VAL B O 1
ATOM 5711 N N . ASP B 1 323 ? -8.539 20.5 -8.961 1 97.88 323 ASP B N 1
ATOM 5712 C CA . ASP B 1 323 ? -9.93 20.172 -8.664 1 97.88 323 ASP B CA 1
ATOM 5713 C C . ASP B 1 323 ? -10.086 19.656 -7.238 1 97.88 323 ASP B C 1
ATOM 5715 O O . ASP B 1 323 ? -11.047 19.984 -6.551 1 97.88 323 ASP B O 1
ATOM 5719 N N . ALA B 1 324 ? -9.18 18.828 -6.848 1 97.69 324 ALA B N 1
ATOM 5720 C CA . ALA B 1 324 ? -9.219 18.266 -5.504 1 97.69 324 ALA B CA 1
ATOM 5721 C C . ALA B 1 324 ? -9.07 19.359 -4.445 1 97.69 324 ALA B C 1
ATOM 5723 O O . ALA B 1 324 ? -9.742 19.328 -3.416 1 97.69 324 ALA B O 1
ATOM 5724 N N . PHE B 1 325 ? -8.188 20.266 -4.672 1 98.44 325 PHE B N 1
ATOM 5725 C CA . PHE B 1 325 ? -7.996 21.375 -3.746 1 98.44 325 PHE B CA 1
ATOM 5726 C C . PHE B 1 325 ? -9.242 22.25 -3.68 1 98.44 325 PHE B C 1
ATOM 5728 O O . PHE B 1 325 ? -9.641 22.703 -2.6 1 98.44 325 PHE B O 1
ATOM 5735 N N . ASP B 1 326 ? -9.812 22.547 -4.812 1 97.62 326 ASP B N 1
ATOM 5736 C CA . ASP B 1 326 ? -11.039 23.344 -4.855 1 97.62 326 ASP B CA 1
ATOM 5737 C C . ASP B 1 326 ? -12.156 22.688 -4.066 1 97.62 326 ASP B C 1
ATOM 5739 O O . ASP B 1 326 ? -12.906 23.359 -3.354 1 97.62 326 ASP B O 1
ATOM 5743 N N . LYS B 1 327 ? -12.195 21.438 -4.273 1 95.69 327 LYS B N 1
ATOM 5744 C CA . LYS B 1 327 ? -13.188 20.688 -3.516 1 95.69 327 LYS B CA 1
ATOM 5745 C C . LYS B 1 327 ? -12.945 20.812 -2.014 1 95.69 327 LYS B C 1
ATOM 5747 O O . LYS B 1 327 ? -13.883 21.031 -1.242 1 95.69 327 LYS B O 1
ATOM 5752 N N . LEU B 1 328 ? -11.766 20.641 -1.592 1 96.94 328 LEU B N 1
ATOM 5753 C CA . LEU B 1 328 ? -11.406 20.719 -0.179 1 96.94 328 LEU B CA 1
ATOM 5754 C C . LEU B 1 328 ? -11.688 22.125 0.369 1 96.94 328 LEU B C 1
ATOM 5756 O O . LEU B 1 328 ? -12.18 22.266 1.491 1 96.94 328 LEU B O 1
ATOM 5760 N N . LYS B 1 329 ? -11.352 23.172 -0.397 1 96.5 329 LYS B N 1
ATOM 5761 C CA . LYS B 1 329 ? -11.602 24.562 0.008 1 96.5 329 LYS B CA 1
ATOM 5762 C C . LYS B 1 329 ? -13.086 24.828 0.188 1 96.5 329 LYS B C 1
ATOM 5764 O O . LYS B 1 329 ? -13.492 25.516 1.129 1 96.5 329 LYS B O 1
ATOM 5769 N N . THR B 1 330 ? -13.844 24.297 -0.669 1 94.5 330 THR B N 1
ATOM 5770 C CA . THR B 1 330 ? -15.289 24.438 -0.568 1 94.5 330 THR B CA 1
ATOM 5771 C C . THR B 1 330 ? -15.812 23.766 0.695 1 94.5 330 THR B C 1
ATOM 5773 O O . THR B 1 330 ? -16.672 24.312 1.396 1 94.5 330 THR B O 1
ATOM 5776 N N . MET B 1 331 ? -15.273 22.672 0.917 1 91.38 331 MET B N 1
ATOM 5777 C CA . MET B 1 331 ? -15.664 21.938 2.121 1 91.38 331 MET B CA 1
ATOM 5778 C C . MET B 1 331 ? -15.25 22.703 3.377 1 91.38 331 MET B C 1
ATOM 5780 O O . MET B 1 331 ? -15.969 22.688 4.379 1 91.38 331 MET B O 1
ATOM 5784 N N . ALA B 1 332 ? -14.102 23.266 3.355 1 92.88 332 ALA B N 1
ATOM 5785 C CA . ALA B 1 332 ? -13.555 23.984 4.496 1 92.88 332 ALA B CA 1
ATOM 5786 C C . ALA B 1 332 ? -14.391 25.234 4.809 1 92.88 332 ALA B C 1
ATOM 5788 O O . ALA B 1 332 ? -14.43 25.688 5.953 1 92.88 332 ALA B O 1
ATOM 5789 N N . LEU B 1 333 ? -15.117 25.781 3.85 1 89.19 333 LEU B N 1
ATOM 5790 C CA . LEU B 1 333 ? -15.922 26.984 4.008 1 89.19 333 LEU B CA 1
ATOM 5791 C C . LEU B 1 333 ? -17.297 26.656 4.574 1 89.19 333 LEU B C 1
ATOM 5793 O O . LEU B 1 333 ? -18.016 27.547 5.035 1 89.19 333 LEU B O 1
ATOM 5797 N N . ASP B 1 334 ? -17.578 25.453 4.602 1 85.94 334 ASP B N 1
ATOM 5798 C CA . ASP B 1 334 ? -18.859 25.031 5.152 1 85.94 334 ASP B CA 1
ATOM 5799 C C . ASP B 1 334 ? -18.875 25.156 6.672 1 85.94 334 ASP B C 1
ATOM 5801 O O . ASP B 1 334 ? -18.172 24.438 7.371 1 85.94 334 ASP B O 1
ATOM 5805 N N . PRO B 1 335 ? -19.672 26.047 7.168 1 82.38 335 PRO B N 1
ATOM 5806 C CA . PRO B 1 335 ? -19.688 26.281 8.617 1 82.38 335 PRO B CA 1
ATOM 5807 C C . PRO B 1 335 ? -20.219 25.094 9.406 1 82.38 335 PRO B C 1
ATOM 5809 O O . PRO B 1 335 ? -19.875 24.922 10.57 1 82.38 335 PRO B O 1
ATOM 5812 N N . ASP B 1 336 ? -20.953 24.297 8.836 1 79.25 336 ASP B N 1
ATOM 5813 C CA . ASP B 1 336 ? -21.531 23.141 9.531 1 79.25 336 ASP B CA 1
ATOM 5814 C C . ASP B 1 336 ? -20.484 22.047 9.727 1 79.25 336 ASP B C 1
ATOM 5816 O O . ASP B 1 336 ? -20.562 21.281 10.695 1 79.25 336 ASP B O 1
ATOM 5820 N N . ARG B 1 337 ? -19.562 22.047 8.961 1 80.56 337 ARG B N 1
ATOM 5821 C CA . ARG B 1 337 ? -18.578 20.984 9.023 1 80.56 337 ARG B CA 1
ATOM 5822 C C . ARG B 1 337 ? -17.406 21.375 9.938 1 80.56 337 ARG B C 1
ATOM 5824 O O . ARG B 1 337 ? -16.844 20.516 10.617 1 80.56 337 ARG B O 1
ATOM 5831 N N . ASN B 1 338 ? -17.078 22.625 10 1 88.56 338 ASN B N 1
ATOM 5832 C CA . ASN B 1 338 ? -15.977 23.125 10.812 1 88.56 338 ASN B CA 1
ATOM 5833 C C . ASN B 1 338 ? -14.727 22.281 10.648 1 88.56 338 ASN B C 1
ATOM 5835 O O . ASN B 1 338 ? -14.133 21.844 11.633 1 88.56 338 ASN B O 1
ATOM 5839 N N . LEU B 1 339 ? -14.438 21.984 9.414 1 93.06 339 LEU B N 1
ATOM 5840 C CA . LEU B 1 339 ? -13.398 21.031 9.047 1 93.06 339 LEU B CA 1
ATOM 5841 C C . LEU B 1 339 ? -12.047 21.453 9.609 1 93.06 339 LEU B C 1
ATOM 5843 O O . LEU B 1 339 ? -11.383 20.672 10.297 1 93.06 339 LEU B O 1
ATOM 5847 N N . LEU B 1 340 ? -11.633 22.641 9.344 1 95.19 340 LEU B N 1
ATOM 5848 C CA . LEU B 1 340 ? -10.305 23.078 9.75 1 95.19 340 LEU B CA 1
ATOM 5849 C C . LEU B 1 340 ? -10.25 23.312 11.258 1 95.19 340 LEU B C 1
ATOM 5851 O O . LEU B 1 340 ? -9.188 23.203 11.867 1 95.19 340 LEU B O 1
ATOM 5855 N N . ARG B 1 341 ? -11.359 23.656 11.891 1 93.75 341 ARG B N 1
ATOM 5856 C CA . ARG B 1 341 ? -11.414 23.734 13.344 1 93.75 341 ARG B CA 1
ATOM 5857 C C . ARG B 1 341 ? -11.156 22.359 13.969 1 93.75 341 ARG B C 1
ATOM 5859 O O . ARG B 1 341 ? -10.438 22.25 14.969 1 93.75 341 ARG B O 1
ATOM 5866 N N . ARG B 1 342 ? -11.68 21.359 13.344 1 95.06 342 ARG B N 1
ATOM 5867 C CA . ARG B 1 342 ? -11.477 20 13.82 1 95.06 342 ARG B CA 1
ATOM 5868 C C . ARG B 1 342 ? -10.023 19.562 13.648 1 95.06 342 ARG B C 1
ATOM 5870 O O . ARG B 1 342 ? -9.484 18.828 14.484 1 95.06 342 ARG B O 1
ATOM 5877 N N . VAL B 1 343 ? -9.477 19.984 12.57 1 96.56 343 VAL B N 1
ATOM 5878 C CA . VAL B 1 343 ? -8.078 19.672 12.32 1 96.56 343 VAL B CA 1
ATOM 5879 C C . VAL B 1 343 ? -7.207 20.312 13.406 1 96.56 343 VAL B C 1
ATOM 5881 O O . VAL B 1 343 ? -6.273 19.688 13.906 1 96.56 343 VAL B O 1
ATOM 5884 N N . ARG B 1 344 ? -7.504 21.578 13.812 1 95.81 344 ARG B N 1
ATOM 5885 C CA . ARG B 1 344 ? -6.754 22.266 14.859 1 95.81 344 ARG B CA 1
ATOM 5886 C C . ARG B 1 344 ? -6.922 21.578 16.203 1 95.81 344 ARG B C 1
ATOM 5888 O O . ARG B 1 344 ? -5.973 21.469 16.984 1 95.81 344 ARG B O 1
ATOM 5895 N N . HIS B 1 345 ? -8.102 21.141 16.422 1 95.25 345 HIS B N 1
ATOM 5896 C CA . HIS B 1 345 ? -8.336 20.375 17.641 1 95.25 345 HIS B CA 1
ATOM 5897 C C . HIS B 1 345 ? -7.535 19.094 17.656 1 95.25 345 HIS B C 1
ATOM 5899 O O . HIS B 1 345 ? -7.035 18.672 18.703 1 95.25 345 HIS B O 1
ATOM 5905 N N . ASN B 1 346 ? -7.48 18.422 16.516 1 96.75 346 ASN B N 1
ATOM 5906 C CA . ASN B 1 346 ? -6.695 17.188 16.375 1 96.75 346 ASN B CA 1
ATOM 5907 C C . ASN B 1 346 ? -5.211 17.453 16.641 1 96.75 346 ASN B C 1
ATOM 5909 O O . ASN B 1 346 ? -4.52 16.594 17.203 1 96.75 346 ASN B O 1
ATOM 5913 N N . ILE B 1 347 ? -4.715 18.625 16.156 1 97.19 347 ILE B N 1
ATOM 5914 C CA . ILE B 1 347 ? -3.324 19 16.391 1 97.19 347 ILE B CA 1
ATOM 5915 C C . ILE B 1 347 ? -3.047 19.047 17.891 1 97.19 347 ILE B C 1
ATOM 5917 O O . ILE B 1 347 ? -2.066 18.469 18.359 1 97.19 347 ILE B O 1
ATOM 5921 N N . VAL B 1 348 ? -3.934 19.703 18.609 1 96.94 348 VAL B N 1
ATOM 5922 C CA . VAL B 1 348 ? -3.768 19.859 20.047 1 96.94 348 VAL B CA 1
ATOM 5923 C C . VAL B 1 348 ? -3.801 18.484 20.719 1 96.94 348 VAL B C 1
ATOM 5925 O O . VAL B 1 348 ? -2.99 18.203 21.609 1 96.94 348 VAL B O 1
ATOM 5928 N N . ARG B 1 349 ? -4.695 17.672 20.281 1 97 349 ARG B N 1
ATOM 5929 C CA . ARG B 1 349 ? -4.809 16.328 20.844 1 97 349 ARG B CA 1
ATOM 5930 C C . ARG B 1 349 ? -3.547 15.516 20.578 1 97 349 ARG B C 1
ATOM 5932 O O . ARG B 1 349 ? -3.045 14.828 21.469 1 97 349 ARG B O 1
ATOM 5939 N N . ARG B 1 350 ? -3.062 15.531 19.406 1 97.5 350 ARG B N 1
ATOM 5940 C CA . ARG B 1 350 ? -1.854 14.805 19.031 1 97.5 350 ARG B CA 1
ATOM 5941 C C . ARG B 1 350 ? -0.66 15.258 19.859 1 97.5 350 ARG B C 1
ATOM 5943 O O . ARG B 1 350 ? 0.153 14.43 20.281 1 97.5 350 ARG B O 1
ATOM 5950 N N . TYR B 1 351 ? -0.563 16.625 20.016 1 98.06 351 TYR B N 1
ATOM 5951 C CA . TYR B 1 351 ? 0.553 17.156 20.797 1 98.06 351 TYR B CA 1
ATOM 5952 C C . TYR B 1 351 ? 0.453 16.734 22.25 1 98.06 351 TYR B C 1
ATOM 5954 O O . TYR B 1 351 ? 1.463 16.406 22.891 1 98.06 351 TYR B O 1
ATOM 5962 N N . SER B 1 352 ? -0.798 16.703 22.781 1 97.5 352 SER B N 1
ATOM 5963 C CA . SER B 1 352 ? -1.007 16.25 24.141 1 97.5 352 SER B CA 1
ATOM 5964 C C . SER B 1 352 ? -0.633 14.773 24.297 1 97.5 352 SER B C 1
ATOM 5966 O O . SER B 1 352 ? 0.02 14.391 25.266 1 97.5 352 SER B O 1
ATOM 5968 N N . LEU B 1 353 ? -0.995 13.992 23.344 1 97.19 353 LEU B N 1
ATOM 5969 C CA . LEU B 1 353 ? -0.685 12.57 23.359 1 97.19 353 LEU B CA 1
ATOM 5970 C C . LEU B 1 353 ? 0.815 12.336 23.219 1 97.19 353 LEU B C 1
ATOM 5972 O O . LEU B 1 353 ? 1.363 11.398 23.812 1 97.19 353 LEU B O 1
ATOM 5976 N N . CYS B 1 354 ? 1.445 13.109 22.406 1 97.69 354 CYS B N 1
ATOM 5977 C CA . CYS B 1 354 ? 2.885 12.984 22.203 1 97.69 354 CYS B CA 1
ATOM 5978 C C . CYS B 1 354 ? 3.643 13.242 23.5 1 97.69 354 CYS B C 1
ATOM 5980 O O . CYS B 1 354 ? 4.594 12.531 23.812 1 97.69 354 CYS B O 1
ATOM 5982 N N . VAL B 1 355 ? 3.191 14.32 24.234 1 97.5 355 VAL B N 1
ATOM 5983 C CA . VAL B 1 355 ? 3.809 14.625 25.516 1 97.5 355 VAL B CA 1
ATOM 5984 C C . VAL B 1 355 ? 3.549 13.484 26.5 1 97.5 355 VAL B C 1
ATOM 5986 O O . VAL B 1 355 ? 4.457 13.055 27.219 1 97.5 355 VAL B O 1
ATOM 5989 N N . GLN B 1 356 ? 2.289 12.961 26.484 1 96 356 GLN B N 1
ATOM 5990 C CA . GLN B 1 356 ? 1.918 11.859 27.375 1 96 356 GLN B CA 1
ATOM 5991 C C . GLN B 1 356 ? 2.734 10.609 27.078 1 96 356 GLN B C 1
ATOM 5993 O O . GLN B 1 356 ? 3.053 9.836 27.984 1 96 356 GLN B O 1
ATOM 5998 N N . ASN B 1 357 ? 3.102 10.492 25.812 1 95.69 357 ASN B N 1
ATOM 5999 C CA . ASN B 1 357 ? 3.854 9.312 25.406 1 95.69 357 ASN B CA 1
ATOM 6000 C C . ASN B 1 357 ? 5.348 9.609 25.312 1 95.69 357 ASN B C 1
ATOM 6002 O O . ASN B 1 357 ? 6.07 8.93 24.562 1 95.69 357 ASN B O 1
ATOM 6006 N N . ARG B 1 358 ? 5.773 10.664 25.844 1 97 358 ARG B N 1
ATOM 6007 C CA . ARG B 1 358 ? 7.184 11.031 25.969 1 97 358 ARG B CA 1
ATOM 6008 C C . ARG B 1 358 ? 7.852 11.086 24.594 1 97 358 ARG B C 1
ATOM 6010 O O . ARG B 1 358 ? 8.945 10.539 24.406 1 97 358 ARG B O 1
ATOM 6017 N N . GLY B 1 359 ? 7.055 11.586 23.703 1 96.56 359 GLY B N 1
ATOM 6018 C CA . GLY B 1 359 ? 7.602 11.812 22.375 1 96.56 359 GLY B CA 1
ATOM 6019 C C . GLY B 1 359 ? 7.496 10.602 21.469 1 96.56 359 GLY B C 1
ATOM 6020 O O . GLY B 1 359 ? 7.965 10.625 20.328 1 96.56 359 GLY B O 1
ATOM 6021 N N . GLY B 1 360 ? 6.898 9.617 21.906 1 94.75 360 GLY B N 1
ATOM 6022 C CA . GLY B 1 360 ? 6.738 8.398 21.125 1 94.75 360 GLY B CA 1
ATOM 6023 C C . GLY B 1 360 ? 5.613 8.484 20.109 1 94.75 360 GLY B C 1
ATOM 6024 O O . GLY B 1 360 ? 5.113 9.57 19.812 1 94.75 360 GLY B O 1
ATOM 6025 N N . HIS B 1 361 ? 5.301 7.336 19.516 1 94.5 361 HIS B N 1
ATOM 6026 C CA . HIS B 1 361 ? 4.273 7.281 18.484 1 94.5 361 HIS B CA 1
ATOM 6027 C C . HIS B 1 361 ? 2.891 7.551 19.078 1 94.5 361 HIS B C 1
ATOM 6029 O O . HIS B 1 361 ? 2.596 7.141 20.203 1 94.5 361 HIS B O 1
ATOM 6035 N N . ILE B 1 362 ? 1.991 8.133 18.281 1 94.12 362 ILE B N 1
ATOM 6036 C CA . ILE B 1 362 ? 0.691 8.508 18.828 1 94.12 362 ILE B CA 1
ATOM 6037 C C . ILE B 1 362 ? -0.419 8.008 17.906 1 94.12 362 ILE B C 1
ATOM 6039 O O . ILE B 1 362 ? -1.59 7.984 18.297 1 94.12 362 ILE B O 1
ATOM 6043 N N . GLU B 1 363 ? -0.083 7.547 16.703 1 91.44 363 GLU B N 1
ATOM 6044 C CA . GLU B 1 363 ? -1.096 7.254 15.695 1 91.44 363 GLU B CA 1
ATOM 6045 C C . GLU B 1 363 ? -1.887 6 16.062 1 91.44 363 GLU B C 1
ATOM 6047 O O . GLU B 1 363 ? -3.023 5.828 15.609 1 91.44 363 GLU B O 1
ATOM 6052 N N . HIS B 1 364 ? -1.313 5.172 16.797 1 89.06 364 HIS B N 1
ATOM 6053 C CA . HIS B 1 364 ? -1.983 3.939 17.203 1 89.06 364 HIS B CA 1
ATOM 6054 C C . HIS B 1 364 ? -2.898 4.172 18.391 1 89.06 364 HIS B C 1
ATOM 6056 O O . HIS B 1 364 ? -3.662 3.287 18.781 1 89.06 364 HIS B O 1
ATOM 6062 N N . LEU B 1 365 ? -2.822 5.328 18.75 1 83.88 365 LEU B N 1
ATOM 6063 C CA . LEU B 1 365 ? -3.635 5.68 19.922 1 83.88 365 LEU B CA 1
ATOM 6064 C C . LEU B 1 365 ? -4.941 6.336 19.484 1 83.88 365 LEU B C 1
ATOM 6066 O O . LEU B 1 365 ? -5.098 6.715 18.328 1 83.88 365 LEU B O 1
ATOM 6070 N N . LYS B 1 366 ? -5.926 6.195 20.281 1 69.56 366 LYS B N 1
ATOM 6071 C CA . LYS B 1 366 ? -7.211 6.82 19.984 1 69.56 366 LYS B CA 1
ATOM 6072 C C . LYS B 1 366 ? -7.066 8.336 19.844 1 69.56 366 LYS B C 1
ATOM 6074 O O . LYS B 1 366 ? -6.902 9.047 20.828 1 69.56 366 LYS B O 1
ATOM 6079 N N . ILE B 1 367 ? -6.781 8.711 18.516 1 72 367 ILE B N 1
ATOM 6080 C CA . ILE B 1 367 ? -6.652 10.141 18.266 1 72 367 ILE B CA 1
ATOM 6081 C C . ILE B 1 367 ? -8.031 10.758 18.078 1 72 367 ILE B C 1
ATOM 6083 O O . ILE B 1 367 ? -8.938 10.133 17.531 1 72 367 ILE B O 1
#

Solvent-accessible surface area (backbone atoms only — not comparable to full-atom values): 39957 Å² total; per-residue (Å²): 127,85,79,78,81,72,51,41,47,53,52,41,50,47,45,29,40,23,12,48,44,74,68,30,49,70,59,23,45,53,52,46,38,70,72,38,46,89,82,43,91,63,75,88,48,53,60,60,54,53,49,38,53,47,27,33,37,67,62,38,67,70,66,78,76,81,64,84,46,62,78,56,44,52,57,42,47,53,46,43,52,53,50,53,52,47,35,71,76,37,30,59,62,49,48,61,59,50,10,61,74,69,71,44,59,31,64,60,50,49,50,49,32,49,74,70,49,35,40,75,38,59,62,31,80,39,72,38,72,54,83,76,36,19,62,45,35,20,51,42,30,48,50,53,52,51,44,32,74,76,32,82,58,43,72,46,33,29,34,42,43,51,70,48,78,46,46,58,70,55,77,57,63,63,87,71,44,33,39,47,34,76,58,82,78,56,42,69,41,71,35,72,54,84,81,76,53,72,46,27,35,36,38,34,41,39,50,83,39,71,45,66,76,40,80,41,87,65,76,85,35,46,66,57,46,49,48,40,50,70,36,65,51,41,53,53,50,68,71,43,55,70,72,57,47,73,56,38,28,40,37,41,61,71,54,65,38,58,47,38,67,71,41,44,52,50,45,36,71,75,42,52,72,31,33,30,13,44,90,40,80,35,62,45,50,68,74,46,56,84,75,36,63,52,60,71,41,50,50,55,54,38,44,54,56,39,41,70,49,88,47,91,41,66,70,51,42,51,52,37,48,50,51,30,44,52,52,51,50,55,50,43,67,34,76,87,64,40,45,46,58,50,50,54,51,47,49,53,49,49,32,52,43,19,44,74,45,59,21,43,88,46,82,54,42,96,119,125,84,81,81,81,73,51,39,47,54,50,40,50,48,46,28,39,22,11,47,44,75,69,32,48,69,59,22,45,53,51,44,37,72,76,38,44,89,82,46,90,63,74,90,48,55,58,61,55,53,51,41,53,49,28,34,38,68,62,40,65,70,65,79,79,81,69,83,57,66,79,63,50,55,66,46,48,55,49,43,52,53,49,53,50,46,35,72,76,37,30,59,63,49,50,62,58,48,10,61,76,71,72,45,59,34,64,60,49,49,50,49,33,48,74,69,49,36,40,76,37,59,63,32,79,39,70,40,72,55,84,75,38,20,62,46,34,19,52,45,30,48,49,52,52,51,45,32,75,76,33,82,57,42,72,47,33,30,35,41,45,52,72,50,79,46,48,59,70,53,77,58,62,64,85,72,43,34,39,48,33,76,59,84,78,56,41,68,40,70,35,73,55,84,81,75,51,71,48,28,36,35,38,32,42,40,50,82,40,71,44,67,78,41,79,41,86,63,74,85,37,46,68,57,46,49,50,39,50,72,37,63,50,40,54,54,48,68,70,43,54,71,73,57,47,75,56,39,28,41,37,40,60,69,54,65,40,60,47,37,68,70,42,45,52,51,44,36,71,76,42,53,71,32,34,30,13,43,92,38,80,35,64,46,51,67,74,46,57,84,75,38,64,54,60,71,43,49,50,57,54,38,45,53,58,37,42,70,49,89,48,94,42,70,68,51,41,54,50,38,48,51,50,32,45,52,51,51,50,55,51,43,66,34,76,87,63,39,46,47,61,49,51,53,52,48,49,52,49,50,33,51,45,19,44,76,47,59,20,43,87,48,83,54,41,96,121

Radius of gyration: 36.22 Å; Cα contacts (8 Å, |Δi|>4): 1061; chains: 2; bounding box: 96×90×69 Å

Nearest PDB structures (foldseek):
  4r79-assembly1_B  TM=7.175E-01  e=6.505E-14  Drosophila mauritiana
  5hoo-assembly1_B  TM=7.206E-01  e=1.790E-13  Drosophila mauritiana
  4u7b-assembly2_G-2  TM=7.313E-01  e=3.579E-13  Drosophila mauritiana
  5hoo-assembly1_A  TM=7.123E-01  e=2.465E-13  Drosophila mauritiana
  3hot-assembly1_B  TM=7.155E-01  e=6.099E-13  Drosophila mauritiana

pLDDT: mean 90.04, std 11.12, range [34.16, 98.5]